Protein AF-Q6ZKR7-F1 (afdb_monomer_lite)

pLDDT: mean 78.92, std 22.08, range [25.39, 98.44]

Organism: Oryza sativa subsp. japonica (NCBI:txid39947)

InterPro domains:
  IPR042293 AT-rich interactive domain-containing protein 4 [PTHR46694] (3-461)

Radius of gyration: 26.54 Å; chains: 1; bounding box: 107×62×65 Å

Foldseek 3Di:
DPPDPDDPLQAQEEEEEEADDPPDPDPPDDDDPPVPDDALDFDLDDDDDAARYHYDYDYLADLVVLLVCCVVRVGQEYEYFAHQDPVSFWGAAHHRNNDGCRPQQSVLVSQDPVGHLEYEANHAQCVSNQVSVVVVPRAKYKYWRHIETSLLSSLLVVLLVLQSNFFQFDNVLSNQLSQLLSQLQPPPPPPVCSVRHGIDMDHDDDDQDFDPDPDPDDPDDDPDDPPQQKDWDFDKDKKKFWFQEPDDDDDPRLQVSLLRNLLSVVLRFLVNKAWDDKDFDDDPPPDDVVVQVQKTWIWIWIATRNGDIFIIIMIGHPVQRVDRVSVSSSVSCCSNPVDSFKHFDPDDCVPPPPPDDFPQDCQFLNRGGIDMTMIIGGPRSLSVVLVQQVDLSNCNCLSSRGQDIRNRGRNVRDNSSSSSRHSSRVVVVVVCCVPDDDDDDDDPVVPPPPPPPPDDDDDDDDDD

Secondary structure (DSSP, 8-state):
-----TT----EEEEEEE-S-----PPPPP---GGG--SPPP-------BTTEEEEEEES--HHHHHHHHHHH--SEEEEEPPBPTTSSBB---EETTEE--SHHHHHHH-PSSPPSEEEEESTTTHHHHHHHHHTT-SEEEEESS--BHHHHHHHHHHHHHHHHHS---HHHHHHHHHHHHHHHH-TT-HHHHHHHSEEEESPPPP---PPP---------------SEEEE--EEEEEEEEESSS-PPPHHHHHHHHHHHHHHHHHHHHT-EEEEEEE-PPPTTS-GGGGTTPEEEEEEEE-TT--EEEEEEEE-HHHHH-HHHHHHHHHHHHHTS----EE----TTS----------TTSGGG--EEEEEEEEEHHHHHHHHHHHH-TT--TTGGGTEEEETTEE-TT--HHHHHHHHHHHHHHHHHHHTT--------GGGGSTTSSSS----------

Sequence (464 aa):
MSHFKSGSRVKCTMLAVLCGKVGKQRTPPGPVPESQRPRPSFPFLELISSGRLDVHTLINPTVDQFLEAQRALQPRFIYLQGQLLDNEEEIGALVWGDADVSDPQTFSSLICSPFPTIVYLEVPSGEKIAQSLQSKGISYIMYWRYSLSSYAASHFRHSLLSVVRSSCSHAWDAFQLAYASFEQYCVRNNDVQRLMLGPHLLGDAPRIYITPPGNKMAEEEDTSEYFPDIKIYDEDVHLKLLICGAHCTPDSSILNSLEDGLNALLNIEFRWCKLQDRVSAAPPLHVDSALLDGVVTICCDITTSSSSHVSLLLSGSPQTCFDDELLEKHIKKELIESRRLVRVVSVSEDDGPSSAEPLTSMSVASGASTFEVLMTLPKWAAQVLKYLAQETSYKSLVPLGIASVNDTPVSSFDKEDVDRLLFFCTNQDEDEAIGNGLYHHLPRWSASLAKDRVKRNFVSKPAR

Structure (mmCIF, N/CA/C/O backbone):
data_AF-Q6ZKR7-F1
#
_entry.id   AF-Q6ZKR7-F1
#
loop_
_atom_site.group_PDB
_atom_site.id
_atom_site.type_symbol
_atom_site.label_atom_id
_atom_site.label_alt_id
_atom_site.label_comp_id
_atom_site.label_asym_id
_atom_site.label_entity_id
_atom_site.label_seq_id
_atom_site.pdbx_PDB_ins_code
_atom_site.Cartn_x
_atom_site.Cartn_y
_atom_site.Cartn_z
_atom_site.occupancy
_atom_site.B_iso_or_equiv
_atom_site.auth_seq_id
_atom_site.auth_comp_id
_atom_site.auth_asym_id
_atom_site.auth_atom_id
_atom_site.pdbx_PDB_model_num
ATOM 1 N N . MET A 1 1 ? -20.404 3.742 -12.656 1.00 27.11 1 MET A N 1
ATOM 2 C CA . MET A 1 1 ? -20.240 3.187 -11.295 1.00 27.11 1 MET A CA 1
ATOM 3 C C . MET A 1 1 ? -20.762 1.757 -11.275 1.00 27.11 1 MET A C 1
A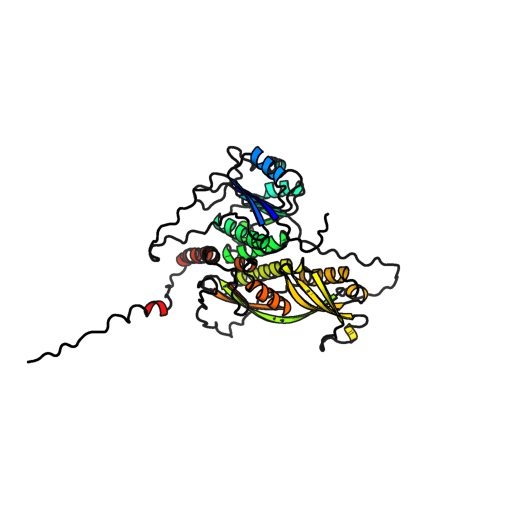TOM 5 O O . MET A 1 1 ? -21.963 1.553 -11.187 1.00 27.11 1 MET A O 1
ATOM 9 N N . SER A 1 2 ? -19.893 0.759 -11.427 1.00 28.14 2 SER A N 1
ATOM 10 C CA . SER A 1 2 ? -20.257 -0.638 -11.169 1.00 28.14 2 SER A CA 1
ATOM 11 C C . SER A 1 2 ? -20.043 -0.916 -9.681 1.00 28.14 2 SER A C 1
ATOM 13 O O . SER A 1 2 ? -18.907 -1.119 -9.251 1.00 28.14 2 SER A O 1
ATOM 15 N N . HIS A 1 3 ? -21.118 -0.888 -8.889 1.00 30.31 3 HIS A N 1
ATOM 16 C CA . HIS A 1 3 ? -21.111 -1.465 -7.545 1.00 30.31 3 HIS A CA 1
ATOM 17 C C . HIS A 1 3 ? -20.839 -2.965 -7.699 1.00 30.31 3 HIS A C 1
ATOM 19 O O . HIS A 1 3 ? -21.704 -3.724 -8.136 1.00 30.31 3 HIS A O 1
ATOM 25 N N . PHE A 1 4 ? -19.603 -3.395 -7.445 1.00 37.00 4 PHE A N 1
ATOM 26 C CA . PHE A 1 4 ? -19.265 -4.809 -7.518 1.00 37.00 4 PHE A CA 1
ATOM 27 C C . PHE A 1 4 ? -19.998 -5.557 -6.409 1.00 37.00 4 PHE A C 1
ATOM 29 O O . PHE A 1 4 ? -19.835 -5.266 -5.225 1.00 37.00 4 PHE A O 1
ATOM 36 N N . LYS A 1 5 ? -20.756 -6.583 -6.803 1.00 32.91 5 LYS A N 1
ATOM 37 C CA . LYS A 1 5 ? -21.125 -7.663 -5.896 1.00 32.91 5 LYS A CA 1
ATOM 38 C C . LYS A 1 5 ? -19.835 -8.333 -5.415 1.00 32.91 5 LYS A C 1
ATOM 40 O O . LYS A 1 5 ? -19.098 -8.896 -6.219 1.00 32.91 5 LYS A O 1
ATOM 45 N N . SER A 1 6 ? -19.614 -8.257 -4.104 1.00 40.44 6 SER A N 1
ATOM 46 C CA . SER A 1 6 ? -19.118 -9.341 -3.250 1.00 40.44 6 SER A CA 1
ATOM 47 C C . SER A 1 6 ? -17.898 -10.119 -3.752 1.00 40.44 6 SER A C 1
ATOM 49 O O . SER A 1 6 ? -18.029 -10.939 -4.650 1.00 40.44 6 SER A O 1
ATOM 51 N N . GLY A 1 7 ? -16.750 -9.972 -3.073 1.00 42.34 7 GLY A N 1
ATOM 52 C CA . GLY A 1 7 ? -15.733 -11.029 -2.897 1.00 42.34 7 GLY A CA 1
ATOM 53 C C . GLY A 1 7 ? -15.204 -11.746 -4.143 1.00 42.34 7 GLY A C 1
ATOM 54 O O . GLY A 1 7 ? -14.527 -12.764 -4.003 1.00 42.34 7 GLY A O 1
ATOM 55 N N . SER A 1 8 ? -15.489 -11.261 -5.352 1.00 46.59 8 SER A N 1
ATOM 56 C CA . SER A 1 8 ? -14.906 -11.839 -6.545 1.00 46.59 8 SER A CA 1
ATOM 57 C C . SER A 1 8 ? -13.405 -11.625 -6.426 1.00 46.59 8 SER A C 1
ATOM 59 O O . SER A 1 8 ? -12.921 -10.524 -6.139 1.00 46.59 8 SER A O 1
ATOM 61 N N . ARG A 1 9 ? -12.663 -12.719 -6.598 1.00 55.75 9 ARG A N 1
ATOM 62 C CA . ARG A 1 9 ? -11.208 -12.751 -6.758 1.00 55.75 9 ARG A CA 1
ATOM 63 C C . ARG A 1 9 ? -10.821 -12.040 -8.064 1.00 55.75 9 ARG A C 1
ATOM 65 O O . ARG A 1 9 ? -10.151 -12.621 -8.911 1.00 55.75 9 ARG A O 1
ATOM 72 N N . VAL A 1 10 ? -11.323 -10.820 -8.282 1.00 68.56 10 VAL A N 1
ATOM 73 C CA . VAL A 1 10 ? -11.015 -9.999 -9.446 1.00 68.56 10 VAL A CA 1
ATOM 74 C C . VAL A 1 10 ? -9.530 -9.743 -9.370 1.00 68.56 10 VAL A C 1
ATOM 76 O O . VAL A 1 10 ? -9.048 -9.091 -8.433 1.00 68.56 10 VAL A O 1
ATOM 79 N N . LYS A 1 11 ? -8.821 -10.317 -10.336 1.00 86.06 11 LYS A N 1
ATOM 80 C CA . LYS A 1 11 ? -7.414 -10.033 -10.528 1.00 86.06 11 LYS A CA 1
ATOM 81 C C . LYS A 1 11 ? -7.269 -8.562 -10.908 1.00 86.06 11 LYS A C 1
ATOM 83 O O . LYS A 1 11 ? -8.064 -8.029 -11.681 1.00 86.06 11 LYS A O 1
ATOM 88 N N . CYS A 1 12 ? -6.277 -7.899 -10.336 1.00 92.19 12 CYS A N 1
ATOM 89 C CA . CYS A 1 12 ? -5.858 -6.582 -10.779 1.00 92.19 12 CYS A CA 1
ATOM 90 C C . CYS A 1 12 ? -4.872 -6.782 -11.930 1.00 92.19 12 CYS A C 1
ATOM 92 O O . CYS A 1 12 ? -3.757 -7.244 -11.700 1.00 92.19 12 CYS A O 1
ATOM 94 N N . THR A 1 13 ? -5.289 -6.485 -13.160 1.00 95.88 13 THR A N 1
ATOM 95 C CA . THR A 1 13 ? -4.385 -6.503 -14.315 1.00 95.88 13 THR A CA 1
ATOM 96 C C . THR A 1 13 ? -3.541 -5.235 -14.311 1.00 95.88 13 THR A C 1
ATOM 98 O O . THR A 1 13 ? -4.083 -4.123 -14.373 1.00 95.88 13 THR A O 1
ATOM 101 N N . MET A 1 14 ? -2.226 -5.421 -14.234 1.00 97.31 14 MET A N 1
ATOM 102 C CA . MET A 1 14 ? -1.220 -4.374 -14.257 1.00 97.31 14 MET A CA 1
ATOM 103 C C . MET A 1 14 ? -0.411 -4.430 -15.550 1.00 97.31 14 MET A C 1
ATOM 105 O O . MET A 1 14 ? 0.168 -5.464 -15.872 1.00 97.31 14 MET A O 1
ATOM 109 N N . LEU A 1 15 ? -0.332 -3.303 -16.255 1.00 97.81 15 LEU A N 1
ATOM 110 C CA . LEU A 1 15 ? 0.614 -3.105 -17.351 1.00 97.81 15 LEU A CA 1
ATOM 111 C C . LEU A 1 15 ? 1.845 -2.378 -16.803 1.00 97.81 15 LEU A C 1
ATOM 113 O O . LEU A 1 15 ? 1.763 -1.203 -16.450 1.00 97.81 15 LEU A O 1
ATOM 117 N N . ALA A 1 16 ? 2.963 -3.088 -16.709 1.00 97.44 16 ALA A N 1
ATOM 118 C CA . ALA A 1 16 ? 4.255 -2.550 -16.313 1.00 97.44 16 ALA A CA 1
ATOM 119 C C . ALA A 1 16 ? 5.064 -2.152 -17.551 1.00 97.44 16 ALA A C 1
ATOM 121 O O . ALA A 1 16 ? 5.225 -2.955 -18.465 1.00 97.44 16 ALA A O 1
ATOM 122 N N . VAL A 1 17 ? 5.608 -0.939 -17.572 1.00 95.88 17 VAL A N 1
ATOM 123 C CA . VAL A 1 17 ? 6.491 -0.458 -18.639 1.00 95.88 17 VAL A CA 1
ATOM 124 C C . VAL A 1 17 ? 7.825 -0.067 -18.033 1.00 95.88 17 VAL A C 1
ATOM 126 O O . VAL A 1 17 ? 7.881 0.812 -17.176 1.00 95.88 17 VAL A O 1
ATOM 129 N N . LEU A 1 18 ? 8.890 -0.720 -18.485 1.00 93.69 18 LEU A N 1
ATOM 130 C CA . LEU A 1 18 ? 10.256 -0.468 -18.038 1.00 93.69 18 LEU A CA 1
ATOM 131 C C . LEU A 1 18 ? 11.014 0.240 -19.161 1.00 93.69 18 LEU A C 1
ATOM 133 O O . LEU A 1 18 ? 11.180 -0.336 -20.239 1.00 93.69 18 LEU A O 1
ATOM 137 N N . CYS A 1 19 ? 11.432 1.485 -18.939 1.00 90.25 19 CYS A N 1
ATOM 138 C CA . CYS A 1 19 ? 12.129 2.281 -19.949 1.00 90.25 19 CYS A CA 1
ATOM 139 C C . CYS A 1 19 ? 13.618 1.901 -20.052 1.00 90.25 19 CYS A C 1
ATOM 141 O O . CYS A 1 19 ? 14.269 1.580 -19.058 1.00 90.25 19 CYS A O 1
ATOM 143 N N . GLY A 1 20 ? 14.179 1.999 -21.261 1.00 79.19 20 GLY A N 1
ATOM 144 C CA . GLY A 1 20 ? 15.598 1.742 -21.516 1.00 79.19 20 GLY A CA 1
ATOM 145 C C . GLY A 1 20 ? 15.999 0.261 -21.521 1.00 79.19 20 GLY A C 1
ATOM 146 O O . GLY A 1 20 ? 15.175 -0.653 -21.465 1.00 79.19 20 GLY A O 1
ATOM 147 N N . LYS A 1 21 ? 17.307 -0.002 -21.634 1.00 66.69 21 LYS A N 1
ATOM 148 C CA . LYS A 1 21 ? 17.835 -1.370 -21.552 1.00 66.69 21 LYS A CA 1
ATOM 149 C C . LYS A 1 21 ? 17.793 -1.804 -20.092 1.00 66.69 21 LYS A C 1
ATOM 151 O O . LYS A 1 21 ? 18.617 -1.348 -19.309 1.00 66.69 21 LYS A O 1
ATOM 156 N N . VAL A 1 22 ? 16.879 -2.704 -19.736 1.00 55.25 22 VAL A N 1
ATOM 157 C CA . VAL A 1 22 ? 16.967 -3.411 -18.452 1.00 55.25 22 VAL A CA 1
ATOM 158 C C . VAL A 1 22 ? 18.338 -4.087 -18.427 1.00 55.25 22 VAL A C 1
ATOM 160 O O . VAL A 1 22 ? 18.647 -4.880 -19.324 1.00 55.25 22 VAL A O 1
ATOM 163 N N . GLY A 1 23 ? 19.190 -3.696 -17.472 1.00 50.97 23 GLY A N 1
ATOM 164 C CA . GLY A 1 23 ? 20.517 -4.280 -17.296 1.00 50.97 23 GLY A CA 1
ATOM 165 C C . GLY A 1 23 ? 20.407 -5.802 -17.354 1.00 50.97 23 GLY A C 1
ATOM 166 O O . GLY A 1 23 ? 19.472 -6.378 -16.795 1.00 50.97 23 GLY A O 1
ATOM 167 N N . LYS A 1 24 ? 21.298 -6.457 -18.111 1.00 37.91 24 LYS A N 1
ATOM 168 C CA . LYS A 1 24 ? 21.319 -7.924 -18.232 1.00 37.91 24 LYS A CA 1
ATOM 169 C C . LYS A 1 24 ? 21.169 -8.526 -16.832 1.00 37.91 24 LYS A C 1
ATOM 171 O O . LYS A 1 24 ? 21.936 -8.135 -15.955 1.00 37.91 24 LYS A O 1
ATOM 176 N N . GLN A 1 25 ? 20.199 -9.432 -16.643 1.00 39.44 25 GLN A N 1
ATOM 177 C CA . GLN A 1 25 ? 19.981 -10.172 -15.392 1.00 39.44 25 GLN A CA 1
ATOM 178 C C . GLN A 1 25 ? 21.329 -10.468 -14.724 1.00 39.44 25 GLN A C 1
ATOM 180 O O . GLN A 1 25 ? 22.198 -11.090 -15.342 1.00 39.44 25 GLN A O 1
ATOM 185 N N . ARG A 1 26 ? 21.527 -9.969 -13.496 1.00 43.97 26 ARG A N 1
ATOM 186 C CA . ARG A 1 26 ? 22.752 -10.219 -12.734 1.00 43.97 26 ARG A CA 1
ATOM 187 C C . ARG A 1 26 ? 22.933 -11.733 -12.624 1.00 43.97 26 ARG A C 1
ATOM 189 O O . ARG A 1 26 ? 22.111 -12.408 -12.009 1.00 43.97 26 ARG A O 1
ATOM 196 N N . THR A 1 27 ? 24.005 -12.276 -13.199 1.00 29.47 27 THR A N 1
ATOM 197 C CA . THR A 1 27 ? 24.455 -13.624 -12.843 1.00 29.47 27 THR A CA 1
ATOM 198 C C . THR A 1 27 ? 24.750 -13.597 -11.343 1.00 29.47 27 THR A C 1
ATOM 200 O O . THR A 1 27 ? 25.507 -12.715 -10.922 1.00 29.47 27 THR A O 1
ATOM 203 N N . PRO A 1 28 ? 24.164 -14.483 -10.518 1.00 32.81 28 PRO A N 1
ATOM 204 C CA . PRO A 1 28 ? 24.411 -14.457 -9.084 1.00 32.81 28 PRO A CA 1
ATOM 205 C C . PRO A 1 28 ? 25.922 -14.551 -8.835 1.00 32.81 28 PRO A C 1
ATOM 207 O O . PRO A 1 28 ? 26.576 -15.417 -9.431 1.00 32.81 28 PRO A O 1
ATOM 210 N N . PRO A 1 29 ? 26.506 -13.655 -8.017 1.00 38.22 29 PRO A N 1
ATOM 211 C CA . PRO A 1 29 ? 27.922 -13.733 -7.710 1.00 38.22 29 PRO A CA 1
ATOM 212 C C . PRO A 1 29 ? 28.208 -15.101 -7.088 1.00 38.22 29 PRO A C 1
ATOM 214 O O . PRO A 1 29 ? 27.482 -15.567 -6.206 1.00 38.22 29 PRO A O 1
ATOM 217 N N . GLY A 1 30 ? 29.251 -15.765 -7.593 1.00 31.06 30 GLY A N 1
ATOM 218 C CA . GLY A 1 30 ? 29.721 -17.033 -7.043 1.00 31.06 30 GLY A CA 1
ATOM 219 C C . GLY A 1 30 ? 30.009 -16.914 -5.540 1.00 31.06 30 GLY A C 1
ATOM 220 O O . GLY A 1 30 ? 30.170 -15.805 -5.029 1.00 31.06 30 GLY A O 1
ATOM 221 N N . PRO A 1 31 ? 30.069 -18.035 -4.805 1.00 37.03 31 PRO A N 1
ATOM 222 C CA . PRO A 1 31 ? 30.204 -18.013 -3.354 1.00 37.03 31 PRO A CA 1
ATOM 223 C C . PRO A 1 31 ? 31.509 -17.322 -2.928 1.00 37.03 31 PRO A C 1
ATOM 225 O O . PRO A 1 31 ? 32.591 -17.896 -3.033 1.00 37.03 31 PRO A O 1
ATOM 228 N N . VAL A 1 32 ? 31.396 -16.087 -2.432 1.00 43.47 32 VAL A N 1
ATOM 229 C CA . VAL A 1 32 ? 32.473 -15.344 -1.761 1.00 43.47 32 VAL A CA 1
ATOM 230 C C . VAL A 1 32 ? 32.283 -15.483 -0.240 1.00 43.47 32 VAL A C 1
ATOM 232 O O . VAL A 1 32 ? 31.143 -15.387 0.233 1.00 43.47 32 VAL A O 1
ATOM 235 N N . PRO A 1 33 ? 33.358 -15.719 0.543 1.00 41.50 33 PRO A N 1
ATOM 236 C CA . PRO A 1 33 ? 33.300 -15.763 2.005 1.00 41.50 33 PRO A CA 1
ATOM 237 C C . PRO A 1 33 ? 32.673 -14.494 2.603 1.00 41.50 33 PRO A C 1
ATOM 239 O O . PRO A 1 33 ? 32.916 -13.396 2.109 1.00 41.50 33 PRO A O 1
ATOM 242 N N . GLU A 1 34 ? 31.908 -14.635 3.692 1.00 50.53 34 GLU A N 1
ATOM 243 C CA . GLU A 1 34 ? 31.162 -13.536 4.339 1.00 50.53 34 GLU A CA 1
ATOM 244 C C . GLU A 1 34 ? 32.022 -12.314 4.696 1.00 50.53 34 GLU A C 1
ATOM 246 O O . GLU A 1 34 ? 31.520 -11.198 4.662 1.00 50.53 34 GLU A O 1
ATOM 251 N N . SER A 1 35 ? 33.322 -12.494 4.953 1.00 43.81 35 SER A N 1
ATOM 252 C CA . SER A 1 35 ? 34.258 -11.407 5.272 1.00 43.81 35 SER A CA 1
ATOM 253 C C . SER A 1 35 ? 34.707 -10.557 4.075 1.00 43.81 35 SER A C 1
ATOM 255 O O . SER A 1 35 ? 35.342 -9.527 4.280 1.00 43.81 35 SER A O 1
ATOM 257 N N . GLN A 1 36 ? 34.421 -10.981 2.840 1.00 39.44 36 GLN A N 1
ATOM 258 C CA . GLN A 1 36 ? 34.767 -10.258 1.608 1.00 39.44 36 GLN A CA 1
ATOM 259 C C . GLN A 1 36 ? 33.552 -9.960 0.728 1.00 39.44 36 GLN A C 1
ATOM 261 O O . GLN A 1 36 ? 33.733 -9.545 -0.416 1.00 39.44 36 GLN A O 1
ATOM 266 N N . ARG A 1 37 ? 32.318 -10.172 1.212 1.00 42.03 37 ARG A N 1
ATOM 267 C CA . ARG A 1 37 ? 31.142 -9.731 0.455 1.00 42.03 37 ARG A CA 1
ATOM 268 C C . ARG A 1 37 ? 31.232 -8.207 0.300 1.00 42.03 37 ARG A C 1
ATOM 270 O O . ARG A 1 37 ? 31.249 -7.513 1.316 1.00 42.03 37 ARG A O 1
ATOM 277 N N . PRO A 1 38 ? 31.285 -7.670 -0.935 1.00 45.72 38 PRO A N 1
ATOM 278 C CA . PRO A 1 38 ? 30.950 -6.268 -1.152 1.00 45.72 38 PRO A CA 1
ATOM 279 C C . PRO A 1 38 ? 29.562 -6.000 -0.557 1.00 45.72 38 PRO A C 1
ATOM 281 O O . PRO A 1 38 ? 28.800 -6.955 -0.365 1.00 45.72 38 PRO A O 1
ATOM 284 N N . ARG A 1 39 ? 29.253 -4.724 -0.274 1.00 51.28 39 ARG A N 1
ATOM 285 C CA . ARG A 1 39 ? 27.943 -4.240 0.210 1.00 51.28 39 ARG A CA 1
ATOM 286 C C . ARG A 1 39 ? 26.792 -5.141 -0.265 1.00 51.28 39 ARG A C 1
ATOM 288 O O . ARG A 1 39 ? 26.776 -5.469 -1.458 1.00 51.28 39 ARG A O 1
ATOM 295 N N . PRO A 1 40 ? 25.849 -5.546 0.610 1.00 54.69 40 PRO A N 1
ATOM 296 C CA . PRO A 1 40 ? 24.724 -6.364 0.179 1.00 54.69 40 PRO A CA 1
ATOM 297 C C . PRO A 1 40 ? 24.056 -5.682 -1.014 1.00 54.69 40 PRO A C 1
ATOM 299 O O . PRO A 1 40 ? 23.639 -4.527 -0.945 1.00 54.69 40 PRO A O 1
ATOM 302 N N . SER A 1 41 ? 24.041 -6.373 -2.151 1.00 71.12 41 SER A N 1
ATOM 303 C CA . SER A 1 41 ? 23.413 -5.848 -3.352 1.00 71.12 41 SER A CA 1
ATOM 304 C C . SER A 1 41 ? 21.916 -5.738 -3.094 1.00 71.12 41 SER A C 1
ATOM 306 O O . SER A 1 41 ? 21.301 -6.752 -2.761 1.00 71.12 41 SER A O 1
ATOM 308 N N . PHE A 1 42 ? 21.331 -4.551 -3.270 1.00 81.94 42 PHE A N 1
ATOM 309 C CA . PHE A 1 42 ? 19.891 -4.378 -3.101 1.00 81.94 42 PHE A CA 1
ATOM 310 C C . PHE A 1 42 ? 19.114 -5.365 -3.995 1.00 81.94 42 PHE A C 1
ATOM 312 O O . PHE A 1 42 ? 19.395 -5.432 -5.202 1.00 81.94 42 PHE A O 1
ATOM 319 N N . PRO A 1 43 ? 18.159 -6.138 -3.444 1.00 83.00 43 PRO A N 1
ATOM 320 C CA . PRO A 1 43 ? 17.389 -7.096 -4.223 1.00 83.00 43 PRO A CA 1
ATOM 321 C C . PRO A 1 43 ? 16.308 -6.373 -5.039 1.00 83.00 43 PRO A C 1
ATOM 323 O O . PRO A 1 43 ? 15.203 -6.095 -4.568 1.00 83.00 43 PRO A O 1
ATOM 326 N N . PHE A 1 44 ? 16.611 -6.074 -6.302 1.00 85.25 44 PHE A N 1
ATOM 327 C CA . PHE A 1 44 ? 15.608 -5.606 -7.259 1.00 85.25 44 PHE A CA 1
ATOM 328 C C . PHE A 1 44 ? 14.721 -6.774 -7.696 1.00 85.25 44 PHE A C 1
ATOM 330 O O . PHE A 1 44 ? 15.076 -7.548 -8.582 1.00 85.25 44 PHE A O 1
ATOM 337 N N . LEU A 1 45 ? 13.564 -6.904 -7.052 1.00 82.00 45 LEU A N 1
ATOM 338 C CA . LEU A 1 45 ? 12.633 -8.000 -7.306 1.00 82.00 45 LEU A CA 1
ATOM 339 C C . LEU A 1 45 ? 11.920 -7.859 -8.655 1.00 82.00 45 LEU A C 1
ATOM 341 O O . LEU A 1 45 ? 11.497 -6.767 -9.050 1.00 82.00 45 LEU A O 1
ATOM 345 N N . GLU A 1 46 ? 11.756 -8.990 -9.341 1.00 84.81 46 GLU A N 1
ATOM 346 C CA . GLU A 1 46 ? 11.079 -9.052 -10.633 1.00 84.81 46 GLU A CA 1
ATOM 347 C C . GLU A 1 46 ? 9.572 -8.765 -10.507 1.00 84.81 46 GLU A C 1
ATOM 349 O O . GLU A 1 46 ? 8.888 -9.128 -9.541 1.00 84.81 46 GLU A O 1
ATOM 354 N N . LEU A 1 47 ? 9.023 -8.114 -11.532 1.00 90.38 47 LEU A N 1
ATOM 355 C CA . LEU A 1 47 ? 7.597 -7.820 -11.636 1.00 90.38 47 LEU A CA 1
ATOM 356 C C . LEU A 1 47 ? 6.843 -9.041 -12.166 1.00 90.38 47 LEU A C 1
ATOM 358 O O . LEU A 1 47 ? 6.569 -9.150 -13.359 1.00 90.38 47 LEU A O 1
ATOM 362 N N . ILE A 1 48 ? 6.507 -9.953 -11.256 1.00 91.69 48 ILE A N 1
ATOM 363 C CA . ILE A 1 48 ? 5.785 -11.192 -11.568 1.00 91.69 48 ILE A CA 1
ATOM 364 C C . ILE A 1 48 ? 4.321 -11.157 -11.110 1.00 91.69 48 ILE A C 1
ATOM 366 O O . ILE A 1 48 ? 3.978 -10.518 -10.103 1.00 91.69 48 ILE A O 1
ATOM 370 N N . SER A 1 49 ? 3.465 -11.887 -11.833 1.00 93.88 49 SER A N 1
ATOM 371 C CA . SER A 1 49 ? 2.088 -12.178 -11.422 1.00 93.88 49 SER A CA 1
ATOM 372 C C . SER A 1 49 ? 2.083 -13.065 -10.181 1.00 93.88 49 SER A C 1
ATOM 374 O O . SER A 1 49 ? 2.692 -14.134 -10.166 1.00 93.88 49 SER A O 1
ATOM 376 N N . SER A 1 50 ? 1.366 -12.651 -9.142 1.00 92.06 50 SER A N 1
ATOM 377 C CA . SER A 1 50 ? 1.181 -13.449 -7.930 1.00 92.06 50 SER A CA 1
ATOM 378 C C . SER A 1 50 ? -0.046 -12.988 -7.149 1.00 92.06 50 SER A C 1
ATOM 380 O O . SER A 1 50 ? -0.459 -11.829 -7.227 1.00 92.06 50 SER A O 1
ATOM 382 N N . GLY A 1 51 ? -0.664 -13.917 -6.415 1.00 90.31 51 GLY A N 1
ATOM 383 C CA . GLY A 1 51 ? -1.900 -13.654 -5.682 1.00 90.31 51 GLY A CA 1
ATOM 384 C C . GLY A 1 51 ? -2.976 -13.056 -6.591 1.00 90.31 51 GLY A C 1
ATOM 385 O O . GLY A 1 51 ? -3.406 -13.669 -7.572 1.00 90.31 51 GLY A O 1
ATOM 386 N N . ARG A 1 52 ? -3.407 -11.839 -6.263 1.00 90.56 52 ARG A N 1
ATOM 387 C CA . ARG A 1 52 ? -4.429 -11.096 -7.012 1.00 90.56 52 ARG A CA 1
ATOM 388 C C . ARG A 1 52 ? -3.887 -10.265 -8.175 1.00 90.56 52 ARG A C 1
ATOM 390 O O . ARG A 1 52 ? -4.688 -9.774 -8.965 1.00 90.56 52 ARG A O 1
ATOM 397 N N . LEU A 1 53 ? -2.578 -10.061 -8.274 1.00 94.50 53 LEU A N 1
ATOM 398 C CA . LEU A 1 53 ? -1.975 -9.189 -9.279 1.00 94.50 53 LEU A CA 1
ATOM 399 C C . LEU A 1 53 ? -1.580 -10.003 -10.516 1.00 94.50 53 LEU A C 1
ATOM 401 O O . LEU A 1 53 ? -0.816 -10.962 -10.407 1.00 94.50 53 LEU A O 1
ATOM 405 N N . ASP A 1 54 ? -2.082 -9.603 -11.682 1.00 95.81 54 ASP A N 1
ATOM 406 C CA . ASP A 1 54 ? -1.680 -10.143 -12.981 1.00 95.81 54 ASP A CA 1
ATOM 407 C C . ASP A 1 54 ? -0.838 -9.106 -13.728 1.00 95.81 54 ASP A C 1
ATOM 409 O O . ASP A 1 54 ? -1.349 -8.056 -14.110 1.00 95.81 54 ASP A O 1
ATOM 413 N N . VAL A 1 55 ? 0.456 -9.369 -13.883 1.00 96.94 55 VAL A N 1
ATOM 414 C CA . VAL A 1 55 ? 1.445 -8.429 -14.409 1.00 96.94 55 VAL A CA 1
ATOM 415 C C . VAL A 1 55 ? 1.792 -8.758 -15.855 1.00 96.94 55 VAL A C 1
ATOM 417 O O . VAL A 1 55 ? 2.232 -9.862 -16.164 1.00 96.94 55 VAL A O 1
ATOM 420 N N . HIS A 1 56 ? 1.668 -7.758 -16.723 1.00 97.44 56 HIS A N 1
ATOM 421 C CA . HIS A 1 56 ? 2.142 -7.788 -18.104 1.00 97.44 56 HIS A CA 1
ATOM 422 C C . HIS A 1 56 ? 3.237 -6.743 -18.256 1.00 97.44 56 HIS A C 1
ATOM 424 O O . HIS A 1 56 ? 2.981 -5.556 -18.057 1.00 97.44 56 HIS A O 1
ATOM 430 N N . THR A 1 57 ? 4.450 -7.175 -18.587 1.00 96.56 57 THR A N 1
ATOM 431 C CA . THR A 1 57 ? 5.623 -6.296 -18.630 1.00 96.56 57 THR A CA 1
ATOM 432 C C . THR A 1 57 ? 6.039 -6.017 -20.067 1.00 96.56 57 THR A C 1
ATOM 434 O O . THR A 1 57 ? 6.307 -6.940 -20.835 1.00 96.56 57 THR A O 1
ATOM 437 N N . LEU A 1 58 ? 6.146 -4.737 -20.414 1.00 95.25 58 LEU A N 1
ATOM 438 C CA . LEU A 1 58 ? 6.771 -4.248 -21.634 1.00 95.25 58 LEU A CA 1
ATOM 439 C C . LEU A 1 58 ? 8.151 -3.678 -21.298 1.00 95.25 58 LEU A C 1
ATOM 441 O O . LEU A 1 58 ? 8.275 -2.796 -20.450 1.00 95.25 58 LEU A O 1
ATOM 445 N N . ILE A 1 59 ? 9.182 -4.168 -21.982 1.00 93.19 59 ILE A N 1
ATOM 446 C CA . ILE A 1 59 ? 10.558 -3.688 -21.827 1.00 93.19 59 ILE A CA 1
ATOM 447 C C . ILE A 1 59 ? 10.895 -2.821 -23.032 1.00 93.19 59 ILE A C 1
ATOM 449 O O . ILE A 1 59 ? 10.907 -3.318 -24.156 1.00 93.19 59 ILE A O 1
ATOM 453 N N . ASN A 1 60 ? 11.172 -1.542 -22.783 1.00 92.06 60 ASN A N 1
ATOM 454 C CA . ASN A 1 60 ? 11.484 -0.533 -23.791 1.00 92.06 60 ASN A CA 1
ATOM 455 C C . ASN A 1 60 ? 10.552 -0.574 -25.024 1.00 92.06 60 ASN A C 1
ATOM 457 O O . ASN A 1 60 ? 11.043 -0.724 -26.148 1.00 92.06 60 ASN A O 1
ATOM 461 N N . PRO A 1 61 ? 9.217 -0.515 -24.837 1.00 94.69 61 PRO A N 1
ATOM 462 C CA . PRO A 1 61 ? 8.283 -0.660 -25.945 1.00 94.69 61 PRO A CA 1
ATOM 463 C C . PRO A 1 61 ? 8.326 0.540 -26.890 1.00 94.69 61 PRO A C 1
ATOM 465 O O . PRO A 1 61 ? 8.712 1.639 -26.503 1.00 94.69 61 PRO A O 1
ATOM 468 N N . THR A 1 62 ? 7.838 0.354 -28.114 1.00 93.56 62 THR A N 1
ATOM 469 C CA . THR A 1 62 ? 7.410 1.476 -28.959 1.00 93.56 62 THR A CA 1
ATOM 470 C C . THR A 1 62 ? 6.041 2.000 -28.514 1.00 93.56 62 THR A C 1
ATOM 472 O O . THR A 1 62 ? 5.281 1.310 -27.827 1.00 93.56 62 THR A O 1
ATOM 475 N N . VAL A 1 63 ? 5.682 3.211 -28.952 1.00 92.94 63 VAL A N 1
ATOM 476 C CA . VAL A 1 63 ? 4.349 3.790 -28.703 1.00 92.94 63 VAL A CA 1
ATOM 477 C C . VAL A 1 63 ? 3.231 2.858 -29.193 1.00 92.94 63 VAL A C 1
ATOM 479 O O . VAL A 1 63 ? 2.267 2.625 -28.466 1.00 92.94 63 VAL A O 1
ATOM 482 N N . ASP A 1 64 ? 3.380 2.259 -30.376 1.00 93.75 64 ASP A N 1
ATOM 483 C CA . ASP A 1 64 ? 2.378 1.344 -30.936 1.00 93.75 64 ASP A CA 1
ATOM 484 C C . ASP A 1 64 ? 2.206 0.075 -30.095 1.00 93.75 64 ASP A C 1
ATOM 486 O O . ASP A 1 64 ? 1.075 -0.337 -29.834 1.00 93.75 64 ASP A O 1
ATOM 490 N N . GLN A 1 65 ? 3.310 -0.511 -29.614 1.00 95.25 65 GLN A N 1
ATOM 491 C CA . GLN A 1 65 ? 3.277 -1.686 -28.735 1.00 95.25 65 GLN A CA 1
ATOM 492 C C . GLN A 1 65 ? 2.569 -1.379 -27.415 1.00 95.25 65 GLN A C 1
ATOM 494 O O . GLN A 1 65 ? 1.767 -2.179 -26.932 1.00 95.25 65 GLN A O 1
ATOM 499 N N . PHE A 1 66 ? 2.828 -0.202 -26.843 1.00 95.62 66 PHE A N 1
ATOM 500 C CA . PHE A 1 66 ? 2.138 0.251 -25.643 1.00 95.62 66 PHE A CA 1
ATOM 501 C C . PHE A 1 66 ? 0.629 0.421 -25.880 1.00 95.62 66 PHE A C 1
ATOM 503 O O . PHE A 1 66 ? -0.179 -0.091 -25.104 1.00 95.62 66 PHE A O 1
ATOM 510 N N . LEU A 1 67 ? 0.232 1.077 -26.975 1.00 95.50 67 LEU A N 1
ATOM 511 C CA . LEU A 1 67 ? -1.177 1.283 -27.332 1.00 95.50 67 LEU A CA 1
ATOM 512 C C . LEU A 1 67 ? -1.904 -0.028 -27.663 1.00 95.50 67 LEU A C 1
ATOM 514 O O . LEU A 1 67 ? -3.098 -0.171 -27.392 1.00 95.50 67 LEU A O 1
ATOM 518 N N . GLU A 1 68 ? -1.223 -0.989 -28.282 1.00 96.69 68 GLU A N 1
ATOM 519 C CA . GLU A 1 68 ? -1.754 -2.332 -28.518 1.00 96.69 68 GLU A CA 1
ATOM 520 C C . GLU A 1 68 ? -1.976 -3.081 -27.199 1.00 96.69 68 GLU A C 1
ATOM 522 O O . GLU A 1 68 ? -3.078 -3.583 -26.965 1.00 96.69 68 GLU A O 1
ATOM 527 N N . ALA A 1 69 ? -0.991 -3.069 -26.297 1.00 96.56 69 ALA A N 1
ATOM 528 C CA . ALA A 1 69 ? -1.107 -3.697 -24.984 1.00 96.56 69 ALA A CA 1
ATOM 529 C C . ALA A 1 69 ? -2.228 -3.074 -24.139 1.00 96.56 69 ALA A C 1
ATOM 531 O O . ALA A 1 69 ? -3.013 -3.802 -23.533 1.00 96.56 69 ALA A O 1
ATOM 532 N N . GLN A 1 70 ? -2.367 -1.743 -24.134 1.00 96.81 70 GLN A N 1
ATOM 533 C CA . GLN A 1 70 ? -3.476 -1.069 -23.453 1.00 96.81 70 GLN A CA 1
ATOM 534 C C . GLN A 1 70 ? -4.842 -1.513 -23.987 1.00 96.81 70 GLN A C 1
ATOM 536 O O . GLN A 1 70 ? -5.738 -1.814 -23.197 1.00 96.81 70 GLN A O 1
ATOM 541 N N . ARG A 1 71 ? -5.005 -1.582 -25.316 1.00 95.62 71 ARG A N 1
ATOM 542 C CA . ARG A 1 71 ? -6.261 -2.013 -25.951 1.00 95.62 71 ARG A CA 1
ATOM 543 C C . ARG A 1 71 ? -6.584 -3.475 -25.658 1.00 95.62 71 ARG A C 1
ATOM 545 O O . ARG A 1 71 ? -7.746 -3.793 -25.420 1.00 95.62 71 ARG A O 1
ATOM 552 N N . ALA A 1 72 ? -5.572 -4.341 -25.676 1.00 96.25 72 ALA A N 1
ATOM 553 C CA . ALA A 1 72 ? -5.732 -5.771 -25.441 1.00 96.25 72 ALA A CA 1
ATOM 554 C C . ALA A 1 72 ? -6.024 -6.100 -23.968 1.00 96.25 72 ALA A C 1
ATOM 556 O O . ALA A 1 72 ? -6.875 -6.940 -23.687 1.00 96.25 72 ALA A O 1
ATOM 557 N N . LEU A 1 73 ? -5.330 -5.443 -23.032 1.00 95.81 73 LEU A N 1
ATOM 558 C CA . LEU A 1 73 ? -5.374 -5.782 -21.607 1.00 95.81 73 LEU A CA 1
ATOM 559 C C . LEU A 1 73 ? -6.391 -4.968 -20.806 1.00 95.81 73 LEU A C 1
ATOM 561 O O . LEU A 1 73 ? -6.816 -5.431 -19.751 1.00 95.81 73 LEU A O 1
ATOM 565 N N . GLN A 1 74 ? -6.742 -3.760 -21.264 1.00 95.50 74 GLN A N 1
ATOM 566 C CA . GLN A 1 74 ? -7.555 -2.792 -20.513 1.00 95.50 74 GLN A CA 1
ATOM 567 C C . GLN A 1 74 ? -7.122 -2.703 -19.032 1.00 95.50 74 GLN A C 1
ATOM 569 O O . GLN A 1 74 ? -7.918 -2.972 -18.124 1.00 95.50 74 GLN A O 1
ATOM 574 N N . PRO A 1 75 ? -5.834 -2.405 -18.767 1.00 96.19 75 PRO A N 1
ATOM 575 C CA . PRO A 1 75 ? -5.258 -2.545 -17.437 1.00 96.19 75 PRO A CA 1
ATOM 576 C C . PRO A 1 75 ? -5.927 -1.594 -16.442 1.00 96.19 75 PRO A C 1
ATOM 578 O O . PRO A 1 75 ? -6.155 -0.419 -16.727 1.00 96.19 75 PRO A O 1
ATOM 581 N N . ARG A 1 76 ? -6.190 -2.082 -15.225 1.00 95.12 76 ARG A N 1
ATOM 582 C CA . ARG A 1 76 ? -6.695 -1.236 -14.127 1.00 95.12 76 ARG A CA 1
ATOM 583 C C . ARG A 1 76 ? -5.577 -0.457 -13.449 1.00 95.12 76 ARG A C 1
ATOM 585 O O . ARG A 1 76 ? -5.846 0.587 -12.855 1.00 95.12 76 ARG A O 1
ATOM 592 N N . PHE A 1 77 ? -4.358 -0.978 -13.538 1.00 97.25 77 PHE A N 1
ATOM 593 C CA . PHE A 1 77 ? -3.153 -0.397 -12.975 1.00 97.25 77 PHE A CA 1
ATOM 594 C C . PHE A 1 77 ? -2.094 -0.284 -14.080 1.00 97.25 77 PHE A C 1
ATOM 596 O O . PHE A 1 77 ? -1.743 -1.276 -14.708 1.00 97.25 77 PHE A O 1
ATOM 603 N N . ILE A 1 78 ? -1.584 0.915 -14.340 1.00 97.88 78 ILE A N 1
ATOM 604 C CA . ILE A 1 78 ? -0.384 1.106 -15.159 1.00 97.88 78 ILE A CA 1
ATOM 605 C C . ILE A 1 78 ? 0.779 1.506 -14.255 1.00 97.88 78 ILE A C 1
ATOM 607 O O . ILE A 1 78 ? 0.675 2.456 -13.483 1.00 97.88 78 ILE A O 1
ATOM 611 N N . TYR A 1 79 ? 1.890 0.790 -14.364 1.00 98.00 79 TYR A N 1
ATOM 612 C CA . TYR A 1 79 ? 3.147 1.114 -13.702 1.00 98.00 79 TYR A CA 1
ATOM 613 C C . TYR A 1 79 ? 4.180 1.507 -14.755 1.00 98.00 79 TYR A C 1
ATOM 615 O O . TYR A 1 79 ? 4.373 0.774 -15.723 1.00 98.00 79 TYR A O 1
ATOM 623 N N . LEU A 1 80 ? 4.841 2.646 -14.570 1.00 96.75 80 LEU A N 1
ATOM 624 C CA . LEU A 1 80 ? 5.861 3.151 -15.481 1.00 96.75 80 LEU A CA 1
ATOM 625 C C . LEU A 1 80 ? 7.140 3.413 -14.700 1.00 96.75 80 LEU A C 1
ATOM 627 O O . LEU A 1 80 ? 7.144 4.245 -13.795 1.00 96.75 80 LEU A O 1
ATOM 631 N N . GLN A 1 81 ? 8.212 2.734 -15.086 1.00 94.81 81 GLN A N 1
ATOM 632 C CA . GLN A 1 81 ? 9.552 2.989 -14.584 1.00 94.81 81 GLN A CA 1
ATOM 633 C C . GLN A 1 81 ? 10.344 3.767 -15.628 1.00 94.81 81 GLN A C 1
ATOM 635 O O . GLN A 1 81 ? 10.405 3.349 -16.787 1.00 94.81 81 GLN A O 1
ATOM 640 N N . GLY A 1 82 ? 10.951 4.878 -15.215 1.00 93.19 82 GLY A N 1
ATOM 641 C CA . GLY A 1 82 ? 11.892 5.629 -16.043 1.00 93.19 82 GLY A CA 1
ATOM 642 C C . GLY A 1 82 ? 13.148 4.834 -16.383 1.00 93.19 82 GLY A C 1
ATOM 643 O O . GLY A 1 82 ? 13.364 3.728 -15.887 1.00 93.19 82 GLY A O 1
ATOM 644 N N . GLN A 1 83 ? 13.979 5.383 -17.266 1.00 89.56 83 GLN A N 1
ATOM 645 C CA . GLN A 1 83 ? 15.219 4.721 -17.664 1.00 89.56 83 GLN A CA 1
ATOM 646 C C . GLN A 1 83 ? 16.156 4.580 -16.460 1.00 89.56 83 GLN A C 1
ATOM 648 O O . GLN A 1 83 ? 16.510 5.581 -15.844 1.00 89.56 83 GLN A O 1
ATOM 653 N N . LEU A 1 84 ? 16.617 3.366 -16.158 1.00 83.94 84 LEU A N 1
ATOM 654 C CA . LEU A 1 84 ? 17.695 3.190 -15.186 1.00 83.94 84 LEU A CA 1
ATOM 655 C C . LEU A 1 84 ? 18.992 3.791 -15.754 1.00 83.94 84 LEU A C 1
ATOM 657 O O . LEU A 1 84 ? 19.398 3.433 -16.864 1.00 83.94 84 LEU A O 1
ATOM 661 N N . LEU A 1 85 ? 19.601 4.729 -15.027 1.00 81.38 85 LEU A N 1
ATOM 662 C CA . LEU A 1 85 ? 20.839 5.386 -15.451 1.00 81.38 85 LEU A CA 1
ATOM 663 C C . LEU A 1 85 ? 22.058 4.473 -15.241 1.00 81.38 85 LEU A C 1
ATOM 665 O O . LEU A 1 85 ? 21.978 3.466 -14.541 1.00 81.38 85 LEU A O 1
ATOM 669 N N . ASP A 1 86 ? 23.201 4.830 -15.834 1.00 75.31 86 ASP A N 1
ATOM 670 C CA . ASP A 1 86 ? 24.428 4.012 -15.811 1.00 75.31 86 ASP A CA 1
ATOM 671 C C . ASP A 1 86 ? 24.970 3.744 -14.395 1.00 75.31 86 ASP A C 1
ATOM 673 O O . ASP A 1 86 ? 25.680 2.763 -14.182 1.00 75.31 86 ASP A O 1
ATOM 677 N N . ASN A 1 87 ? 24.642 4.603 -13.423 1.00 71.62 87 ASN A N 1
ATOM 678 C CA . ASN A 1 87 ? 24.991 4.387 -12.020 1.00 71.62 87 ASN A CA 1
ATOM 679 C C . ASN A 1 87 ? 24.108 3.331 -11.330 1.00 71.62 87 ASN A C 1
ATOM 681 O O . ASN A 1 87 ? 24.424 2.946 -10.215 1.00 71.62 87 ASN A O 1
ATOM 685 N N . GLU A 1 88 ? 23.015 2.877 -11.955 1.00 71.56 88 GLU A N 1
ATOM 686 C CA . GLU A 1 88 ? 21.965 2.005 -11.392 1.00 71.56 88 GLU A CA 1
ATOM 687 C C . GLU A 1 88 ? 21.291 2.536 -10.104 1.00 71.56 88 GLU A C 1
ATOM 689 O O . GLU A 1 88 ? 20.403 1.890 -9.544 1.00 71.56 88 GLU A O 1
ATOM 694 N N . GLU A 1 89 ? 21.664 3.728 -9.642 1.00 79.62 89 GLU A N 1
ATOM 695 C CA . GLU A 1 89 ? 21.194 4.352 -8.401 1.00 79.62 89 GLU A CA 1
ATOM 696 C C . GLU A 1 89 ? 20.081 5.368 -8.646 1.00 79.62 89 GLU A C 1
ATOM 698 O O . GLU A 1 89 ? 19.271 5.634 -7.757 1.00 79.62 89 GLU A O 1
ATOM 703 N N . GLU A 1 90 ? 20.016 5.911 -9.859 1.00 84.88 90 GLU A N 1
ATOM 704 C CA . GLU A 1 90 ? 19.069 6.948 -10.239 1.00 84.88 90 GLU A CA 1
ATOM 705 C C . GLU A 1 90 ? 18.148 6.492 -11.369 1.00 84.88 90 GLU A C 1
ATOM 707 O O . GLU A 1 90 ? 18.523 5.737 -12.274 1.00 84.88 90 GLU A O 1
ATOM 712 N N . ILE A 1 91 ? 16.917 6.995 -11.311 1.00 88.06 91 ILE A N 1
ATOM 713 C CA . ILE A 1 91 ? 15.900 6.772 -12.331 1.00 88.06 91 ILE A CA 1
ATOM 714 C C . ILE A 1 91 ? 15.766 8.042 -13.168 1.00 88.06 91 ILE A C 1
ATOM 716 O O . ILE A 1 91 ? 15.531 9.131 -12.646 1.00 88.06 91 ILE A O 1
ATOM 720 N N . GLY A 1 92 ? 15.925 7.881 -14.476 1.00 90.25 92 GLY A N 1
ATOM 721 C CA . GLY A 1 92 ? 15.805 8.917 -15.490 1.00 90.25 92 GLY A CA 1
ATOM 722 C C . GLY A 1 92 ? 14.390 9.068 -16.050 1.00 90.25 92 GLY A C 1
ATOM 723 O O . GLY A 1 92 ? 13.397 8.640 -15.463 1.00 90.25 92 GLY A O 1
ATOM 724 N N . ALA A 1 93 ? 14.304 9.714 -17.212 1.00 90.31 93 ALA A N 1
ATOM 725 C CA . ALA A 1 93 ? 13.048 10.115 -17.842 1.00 90.31 93 ALA A CA 1
ATOM 726 C C . ALA A 1 93 ? 12.284 8.944 -18.504 1.00 90.31 93 ALA A C 1
ATOM 728 O O . ALA A 1 93 ? 12.777 7.811 -18.570 1.00 90.31 93 ALA A O 1
ATOM 729 N N . LEU A 1 94 ? 11.074 9.217 -19.013 1.00 91.25 94 LEU A N 1
ATOM 730 C CA . LEU A 1 94 ? 10.286 8.244 -19.778 1.00 91.25 94 LEU A CA 1
ATOM 731 C C . LEU A 1 94 ? 10.779 8.192 -21.227 1.00 91.25 94 LEU A C 1
ATOM 733 O O . LEU A 1 94 ? 10.394 9.016 -22.056 1.00 91.25 94 LEU A O 1
ATOM 737 N N . VAL A 1 95 ? 11.599 7.190 -21.537 1.00 89.06 95 VAL A N 1
ATOM 738 C CA . VAL A 1 95 ? 12.136 6.965 -22.886 1.00 89.06 95 VAL A CA 1
ATOM 739 C C . VAL A 1 95 ? 11.693 5.601 -23.402 1.00 89.06 95 VAL A C 1
ATOM 741 O O . VAL A 1 95 ? 11.955 4.572 -22.775 1.00 89.06 95 VAL A O 1
ATOM 744 N N . TRP A 1 96 ? 11.004 5.597 -24.541 1.00 88.19 96 TRP A N 1
ATOM 745 C CA . TRP A 1 96 ? 10.394 4.426 -25.172 1.00 88.19 96 TRP A CA 1
ATOM 746 C C . TRP A 1 96 ? 11.009 4.189 -26.550 1.00 88.19 96 TRP A C 1
ATOM 748 O O . TRP A 1 96 ? 10.712 4.905 -27.510 1.00 88.19 96 TRP A O 1
ATOM 758 N N . GLY A 1 97 ? 11.889 3.192 -26.662 1.00 81.12 97 GLY A N 1
ATOM 759 C CA . GLY A 1 97 ? 12.694 3.018 -27.870 1.00 81.12 97 GLY A CA 1
ATOM 760 C C . GLY A 1 97 ? 13.601 4.234 -28.068 1.00 81.12 97 GLY A C 1
ATOM 761 O O . GLY A 1 97 ? 14.449 4.499 -27.221 1.00 81.12 97 GLY A O 1
ATOM 762 N N . ASP A 1 98 ? 13.377 4.977 -29.154 1.00 79.75 98 ASP A N 1
ATOM 763 C CA . ASP A 1 98 ? 14.086 6.228 -29.469 1.00 79.75 98 ASP A CA 1
ATOM 764 C C . ASP A 1 98 ? 13.245 7.492 -29.176 1.00 79.75 98 ASP A C 1
ATOM 766 O O . ASP A 1 98 ? 13.675 8.607 -29.472 1.00 79.75 98 ASP A O 1
ATOM 770 N N . ALA A 1 99 ? 12.031 7.343 -28.631 1.00 86.00 99 ALA A N 1
ATOM 771 C CA . ALA A 1 99 ? 11.112 8.450 -28.375 1.00 86.00 99 ALA A CA 1
ATOM 772 C C . ALA A 1 99 ? 11.126 8.870 -26.898 1.00 86.00 99 ALA A C 1
ATOM 774 O O . ALA A 1 99 ? 10.873 8.056 -26.008 1.00 86.00 99 ALA A O 1
ATOM 775 N N . ASP A 1 100 ? 11.354 10.159 -26.640 1.00 86.62 100 ASP A N 1
ATOM 776 C CA . ASP A 1 100 ? 11.099 10.765 -25.332 1.00 86.62 100 ASP A CA 1
ATOM 777 C C . ASP A 1 100 ? 9.603 11.074 -25.202 1.00 86.62 100 ASP A C 1
ATOM 779 O O . ASP A 1 100 ? 9.049 11.879 -25.955 1.00 86.62 100 ASP A O 1
ATOM 783 N N . VAL A 1 101 ? 8.942 10.415 -24.252 1.00 90.38 101 VAL A N 1
ATOM 784 C CA . VAL A 1 101 ? 7.517 10.613 -23.956 1.00 90.38 101 VAL A CA 1
ATOM 785 C C . VAL A 1 101 ? 7.313 11.342 -22.629 1.00 90.38 101 VAL A C 1
ATOM 787 O O . VAL A 1 101 ? 6.240 11.266 -22.042 1.00 90.38 101 VAL A O 1
ATOM 790 N N . SER A 1 102 ? 8.324 12.059 -22.136 1.00 90.19 102 SER A N 1
ATOM 791 C CA . SER A 1 102 ? 8.265 12.773 -20.854 1.00 90.19 102 SER A CA 1
ATOM 792 C C . SER A 1 102 ? 7.414 14.047 -20.894 1.00 90.19 102 SER A C 1
ATOM 794 O O . SER A 1 102 ? 7.064 14.583 -19.840 1.00 90.19 102 SER A O 1
ATOM 796 N N . ASP A 1 103 ? 7.055 14.545 -22.084 1.00 94.38 103 ASP A N 1
ATOM 797 C CA . ASP A 1 103 ? 6.145 15.686 -22.210 1.00 94.38 103 ASP A CA 1
ATOM 798 C C . ASP A 1 103 ? 4.745 15.340 -21.648 1.00 94.38 103 ASP A C 1
ATOM 800 O O . ASP A 1 103 ? 4.108 14.398 -22.126 1.00 94.38 103 ASP A O 1
ATOM 804 N N . PRO A 1 104 ? 4.209 16.103 -20.674 1.00 95.38 104 PRO A N 1
ATOM 805 C CA . PRO A 1 104 ? 2.956 15.764 -19.998 1.00 95.38 104 PRO A CA 1
ATOM 806 C C . PRO A 1 104 ? 1.722 15.659 -20.897 1.00 95.38 104 PRO A C 1
ATOM 808 O O . PRO A 1 104 ? 0.825 14.864 -20.608 1.00 95.38 104 PRO A O 1
ATOM 811 N N . GLN A 1 105 ? 1.619 16.481 -21.944 1.00 93.31 105 GLN A N 1
ATOM 812 C CA . GLN A 1 105 ? 0.456 16.471 -22.839 1.00 93.31 105 GLN A CA 1
ATOM 813 C C . GLN A 1 105 ? 0.555 15.314 -23.828 1.00 93.31 105 GLN A C 1
ATOM 815 O O . GLN A 1 105 ? -0.410 14.569 -24.013 1.00 93.31 105 GLN A O 1
ATOM 820 N N . THR A 1 106 ? 1.749 15.112 -24.381 1.00 92.00 106 THR A N 1
ATOM 821 C CA . THR A 1 106 ? 2.077 13.981 -25.245 1.00 92.00 106 THR A CA 1
ATOM 822 C C . THR A 1 106 ? 1.835 12.676 -24.501 1.00 92.00 106 THR A C 1
ATOM 824 O O . THR A 1 106 ? 1.038 11.865 -24.965 1.00 92.00 106 THR A O 1
ATOM 827 N N . PHE A 1 107 ? 2.404 12.507 -23.304 1.00 94.69 107 PHE A N 1
ATOM 828 C CA . PHE A 1 107 ? 2.210 11.307 -22.495 1.00 94.69 107 PHE A CA 1
ATOM 829 C C . PHE A 1 107 ? 0.744 11.064 -22.159 1.00 94.69 107 PHE A C 1
ATOM 831 O O . PHE A 1 107 ? 0.224 9.967 -22.363 1.00 94.69 107 PHE A O 1
ATOM 838 N N . SER A 1 108 ? 0.057 12.100 -21.664 1.00 94.69 108 SER A N 1
ATOM 839 C CA . SER A 1 108 ? -1.354 11.988 -21.317 1.00 94.69 108 SER A CA 1
ATOM 840 C C . SER A 1 108 ? -2.145 11.498 -22.519 1.00 94.69 108 SER A C 1
ATOM 842 O O . SER A 1 108 ? -2.896 10.539 -22.367 1.00 94.69 108 SER A O 1
ATOM 844 N N . SER A 1 109 ? -1.908 12.038 -23.725 1.00 93.94 109 SER A N 1
ATOM 845 C CA . SER A 1 109 ? -2.572 11.619 -24.969 1.00 93.94 109 SER A CA 1
ATOM 846 C C . SER A 1 109 ? -2.463 10.115 -25.264 1.00 93.94 109 SER A C 1
ATOM 848 O O . SER A 1 109 ? -3.437 9.548 -25.758 1.00 93.94 109 SER A O 1
ATOM 850 N N . LEU A 1 110 ? -1.366 9.464 -24.858 1.00 94.69 110 LEU A N 1
ATOM 851 C CA . LEU A 1 110 ? -1.124 8.031 -25.058 1.00 94.69 110 LEU A CA 1
ATOM 852 C C . LEU A 1 110 ? -1.994 7.143 -24.163 1.00 94.69 110 LEU A C 1
ATOM 854 O O . LEU A 1 110 ? -2.249 5.996 -24.516 1.00 94.69 110 LEU A O 1
ATOM 858 N N . ILE A 1 111 ? -2.481 7.644 -23.023 1.00 95.56 111 ILE A N 1
ATOM 859 C CA . ILE A 1 111 ? -3.402 6.881 -22.176 1.00 95.56 111 ILE A CA 1
ATOM 860 C C . ILE A 1 111 ? -4.804 6.909 -22.787 1.00 95.56 111 ILE A C 1
ATOM 862 O O . ILE A 1 111 ? -5.467 7.954 -22.823 1.00 95.56 111 ILE A O 1
ATOM 866 N N . CYS A 1 112 ? -5.242 5.747 -23.271 1.00 89.75 112 CYS A N 1
ATOM 867 C CA . CYS A 1 112 ? -6.510 5.553 -23.971 1.00 89.75 112 CYS A CA 1
ATOM 868 C C . CYS A 1 112 ? -7.643 5.072 -23.042 1.00 89.75 112 CYS A C 1
ATOM 870 O O . CYS A 1 112 ? -7.399 4.517 -21.973 1.00 89.75 112 CYS A O 1
ATOM 872 N N . SER A 1 113 ? -8.898 5.278 -23.465 1.00 91.62 113 SER A N 1
ATOM 873 C CA . SER A 1 113 ? -10.088 4.738 -22.785 1.00 91.62 113 SER A CA 1
ATOM 874 C C . SER A 1 113 ? -10.279 3.238 -23.104 1.00 91.62 113 SER A C 1
ATOM 876 O O . SER A 1 113 ? -10.048 2.860 -24.257 1.00 91.62 113 SER A O 1
ATOM 878 N N . PRO A 1 114 ? -10.736 2.386 -22.159 1.00 93.06 114 PRO A N 1
ATOM 879 C CA . PRO A 1 114 ? -11.075 2.710 -20.770 1.00 93.06 114 PRO A CA 1
ATOM 880 C C . PRO A 1 114 ? -9.829 3.066 -19.953 1.00 93.06 114 PRO A C 1
ATOM 882 O O . PRO A 1 114 ? -8.834 2.348 -19.978 1.00 93.06 114 PRO A O 1
ATOM 885 N N . PHE A 1 115 ? -9.892 4.186 -19.229 1.00 94.88 115 PHE A N 1
ATOM 886 C CA . PHE A 1 115 ? -8.750 4.673 -18.460 1.00 94.88 115 PHE A CA 1
ATOM 887 C C . PHE A 1 115 ? -8.438 3.747 -17.275 1.00 94.88 115 PHE A C 1
ATOM 889 O O . PHE A 1 115 ? -9.368 3.229 -16.642 1.00 94.88 115 PHE A O 1
ATOM 896 N N . PRO A 1 116 ? -7.151 3.565 -16.927 1.00 95.88 116 PRO A N 1
ATOM 897 C CA . PRO A 1 116 ? -6.783 2.844 -15.719 1.00 95.88 116 PRO A CA 1
ATOM 898 C C . PRO A 1 116 ? -7.305 3.581 -14.482 1.00 95.88 116 PRO A C 1
ATOM 900 O O . PRO A 1 116 ? -7.435 4.804 -14.459 1.00 95.88 116 PRO A O 1
ATOM 903 N N . THR A 1 117 ? -7.584 2.828 -13.420 1.00 95.50 117 THR A N 1
ATOM 904 C CA . THR A 1 117 ? -7.951 3.406 -12.120 1.00 95.50 117 THR A CA 1
ATOM 905 C C . THR A 1 117 ? -6.721 3.958 -11.399 1.00 95.50 117 THR A C 1
ATOM 907 O O . THR A 1 117 ? -6.827 4.960 -10.694 1.00 95.50 117 THR A O 1
ATOM 910 N N . ILE A 1 118 ? -5.574 3.289 -11.570 1.00 97.62 118 ILE A N 1
ATOM 911 C CA . ILE A 1 118 ? -4.320 3.576 -10.873 1.00 97.62 118 ILE A CA 1
ATOM 912 C C . ILE A 1 118 ? -3.203 3.763 -11.899 1.00 97.62 118 ILE A C 1
ATOM 914 O O . ILE A 1 118 ? -3.018 2.918 -12.777 1.00 97.62 118 ILE A O 1
ATOM 918 N N . VAL A 1 119 ? -2.421 4.828 -11.753 1.00 98.25 119 VAL A N 1
ATOM 919 C CA . VAL A 1 119 ? -1.138 4.989 -12.443 1.00 98.25 119 VAL A CA 1
ATOM 920 C C . VAL A 1 119 ? -0.043 5.216 -11.410 1.00 98.25 119 VAL A C 1
ATOM 922 O O . VAL A 1 119 ? -0.197 6.068 -10.542 1.00 98.25 119 VAL A O 1
ATOM 925 N N . TYR A 1 120 ? 1.062 4.479 -11.497 1.00 98.38 120 TYR A N 1
ATOM 926 C CA . TYR A 1 120 ? 2.266 4.754 -10.714 1.00 98.38 120 TYR A CA 1
ATOM 927 C C . TYR A 1 120 ? 3.409 5.179 -11.639 1.00 98.38 120 TYR A C 1
ATOM 929 O O . TYR A 1 120 ? 3.864 4.401 -12.477 1.00 98.38 120 TYR A O 1
ATOM 937 N N . LEU A 1 121 ? 3.831 6.432 -11.481 1.00 97.56 121 LEU A N 1
ATOM 938 C CA . LEU A 1 121 ? 4.912 7.097 -12.195 1.00 97.56 121 LEU A CA 1
ATOM 939 C C . LEU A 1 121 ? 6.193 7.033 -11.358 1.00 97.56 121 LEU A C 1
ATOM 941 O O . LEU A 1 121 ? 6.447 7.912 -10.537 1.00 97.56 121 LEU A O 1
ATOM 945 N N . GLU A 1 122 ? 7.009 6.007 -11.569 1.00 96.31 122 GLU A N 1
ATOM 946 C CA . GLU A 1 122 ? 8.343 5.886 -10.977 1.00 96.31 122 GLU A CA 1
ATOM 947 C C . GLU A 1 122 ? 9.365 6.608 -11.865 1.00 96.31 122 GLU A C 1
ATOM 949 O O . GLU A 1 122 ? 10.173 5.989 -12.554 1.00 96.31 122 GLU A O 1
ATOM 954 N N . VAL A 1 123 ? 9.253 7.940 -11.901 1.00 94.69 123 VAL A N 1
ATOM 955 C CA . VAL A 1 123 ? 10.088 8.859 -12.691 1.00 94.69 123 VAL A CA 1
ATOM 956 C C . VAL A 1 123 ? 10.335 10.156 -11.928 1.00 94.69 123 VAL A C 1
ATOM 958 O O . VAL A 1 123 ? 9.477 10.559 -11.134 1.00 94.69 123 VAL A O 1
ATOM 961 N N . PRO A 1 124 ? 11.467 10.840 -12.168 1.00 92.00 124 PRO A N 1
ATOM 962 C CA . PRO A 1 124 ? 11.752 12.101 -11.511 1.00 92.00 124 PRO A CA 1
ATOM 963 C C . PRO A 1 124 ? 10.824 13.196 -12.034 1.00 92.00 124 PRO A C 1
ATOM 965 O O . PRO A 1 124 ? 10.432 13.197 -13.201 1.00 92.00 124 PRO A O 1
ATOM 968 N N . SER A 1 125 ? 10.513 14.178 -11.185 1.00 92.06 125 SER A N 1
ATOM 969 C CA . SER A 1 125 ? 9.710 15.351 -11.580 1.00 92.06 125 SER A CA 1
ATOM 970 C C . SER A 1 125 ? 8.350 15.007 -12.219 1.00 92.06 125 SER A C 1
ATOM 972 O O . SER A 1 125 ? 7.852 15.728 -13.086 1.00 92.06 125 SER A O 1
ATOM 974 N N . GLY A 1 126 ? 7.717 13.918 -11.775 1.00 94.50 126 GLY A N 1
ATOM 975 C CA . GLY A 1 126 ? 6.487 13.367 -12.353 1.00 94.50 126 GLY A CA 1
ATOM 976 C C . GLY A 1 126 ? 5.218 14.201 -12.130 1.00 94.50 126 GLY A C 1
ATOM 977 O O . GLY A 1 126 ? 4.169 13.860 -12.670 1.00 94.50 126 GLY A O 1
ATOM 978 N N . GLU A 1 127 ? 5.285 15.301 -11.370 1.00 96.06 127 GLU A N 1
ATOM 979 C CA . GLU A 1 127 ? 4.125 16.112 -10.958 1.00 96.06 127 GLU A CA 1
ATOM 980 C C . GLU A 1 127 ? 3.288 16.612 -12.145 1.00 96.06 127 GLU A C 1
ATOM 982 O O . GLU A 1 127 ? 2.065 16.475 -12.153 1.00 96.06 127 GLU A O 1
ATOM 987 N N . LYS A 1 128 ? 3.933 17.147 -13.189 1.00 97.06 128 LYS A N 1
ATOM 988 C CA . LYS A 1 128 ? 3.216 17.681 -14.360 1.00 97.06 128 LYS A CA 1
ATOM 989 C C . LYS A 1 128 ? 2.524 16.580 -15.164 1.00 97.06 128 LYS A C 1
ATOM 991 O O . LYS A 1 128 ? 1.415 16.785 -15.657 1.00 97.06 128 LYS A O 1
ATOM 996 N N . ILE A 1 129 ? 3.164 15.415 -15.284 1.00 97.06 129 ILE A N 1
ATOM 997 C CA . ILE A 1 129 ? 2.575 14.239 -15.937 1.00 97.06 129 ILE A CA 1
ATOM 998 C C . ILE A 1 129 ? 1.367 13.776 -15.120 1.00 97.06 129 ILE A C 1
ATOM 1000 O O . ILE A 1 129 ? 0.290 13.582 -15.680 1.00 97.06 129 ILE A O 1
ATOM 1004 N N . ALA A 1 130 ? 1.506 13.696 -13.794 1.00 97.75 130 ALA A N 1
ATOM 1005 C CA . ALA A 1 130 ? 0.422 13.323 -12.895 1.00 97.75 130 ALA A CA 1
ATOM 1006 C C . ALA A 1 130 ? -0.790 14.264 -13.020 1.00 97.75 130 ALA A C 1
ATOM 1008 O O . ALA A 1 130 ? -1.911 13.800 -13.199 1.00 97.75 130 ALA A O 1
ATOM 1009 N N . GLN A 1 131 ? -0.586 15.583 -13.035 1.00 97.88 131 GLN A N 1
ATOM 1010 C CA . GLN A 1 131 ? -1.672 16.556 -13.227 1.00 97.88 131 GLN A CA 1
ATOM 1011 C C . GLN A 1 131 ? -2.366 16.404 -14.594 1.00 97.88 131 GLN A C 1
ATOM 1013 O O . GLN A 1 131 ? -3.592 16.470 -14.687 1.00 97.88 131 GLN A O 1
ATOM 1018 N N . SER A 1 132 ? -1.594 16.152 -15.656 1.00 97.62 132 SER A N 1
ATOM 1019 C CA . SER A 1 132 ? -2.116 15.923 -17.013 1.00 97.62 132 SER A CA 1
ATOM 1020 C C . SER A 1 132 ? -2.921 14.620 -17.138 1.00 97.62 132 SER A C 1
ATOM 1022 O O . SER A 1 132 ? -3.857 14.516 -17.930 1.00 97.62 132 SER A O 1
ATOM 1024 N N . LEU A 1 133 ? -2.571 13.606 -16.349 1.00 97.62 133 LEU A N 1
ATOM 1025 C CA . LEU A 1 133 ? -3.313 12.351 -16.247 1.00 97.62 133 LEU A CA 1
ATOM 1026 C C . LEU A 1 133 ? -4.574 12.495 -15.383 1.00 97.62 133 LEU A C 1
ATOM 1028 O O . LEU A 1 133 ? -5.615 11.921 -15.706 1.00 97.62 133 LEU A O 1
ATOM 1032 N N . GLN A 1 134 ? -4.509 13.296 -14.317 1.00 96.62 134 GLN A N 1
ATOM 1033 C CA . GLN A 1 134 ? -5.654 13.577 -13.453 1.00 96.62 134 GLN A CA 1
ATOM 1034 C C . GLN A 1 134 ? -6.747 14.321 -14.228 1.00 96.62 134 GLN A C 1
ATOM 1036 O O . GLN A 1 134 ? -7.919 13.961 -14.139 1.00 96.62 134 GLN A O 1
ATOM 1041 N N . SER A 1 135 ? -6.371 15.307 -15.053 1.00 95.88 135 SER A N 1
ATOM 1042 C CA . SER A 1 135 ? -7.316 16.060 -15.891 1.00 95.88 135 SER A CA 1
ATOM 1043 C C . SER A 1 135 ? -8.004 15.200 -16.960 1.00 95.88 135 SER A C 1
ATOM 1045 O O . SER A 1 135 ? -9.108 15.532 -17.389 1.00 95.88 135 SER A O 1
ATOM 1047 N N . LYS A 1 136 ? -7.411 14.058 -17.342 1.00 94.31 136 LYS A N 1
ATOM 1048 C CA . LYS A 1 136 ? -8.057 13.039 -18.186 1.00 94.31 136 LYS A CA 1
ATOM 1049 C C . LYS A 1 136 ? -9.115 12.201 -17.465 1.00 94.31 136 LYS A C 1
ATOM 1051 O O . LYS A 1 136 ? -9.901 11.532 -18.132 1.00 94.31 136 LYS A O 1
ATOM 1056 N N . GLY A 1 137 ? -9.150 12.227 -16.134 1.00 94.31 137 GLY A N 1
ATOM 1057 C CA . GLY A 1 137 ? -10.100 11.466 -15.322 1.00 94.31 137 GLY A CA 1
ATOM 1058 C C . GLY A 1 137 ? -9.536 10.189 -14.692 1.00 94.31 137 GLY A C 1
ATOM 1059 O O . GLY A 1 137 ? -10.315 9.352 -14.237 1.00 94.31 137 GLY A O 1
ATOM 1060 N N . ILE A 1 138 ? -8.209 10.017 -14.646 1.00 96.69 138 ILE A N 1
ATOM 1061 C CA . ILE A 1 138 ? -7.583 8.937 -13.867 1.00 96.69 138 ILE A CA 1
ATOM 1062 C C . ILE A 1 138 ? -7.719 9.264 -12.377 1.00 96.69 138 ILE A C 1
ATOM 1064 O O . ILE A 1 138 ? -7.350 10.351 -11.939 1.00 96.69 138 ILE A O 1
ATOM 1068 N N . SER A 1 139 ? -8.264 8.324 -11.600 1.00 95.69 139 SER A N 1
ATOM 1069 C CA . SER A 1 139 ? -8.668 8.577 -10.210 1.00 95.69 139 SER A CA 1
ATOM 1070 C C . SER A 1 139 ? -7.506 8.615 -9.218 1.00 95.69 139 SER A C 1
ATOM 1072 O O . SER A 1 139 ? -7.542 9.418 -8.291 1.00 95.69 139 SER A O 1
ATOM 1074 N N . TYR A 1 140 ? -6.502 7.748 -9.395 1.00 98.31 140 TYR A N 1
ATOM 1075 C CA . TYR A 1 140 ? -5.372 7.626 -8.472 1.00 98.31 140 TYR A CA 1
ATOM 1076 C C . TYR A 1 140 ? -4.049 7.625 -9.223 1.00 98.31 140 TYR A C 1
ATOM 1078 O O . TYR A 1 140 ? -3.806 6.755 -10.061 1.00 98.31 140 TYR A O 1
ATOM 1086 N N . ILE A 1 141 ? -3.183 8.589 -8.916 1.00 98.44 141 ILE A N 1
ATOM 1087 C CA . ILE A 1 141 ? -1.880 8.724 -9.567 1.00 98.44 141 ILE A CA 1
ATOM 1088 C C . ILE A 1 141 ? -0.803 8.886 -8.507 1.00 98.44 141 ILE A C 1
ATOM 1090 O O . ILE A 1 141 ? -0.771 9.880 -7.787 1.00 98.44 141 ILE A O 1
ATOM 1094 N N . MET A 1 142 ? 0.078 7.900 -8.424 1.00 98.25 142 MET A N 1
ATOM 1095 C CA . MET A 1 142 ? 1.246 7.905 -7.554 1.00 98.25 142 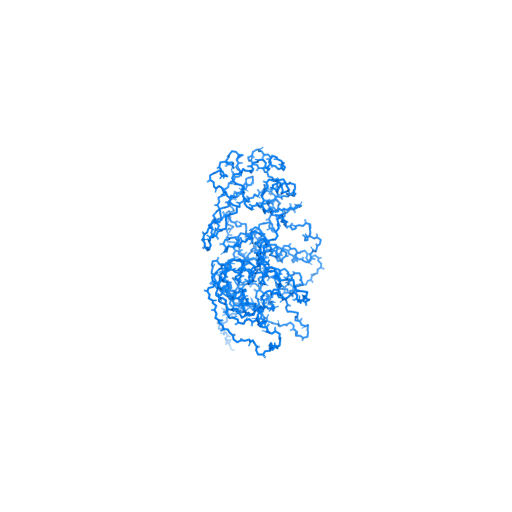MET A CA 1
ATOM 1096 C C . MET A 1 142 ? 2.436 8.427 -8.356 1.00 98.25 142 MET A C 1
ATOM 1098 O O . MET A 1 142 ? 2.641 7.985 -9.485 1.00 98.25 142 MET A O 1
ATOM 1102 N N . TYR A 1 143 ? 3.213 9.361 -7.819 1.00 97.31 143 TYR A N 1
ATOM 1103 C CA . TYR A 1 143 ? 4.326 9.979 -8.548 1.00 97.31 143 TYR A CA 1
ATOM 1104 C C . TYR A 1 143 ? 5.418 10.478 -7.605 1.00 97.31 143 TYR A C 1
ATOM 1106 O O . TYR A 1 143 ? 5.184 10.644 -6.413 1.00 97.31 143 TYR A O 1
ATOM 1114 N N . TRP A 1 144 ? 6.602 10.766 -8.143 1.00 95.19 144 TRP A N 1
ATOM 1115 C CA . TRP A 1 144 ? 7.688 11.403 -7.396 1.00 95.19 144 TRP A CA 1
ATOM 1116 C C . TRP A 1 144 ? 7.853 12.844 -7.859 1.00 95.19 144 TRP A C 1
ATOM 1118 O O . TRP A 1 144 ? 7.893 13.127 -9.058 1.00 95.19 144 TRP A O 1
ATOM 1128 N N . ARG A 1 145 ? 7.907 13.780 -6.908 1.00 92.19 145 ARG A N 1
ATOM 1129 C CA . ARG A 1 145 ? 7.983 15.214 -7.217 1.00 92.19 145 ARG A CA 1
ATOM 1130 C C . ARG A 1 145 ? 9.383 15.666 -7.632 1.00 92.19 145 ARG A C 1
ATOM 1132 O O . ARG A 1 145 ? 9.506 16.583 -8.437 1.00 92.19 145 ARG A O 1
ATOM 1139 N N . TYR A 1 146 ? 10.415 15.021 -7.106 1.00 89.38 146 TYR A N 1
ATOM 1140 C CA . TYR A 1 146 ? 11.815 15.400 -7.288 1.00 89.38 146 TYR A CA 1
ATOM 1141 C C . TYR A 1 146 ? 12.617 14.218 -7.843 1.00 89.38 146 TYR A C 1
ATOM 1143 O O . TYR A 1 146 ? 12.037 13.327 -8.467 1.00 89.38 146 TYR A O 1
ATOM 1151 N N . SER A 1 147 ? 13.941 14.226 -7.674 1.00 84.62 147 SER A N 1
ATOM 1152 C CA . SER A 1 147 ? 14.765 13.044 -7.913 1.00 84.62 147 SER A CA 1
ATOM 1153 C C . SER A 1 147 ? 14.394 11.926 -6.937 1.00 84.62 147 SER A C 1
ATOM 1155 O O . SER A 1 147 ? 13.929 12.167 -5.824 1.00 84.62 147 SER A O 1
ATOM 1157 N N . LEU A 1 148 ? 14.592 10.690 -7.379 1.00 87.00 148 LEU A N 1
ATOM 1158 C CA . LEU A 1 148 ? 14.298 9.487 -6.617 1.00 87.00 148 LEU A CA 1
ATOM 1159 C C . LEU A 1 148 ? 15.470 8.515 -6.736 1.00 87.00 148 LEU A C 1
ATOM 1161 O O . LEU A 1 148 ? 16.048 8.356 -7.812 1.00 87.00 148 LEU A O 1
ATOM 1165 N N . SER A 1 149 ? 15.790 7.854 -5.626 1.00 87.69 149 SER A N 1
ATOM 1166 C CA . SER A 1 149 ? 16.722 6.726 -5.608 1.00 87.69 149 SER A CA 1
ATOM 1167 C C . SER A 1 149 ? 16.029 5.473 -6.142 1.00 87.69 149 SER A C 1
ATOM 1169 O O . SER A 1 149 ? 14.905 5.170 -5.732 1.00 87.69 149 SER A O 1
ATOM 1171 N N . SER A 1 150 ? 16.716 4.706 -6.990 1.00 89.31 150 SER A N 1
ATOM 1172 C CA . SER A 1 150 ? 16.234 3.416 -7.497 1.00 89.31 150 SER A CA 1
ATOM 1173 C C . SER A 1 150 ? 15.931 2.427 -6.363 1.00 89.31 150 SER A C 1
ATOM 1175 O O . SER A 1 150 ? 14.951 1.683 -6.435 1.00 89.31 150 SER A O 1
ATOM 1177 N N . TYR A 1 151 ? 16.705 2.465 -5.273 1.00 90.38 151 TYR A N 1
ATOM 1178 C CA . TYR A 1 151 ? 16.506 1.621 -4.094 1.00 90.38 151 TYR A CA 1
ATOM 1179 C C . TYR A 1 151 ? 15.216 1.977 -3.354 1.00 90.38 151 TYR A C 1
ATOM 1181 O O . TYR A 1 151 ? 14.365 1.115 -3.125 1.00 90.38 151 TYR A O 1
ATOM 1189 N N . ALA A 1 152 ? 15.042 3.256 -3.012 1.00 90.88 152 ALA A N 1
ATOM 1190 C CA . ALA A 1 152 ? 13.883 3.727 -2.258 1.00 90.88 152 ALA A CA 1
ATOM 1191 C C . ALA A 1 152 ? 12.585 3.590 -3.072 1.00 90.88 152 ALA A C 1
ATOM 1193 O O . ALA A 1 152 ? 11.549 3.172 -2.551 1.00 90.88 152 ALA A O 1
ATOM 1194 N N . ALA A 1 153 ? 12.667 3.854 -4.377 1.00 93.06 153 ALA A N 1
ATOM 1195 C CA . ALA A 1 153 ? 11.568 3.657 -5.306 1.00 93.06 153 ALA A CA 1
ATOM 1196 C C . ALA A 1 153 ? 11.180 2.183 -5.438 1.00 93.06 153 ALA A C 1
ATOM 1198 O O . ALA A 1 153 ? 10.005 1.832 -5.311 1.00 93.06 153 ALA A O 1
ATOM 1199 N N . SER A 1 154 ? 12.167 1.296 -5.591 1.00 93.31 154 SER A N 1
ATOM 1200 C CA . SER A 1 154 ? 11.916 -0.141 -5.649 1.00 93.31 154 SER A CA 1
ATOM 1201 C C . SER A 1 154 ? 11.363 -0.685 -4.327 1.00 93.31 154 SER A C 1
ATOM 1203 O O . SER A 1 154 ? 10.503 -1.567 -4.361 1.00 93.31 154 SER A O 1
ATOM 1205 N N . HIS A 1 155 ? 11.794 -0.159 -3.174 1.00 94.44 155 HIS A N 1
ATOM 1206 C CA . HIS A 1 155 ? 11.218 -0.491 -1.867 1.00 94.44 155 HIS A CA 1
ATOM 1207 C C . HIS A 1 155 ? 9.745 -0.095 -1.787 1.00 94.44 155 HIS A C 1
ATOM 1209 O O . HIS A 1 155 ? 8.904 -0.959 -1.547 1.00 94.44 155 HIS A O 1
ATOM 1215 N N . PHE A 1 156 ? 9.417 1.167 -2.078 1.00 96.19 156 PHE A N 1
ATOM 1216 C CA . PHE A 1 156 ? 8.033 1.644 -2.091 1.00 96.19 156 PHE A CA 1
ATOM 1217 C C . PHE A 1 156 ? 7.160 0.828 -3.051 1.00 96.19 156 PHE A C 1
ATOM 1219 O O . PHE A 1 156 ? 6.081 0.366 -2.678 1.00 96.19 156 PHE A O 1
ATOM 1226 N N . ARG A 1 157 ? 7.642 0.584 -4.276 1.00 96.31 157 ARG A N 1
ATOM 1227 C CA . ARG A 1 157 ? 6.961 -0.258 -5.265 1.00 96.31 157 ARG A CA 1
ATOM 1228 C C . ARG A 1 157 ? 6.688 -1.649 -4.717 1.00 96.31 157 ARG A C 1
ATOM 1230 O O . ARG A 1 157 ? 5.579 -2.159 -4.861 1.00 96.31 157 ARG A O 1
ATOM 1237 N N . HIS A 1 158 ? 7.686 -2.281 -4.108 1.00 95.25 158 HIS A N 1
ATOM 1238 C CA . HIS A 1 158 ? 7.519 -3.613 -3.549 1.00 95.25 158 HIS A CA 1
ATOM 1239 C C . HIS A 1 158 ? 6.472 -3.616 -2.429 1.00 95.25 158 HIS A C 1
ATOM 1241 O O . HIS A 1 158 ? 5.579 -4.466 -2.426 1.00 95.25 158 HIS A O 1
ATOM 1247 N N . SER A 1 159 ? 6.529 -2.623 -1.541 1.00 97.00 159 SER A N 1
ATOM 1248 C CA . SER A 1 159 ? 5.562 -2.424 -0.464 1.00 97.00 159 SER A CA 1
ATOM 1249 C C . SER A 1 159 ? 4.141 -2.207 -0.987 1.00 97.00 159 SER A C 1
ATOM 1251 O O . SER A 1 159 ? 3.204 -2.826 -0.496 1.00 97.00 159 SER A O 1
ATOM 1253 N N . LEU A 1 160 ? 3.971 -1.415 -2.045 1.00 97.75 160 LEU A N 1
ATOM 1254 C CA . LEU A 1 160 ? 2.680 -1.208 -2.696 1.00 97.75 160 LEU A CA 1
ATOM 1255 C C . LEU A 1 160 ? 2.142 -2.504 -3.316 1.00 97.75 160 LEU A C 1
ATOM 1257 O O . LEU A 1 160 ? 0.989 -2.886 -3.100 1.00 97.75 160 LEU A O 1
ATOM 1261 N N . LEU A 1 161 ? 2.970 -3.197 -4.099 1.00 96.19 161 LEU A N 1
ATOM 1262 C CA . LEU A 1 161 ? 2.539 -4.396 -4.809 1.00 96.19 161 LEU A CA 1
ATOM 1263 C C . LEU A 1 161 ? 2.267 -5.566 -3.861 1.00 96.19 161 LEU A C 1
ATOM 1265 O O . LEU A 1 161 ? 1.412 -6.390 -4.175 1.00 96.19 161 LEU A O 1
ATOM 1269 N N . SER A 1 162 ? 2.939 -5.657 -2.710 1.00 95.00 162 SER A N 1
ATOM 1270 C CA . SER A 1 162 ? 2.638 -6.691 -1.713 1.00 95.00 162 SER A CA 1
ATOM 1271 C C . SER A 1 162 ? 1.204 -6.560 -1.185 1.00 95.00 162 SER A C 1
ATOM 1273 O O . SER A 1 162 ? 0.512 -7.568 -1.042 1.00 95.00 162 SER A O 1
ATOM 1275 N N . VAL A 1 163 ? 0.705 -5.332 -0.999 1.00 95.56 163 VAL A N 1
ATOM 1276 C CA . VAL A 1 163 ? -0.687 -5.064 -0.614 1.00 95.56 163 VAL A CA 1
ATOM 1277 C C . VAL A 1 163 ? -1.650 -5.467 -1.721 1.00 95.56 163 VAL A C 1
ATOM 1279 O O . VAL A 1 163 ? -2.568 -6.250 -1.484 1.00 95.56 163 VAL A O 1
ATOM 1282 N N . VAL A 1 164 ? -1.419 -4.990 -2.947 1.00 94.38 164 VAL A N 1
ATOM 1283 C CA . VAL A 1 164 ? -2.296 -5.282 -4.097 1.00 94.38 164 VAL A CA 1
ATOM 1284 C C . VAL A 1 164 ? -2.360 -6.787 -4.401 1.00 94.38 164 VAL A C 1
ATOM 1286 O O . VAL A 1 164 ? -3.391 -7.290 -4.848 1.00 94.38 164 VAL A O 1
ATOM 1289 N N . ARG A 1 165 ? -1.275 -7.526 -4.141 1.00 93.00 165 ARG A N 1
ATOM 1290 C CA . ARG A 1 165 ? -1.219 -8.990 -4.279 1.00 93.00 165 ARG A CA 1
ATOM 1291 C C . ARG A 1 165 ? -2.007 -9.723 -3.197 1.00 93.00 165 ARG A C 1
ATOM 1293 O O . ARG A 1 165 ? -2.598 -10.758 -3.511 1.00 93.00 165 ARG A O 1
ATOM 1300 N N . SER A 1 166 ? -2.003 -9.201 -1.970 1.00 92.00 166 SER A N 1
ATOM 1301 C CA . SER A 1 166 ? -2.533 -9.881 -0.781 1.00 92.00 166 SER A CA 1
ATOM 1302 C C . SER A 1 166 ? -4.047 -9.733 -0.636 1.00 92.00 166 SER A C 1
ATOM 1304 O O . SER A 1 166 ? -4.727 -10.710 -0.332 1.00 92.00 166 SER A O 1
ATOM 1306 N N . SER A 1 167 ? -4.608 -8.547 -0.892 1.00 89.19 167 SER A N 1
ATOM 1307 C CA . SER A 1 167 ? -6.007 -8.254 -0.545 1.00 89.19 167 SER A CA 1
ATOM 1308 C C . SER A 1 167 ? -6.734 -7.377 -1.570 1.00 89.19 167 SER A C 1
ATOM 1310 O O . SER A 1 167 ? -6.147 -6.808 -2.491 1.00 89.19 167 SER A O 1
ATOM 1312 N N . CYS A 1 168 ? -8.067 -7.305 -1.448 1.00 86.19 168 CYS A N 1
ATOM 1313 C CA . CYS A 1 168 ? -8.846 -6.243 -2.090 1.00 86.19 168 CYS A CA 1
ATOM 1314 C C . CYS A 1 168 ? -8.444 -4.917 -1.436 1.00 86.19 168 CYS A C 1
ATOM 1316 O O . CYS A 1 168 ? -9.025 -4.546 -0.423 1.00 86.19 168 CYS A O 1
ATOM 1318 N N . SER A 1 169 ? -7.482 -4.195 -1.993 1.00 90.81 169 SER A N 1
ATOM 1319 C CA . SER A 1 169 ? -7.104 -2.886 -1.470 1.00 90.81 169 SER A CA 1
ATOM 1320 C C . SER A 1 169 ? -7.628 -1.766 -2.356 1.00 90.81 169 SER A C 1
ATOM 1322 O O . SER A 1 169 ? -7.714 -1.874 -3.583 1.00 90.81 169 SER A O 1
ATOM 1324 N N . HIS A 1 170 ? -8.022 -0.672 -1.715 1.00 92.88 170 HIS A N 1
ATOM 1325 C CA . HIS A 1 170 ? -8.236 0.580 -2.415 1.00 92.88 170 HIS A CA 1
ATOM 1326 C C . HIS A 1 170 ? -6.878 1.262 -2.634 1.00 92.88 170 HIS A C 1
ATOM 1328 O O . HIS A 1 170 ? -6.001 1.180 -1.775 1.00 92.88 170 HIS A O 1
ATOM 1334 N N . ALA A 1 171 ? -6.700 1.944 -3.770 1.00 95.06 171 ALA A N 1
ATOM 1335 C CA . ALA A 1 171 ? -5.417 2.541 -4.156 1.00 95.06 171 ALA A CA 1
ATOM 1336 C C . ALA A 1 171 ? -4.867 3.497 -3.088 1.00 95.06 171 ALA A C 1
ATOM 1338 O O . ALA A 1 171 ? -3.676 3.476 -2.795 1.00 95.06 171 ALA A O 1
ATOM 1339 N N . TRP A 1 172 ? -5.759 4.288 -2.484 1.00 96.25 172 TRP A N 1
ATOM 1340 C CA . TRP A 1 172 ? -5.417 5.203 -1.399 1.00 96.25 172 TRP A CA 1
ATOM 1341 C C . TRP A 1 172 ? -4.868 4.472 -0.165 1.00 96.25 172 TRP A C 1
ATOM 1343 O O . TRP A 1 172 ? -3.799 4.835 0.305 1.00 96.25 172 TRP A O 1
ATOM 1353 N N . ASP A 1 173 ? -5.525 3.413 0.329 1.00 94.81 173 ASP A N 1
ATOM 1354 C CA . ASP A 1 173 ? -5.042 2.714 1.533 1.00 94.81 173 ASP A CA 1
ATOM 1355 C C . ASP A 1 173 ? -3.746 1.935 1.246 1.00 94.81 173 ASP A C 1
ATOM 1357 O O . ASP A 1 173 ? -2.836 1.899 2.071 1.00 94.81 173 ASP A O 1
ATOM 1361 N N . ALA A 1 174 ? -3.635 1.342 0.048 1.00 96.69 174 ALA A N 1
ATOM 1362 C CA . ALA A 1 174 ? -2.415 0.665 -0.386 1.00 96.69 174 ALA A CA 1
ATOM 1363 C C . ALA A 1 174 ? -1.225 1.634 -0.460 1.00 96.69 174 ALA A C 1
ATOM 1365 O O . ALA A 1 174 ? -0.116 1.270 -0.071 1.00 96.69 174 ALA A O 1
ATOM 1366 N N . PHE A 1 175 ? -1.466 2.869 -0.914 1.00 98.12 175 PHE A N 1
ATOM 1367 C CA . PHE A 1 175 ? -0.476 3.937 -0.879 1.00 98.12 175 PHE A CA 1
ATOM 1368 C C . PHE A 1 175 ? -0.073 4.282 0.554 1.00 98.12 175 PHE A C 1
ATOM 1370 O O . PHE A 1 175 ? 1.120 4.335 0.812 1.00 98.12 175 PHE A O 1
ATOM 1377 N N . GLN A 1 176 ? -1.023 4.466 1.482 1.00 96.69 176 GLN A N 1
ATOM 1378 C CA . GLN A 1 176 ? -0.696 4.815 2.873 1.00 96.69 176 GLN A CA 1
ATOM 1379 C C . GLN A 1 176 ? 0.217 3.773 3.529 1.00 96.69 176 GLN A C 1
ATOM 1381 O O . GLN A 1 176 ? 1.223 4.129 4.133 1.00 96.69 176 GLN A O 1
ATOM 1386 N N . LEU A 1 177 ? -0.071 2.479 3.346 1.00 97.56 177 LEU A N 1
ATOM 1387 C CA . LEU A 1 177 ? 0.777 1.409 3.881 1.00 97.56 177 LEU A CA 1
ATOM 1388 C C . LEU A 1 177 ? 2.169 1.411 3.234 1.00 97.56 177 LEU A C 1
ATOM 1390 O O . LEU A 1 177 ? 3.184 1.307 3.924 1.00 97.56 177 LEU A O 1
ATOM 1394 N N . ALA A 1 178 ? 2.234 1.545 1.907 1.00 97.88 178 ALA A N 1
ATOM 1395 C CA . ALA A 1 178 ? 3.507 1.600 1.194 1.00 97.88 178 ALA A CA 1
ATOM 1396 C C . ALA A 1 178 ? 4.336 2.836 1.572 1.00 97.88 178 ALA A C 1
ATOM 1398 O O . ALA A 1 178 ? 5.556 2.743 1.687 1.00 97.88 178 ALA A O 1
ATOM 1399 N N . TYR A 1 179 ? 3.672 3.969 1.793 1.00 95.81 179 TYR A N 1
ATOM 1400 C CA . TYR A 1 179 ? 4.275 5.227 2.209 1.00 95.81 179 TYR A CA 1
ATOM 1401 C C . TYR A 1 179 ? 4.818 5.132 3.639 1.00 95.81 179 TYR A C 1
ATOM 1403 O O . TYR A 1 179 ? 5.986 5.433 3.850 1.00 95.81 179 TYR A O 1
ATOM 1411 N N . ALA A 1 180 ? 4.050 4.576 4.580 1.00 95.00 180 ALA A N 1
ATOM 1412 C CA . ALA A 1 180 ? 4.517 4.269 5.934 1.00 95.00 180 ALA A CA 1
ATOM 1413 C C . ALA A 1 180 ? 5.767 3.368 5.936 1.00 95.00 180 ALA A C 1
ATOM 1415 O O . ALA A 1 180 ? 6.751 3.634 6.624 1.00 95.00 180 ALA A O 1
ATOM 1416 N N . SER A 1 181 ? 5.772 2.321 5.104 1.00 94.94 181 SER A N 1
ATOM 1417 C CA . SER A 1 181 ? 6.944 1.456 4.909 1.00 94.94 181 SER A CA 1
ATOM 1418 C C . SER A 1 181 ? 8.146 2.215 4.331 1.00 94.94 181 SER A C 1
ATOM 1420 O O . SER A 1 181 ? 9.289 1.956 4.711 1.00 94.94 181 SER A O 1
ATOM 1422 N N . PHE A 1 182 ? 7.913 3.141 3.401 1.00 93.25 182 PHE A N 1
ATOM 1423 C CA . PHE A 1 182 ? 8.956 4.006 2.856 1.00 93.25 182 PHE A CA 1
ATOM 1424 C C . PHE A 1 182 ? 9.514 4.953 3.923 1.00 93.25 182 PHE A C 1
ATOM 1426 O O . PHE A 1 182 ? 10.729 5.052 4.048 1.00 93.25 182 PHE A O 1
ATOM 1433 N N . GLU A 1 183 ? 8.676 5.591 4.737 1.00 89.88 183 GLU A N 1
ATOM 1434 C CA . GLU A 1 183 ? 9.142 6.481 5.805 1.00 89.88 183 GLU A CA 1
ATOM 1435 C C . GLU A 1 183 ? 9.980 5.733 6.846 1.00 89.88 183 GLU A C 1
ATOM 1437 O O . GLU A 1 183 ? 11.071 6.187 7.199 1.00 89.88 183 GLU A O 1
ATOM 1442 N N . GLN A 1 184 ? 9.527 4.544 7.252 1.00 88.62 184 GLN A N 1
ATOM 1443 C CA . GLN A 1 184 ? 10.196 3.712 8.253 1.00 88.62 184 GLN A CA 1
ATOM 1444 C C . GLN A 1 184 ? 11.611 3.267 7.839 1.00 88.62 184 GLN A C 1
ATOM 1446 O O . GLN A 1 184 ? 12.511 3.185 8.683 1.00 88.62 184 GLN A O 1
ATOM 1451 N N . TYR A 1 185 ? 11.820 2.945 6.559 1.00 88.44 185 TYR A N 1
ATOM 1452 C CA . TYR A 1 185 ? 13.092 2.388 6.083 1.00 88.44 185 TYR A CA 1
ATOM 1453 C C . TYR A 1 185 ? 13.941 3.380 5.293 1.00 88.44 185 TYR A C 1
ATOM 1455 O O . TYR A 1 185 ? 15.157 3.358 5.428 1.00 88.44 185 TYR A O 1
ATOM 1463 N N . CYS A 1 186 ? 13.346 4.267 4.499 1.00 87.62 186 CYS A N 1
ATOM 1464 C CA . CYS A 1 186 ? 14.088 5.113 3.565 1.00 87.62 186 CYS A CA 1
ATOM 1465 C C . CYS A 1 186 ? 14.383 6.529 4.085 1.00 87.62 186 CYS A C 1
ATOM 1467 O O . CYS A 1 186 ? 15.249 7.177 3.506 1.00 87.62 186 CYS A O 1
ATOM 1469 N N . VAL A 1 187 ? 13.700 7.030 5.129 1.00 81.19 187 VAL A N 1
ATOM 1470 C CA . VAL A 1 187 ? 13.779 8.459 5.523 1.00 81.19 187 VAL A CA 1
ATOM 1471 C C . VAL A 1 187 ? 14.151 8.708 6.995 1.00 81.19 187 VAL A C 1
ATOM 1473 O O . VAL A 1 187 ? 13.977 9.821 7.488 1.00 81.19 187 VAL A O 1
ATOM 1476 N N . ARG A 1 188 ? 14.645 7.698 7.728 1.00 64.00 188 ARG A N 1
ATOM 1477 C CA . ARG A 1 188 ? 14.898 7.786 9.186 1.00 64.00 188 ARG A CA 1
ATOM 1478 C C . ARG A 1 188 ? 15.514 9.135 9.614 1.00 64.00 188 ARG A C 1
ATOM 1480 O O . ARG A 1 188 ? 16.560 9.539 9.118 1.00 64.00 188 ARG A O 1
ATOM 1487 N N . ASN A 1 189 ? 14.812 9.829 10.515 1.00 54.25 189 ASN A N 1
ATOM 1488 C CA . ASN A 1 189 ? 15.171 11.098 11.170 1.00 54.25 189 ASN A CA 1
ATOM 1489 C C . ASN A 1 189 ? 15.481 12.347 10.315 1.00 54.25 189 ASN A C 1
ATOM 1491 O O . ASN A 1 189 ? 15.828 13.379 10.885 1.00 54.25 189 ASN A O 1
ATOM 1495 N N . ASN A 1 190 ? 15.268 12.341 8.994 1.00 59.09 190 ASN A N 1
ATOM 1496 C CA . ASN A 1 190 ? 15.398 13.554 8.171 1.00 59.09 190 ASN A CA 1
ATOM 1497 C C . ASN A 1 190 ? 14.034 14.074 7.680 1.00 59.09 190 ASN A C 1
ATOM 1499 O O . ASN A 1 190 ? 13.617 13.817 6.549 1.00 59.09 190 ASN A O 1
ATOM 1503 N N . ASP A 1 191 ? 13.352 14.883 8.498 1.00 55.00 191 ASP A N 1
ATOM 1504 C CA . ASP A 1 191 ? 12.060 15.506 8.140 1.00 55.00 191 ASP A CA 1
ATOM 1505 C C . ASP A 1 191 ? 12.132 16.333 6.841 1.00 55.00 191 ASP A C 1
ATOM 1507 O O . ASP A 1 191 ? 11.196 16.338 6.040 1.00 55.00 191 ASP A O 1
ATOM 1511 N N . VAL A 1 192 ? 13.271 16.990 6.585 1.00 54.81 192 VAL A N 1
ATOM 1512 C CA . VAL A 1 192 ? 13.511 17.748 5.344 1.00 54.81 192 VAL A CA 1
ATOM 1513 C C . VAL A 1 192 ? 13.521 16.820 4.124 1.00 54.81 192 VAL A C 1
ATOM 1515 O O . VAL A 1 192 ? 12.984 17.174 3.074 1.00 54.81 192 VAL A O 1
ATOM 1518 N N . GLN A 1 193 ? 14.075 15.611 4.262 1.00 57.53 193 GLN A N 1
ATOM 1519 C CA . GLN A 1 193 ? 14.066 14.609 3.198 1.00 57.53 193 GLN A CA 1
ATOM 1520 C C . GLN A 1 193 ? 12.680 13.980 3.011 1.00 57.53 193 GLN A C 1
ATOM 1522 O O . GLN A 1 193 ? 12.355 13.639 1.879 1.00 57.53 193 GLN A O 1
ATOM 1527 N N . ARG A 1 194 ? 11.823 13.890 4.044 1.00 56.81 194 ARG A N 1
ATOM 1528 C CA . ARG A 1 194 ? 10.452 13.343 3.894 1.00 56.81 194 ARG A CA 1
ATOM 1529 C C . ARG A 1 194 ? 9.645 14.094 2.847 1.00 56.81 194 ARG A C 1
ATOM 1531 O O . ARG A 1 194 ? 9.172 13.497 1.883 1.00 56.81 194 ARG A O 1
ATOM 1538 N N . LEU A 1 195 ? 9.549 15.415 2.998 1.00 59.53 195 LEU A N 1
ATOM 1539 C CA . LEU A 1 195 ? 8.787 16.270 2.082 1.00 59.53 195 LEU A CA 1
ATOM 1540 C C . LEU A 1 195 ? 9.431 16.369 0.692 1.00 59.53 195 LEU A C 1
ATOM 1542 O O . LEU A 1 195 ? 8.726 16.539 -0.303 1.00 59.53 195 LEU A O 1
ATOM 1546 N N . MET A 1 196 ? 10.763 16.282 0.613 1.00 69.31 196 MET A N 1
ATOM 1547 C CA . MET A 1 196 ? 11.491 16.427 -0.649 1.00 69.31 196 MET A CA 1
ATOM 1548 C C . MET A 1 196 ? 11.696 15.122 -1.419 1.00 69.31 196 MET A C 1
ATOM 1550 O O . MET A 1 196 ? 11.929 15.183 -2.617 1.00 69.31 196 MET A O 1
ATOM 1554 N N . LEU A 1 197 ? 11.637 13.950 -0.791 1.00 74.94 197 LEU A N 1
ATOM 1555 C CA . LEU A 1 197 ? 12.014 12.696 -1.452 1.00 74.94 197 LEU A CA 1
ATOM 1556 C C . LEU A 1 197 ? 10.886 11.671 -1.502 1.00 74.94 197 LEU A C 1
ATOM 1558 O O . LEU A 1 197 ? 11.043 10.681 -2.199 1.00 74.94 197 LEU A O 1
ATOM 1562 N N . GLY A 1 198 ? 9.766 11.876 -0.805 1.00 88.12 198 GLY A N 1
ATOM 1563 C CA . GLY A 1 198 ? 8.683 10.895 -0.754 1.00 88.12 198 GLY A CA 1
ATOM 1564 C C . GLY A 1 198 ? 7.848 10.774 -2.037 1.00 88.12 198 GLY A C 1
ATOM 1565 O O . GLY A 1 198 ? 7.700 11.743 -2.798 1.00 88.12 198 GLY A O 1
ATOM 1566 N N . PRO A 1 199 ? 7.233 9.602 -2.278 1.00 94.62 199 PRO A N 1
ATOM 1567 C CA . PRO A 1 199 ? 6.198 9.477 -3.289 1.00 94.62 199 PRO A CA 1
ATOM 1568 C C . PRO A 1 199 ? 4.951 10.258 -2.854 1.00 94.62 199 PRO A C 1
ATOM 1570 O O . PRO A 1 199 ? 4.660 10.407 -1.673 1.00 94.62 199 PRO A O 1
ATOM 1573 N N . HIS A 1 200 ? 4.214 10.769 -3.829 1.00 95.88 200 HIS A N 1
ATOM 1574 C CA . HIS A 1 200 ? 3.009 11.573 -3.663 1.00 95.88 200 HIS A CA 1
ATOM 1575 C C . HIS A 1 200 ? 1.820 10.862 -4.315 1.00 95.88 200 HIS A C 1
ATOM 1577 O O . HIS A 1 200 ? 1.998 10.084 -5.255 1.00 95.88 200 HIS A O 1
ATOM 1583 N N . LEU A 1 201 ? 0.604 11.163 -3.854 1.00 97.38 201 LEU A N 1
ATOM 1584 C CA . LEU A 1 201 ? -0.641 10.623 -4.398 1.00 97.38 201 LEU A CA 1
ATOM 1585 C C . LEU A 1 201 ? -1.581 11.761 -4.814 1.00 97.38 201 LEU A C 1
ATOM 1587 O O . LEU A 1 201 ? -1.979 12.572 -3.982 1.00 97.38 201 LEU A O 1
ATOM 1591 N N . LEU A 1 202 ? -1.989 11.783 -6.084 1.00 97.62 202 LEU A N 1
ATOM 1592 C CA . LEU A 1 202 ? -3.188 12.499 -6.524 1.00 97.62 202 LEU A CA 1
ATOM 1593 C C . LEU A 1 202 ? -4.382 11.551 -6.446 1.00 97.62 202 LEU A C 1
ATOM 1595 O O . LEU A 1 202 ? -4.383 10.506 -7.098 1.00 97.62 202 LEU A O 1
ATOM 1599 N N . GLY A 1 203 ? -5.391 11.926 -5.668 1.00 95.38 203 GLY A N 1
ATOM 1600 C CA . GLY A 1 203 ? -6.630 11.172 -5.507 1.00 95.38 203 GLY A CA 1
ATOM 1601 C C . GLY A 1 203 ? -7.178 11.303 -4.090 1.00 95.38 203 GLY A C 1
ATOM 1602 O O . GLY A 1 203 ? -6.419 11.402 -3.126 1.00 95.38 203 GLY A O 1
ATOM 1603 N N . ASP A 1 204 ? -8.500 11.291 -3.963 1.00 93.50 204 ASP A N 1
ATOM 1604 C CA . ASP A 1 204 ? -9.156 11.501 -2.676 1.00 93.50 204 ASP A CA 1
ATOM 1605 C C . ASP A 1 204 ? -9.248 10.214 -1.857 1.00 93.50 204 ASP A C 1
ATOM 1607 O O . ASP A 1 204 ? -9.416 9.107 -2.393 1.00 93.50 204 ASP A O 1
ATOM 1611 N N . ALA A 1 205 ? -9.195 10.378 -0.534 1.00 91.69 205 ALA A N 1
ATOM 1612 C CA . ALA A 1 205 ? -9.497 9.303 0.395 1.00 91.69 205 ALA A CA 1
ATOM 1613 C C . ALA A 1 205 ? -10.922 8.771 0.132 1.00 91.69 205 ALA A C 1
ATOM 1615 O O . ALA A 1 205 ? -11.865 9.562 -0.001 1.00 91.69 205 ALA A O 1
ATOM 1616 N N . PRO A 1 206 ? -11.105 7.444 0.045 1.00 89.19 206 PRO A N 1
ATOM 1617 C CA . PRO A 1 206 ? -12.411 6.845 -0.202 1.00 89.19 206 PRO A CA 1
ATOM 1618 C C . PRO A 1 206 ? -13.365 7.120 0.964 1.00 89.19 206 PRO A C 1
ATOM 1620 O O . PRO A 1 206 ? -13.108 6.708 2.095 1.00 89.19 206 PRO A O 1
ATOM 1623 N N . ARG A 1 207 ? -14.493 7.770 0.666 1.00 86.81 207 ARG A N 1
ATOM 1624 C CA . ARG A 1 207 ? -15.546 8.080 1.643 1.00 86.81 207 ARG A CA 1
ATOM 1625 C C . ARG A 1 207 ? -16.616 7.002 1.678 1.00 86.81 207 ARG A C 1
ATOM 1627 O O . ARG A 1 207 ? -16.980 6.448 0.636 1.00 86.81 207 ARG A O 1
ATOM 1634 N N . ILE A 1 208 ? -17.163 6.750 2.863 1.00 83.75 208 ILE A N 1
ATOM 1635 C CA . ILE A 1 208 ? -18.287 5.831 3.042 1.00 83.75 208 ILE A CA 1
ATOM 1636 C C . ILE A 1 208 ? -19.578 6.643 3.080 1.00 83.75 208 ILE A C 1
ATOM 1638 O O . ILE A 1 208 ? -19.909 7.301 4.064 1.00 83.75 208 ILE A O 1
ATOM 1642 N N . TYR A 1 209 ? -20.322 6.606 1.974 1.00 80.44 209 TYR A N 1
ATOM 1643 C CA . TYR A 1 209 ? -21.601 7.299 1.876 1.00 80.44 209 TYR A CA 1
ATOM 1644 C C . TYR A 1 209 ? -22.712 6.481 2.525 1.00 80.44 209 TYR A C 1
ATOM 1646 O O . TYR A 1 209 ? -23.005 5.355 2.116 1.00 80.44 209 TYR A O 1
ATOM 1654 N N . ILE A 1 210 ? -23.365 7.101 3.499 1.00 79.06 210 ILE A N 1
ATOM 1655 C CA . ILE A 1 210 ? -24.590 6.614 4.117 1.00 79.06 210 ILE A CA 1
ATOM 1656 C C . ILE A 1 210 ? -25.686 7.568 3.672 1.00 79.06 210 ILE A C 1
ATOM 1658 O O . ILE A 1 210 ? -25.595 8.773 3.905 1.00 79.06 210 ILE A O 1
ATOM 1662 N N . THR A 1 211 ? -26.684 7.054 2.957 1.00 72.44 211 THR A N 1
ATOM 1663 C CA . THR A 1 211 ? -27.856 7.857 2.614 1.00 72.44 211 THR A CA 1
ATOM 1664 C C . THR A 1 211 ? -28.637 8.086 3.905 1.00 72.44 211 THR A C 1
ATOM 1666 O O . THR A 1 211 ? -29.050 7.094 4.508 1.00 72.44 211 THR A O 1
ATOM 1669 N N . PRO A 1 212 ? -28.833 9.338 4.355 1.00 62.62 212 PRO A N 1
ATOM 1670 C CA . PRO A 1 212 ? -29.668 9.582 5.518 1.00 62.62 212 PRO A CA 1
ATOM 1671 C C . PRO A 1 212 ? -31.079 9.049 5.233 1.00 62.62 212 PRO A C 1
ATOM 1673 O O . PRO A 1 212 ? -31.556 9.189 4.097 1.00 62.62 212 PRO A O 1
ATOM 1676 N N . PRO A 1 213 ? -31.750 8.421 6.213 1.00 54.62 213 PRO A N 1
ATOM 1677 C CA . PRO A 1 213 ? -33.135 8.013 6.041 1.00 54.62 213 PRO A CA 1
ATOM 1678 C C . PRO A 1 213 ? -33.946 9.248 5.637 1.00 54.62 213 PRO A C 1
ATOM 1680 O O . PRO A 1 213 ? -33.845 10.304 6.257 1.00 54.62 213 PRO A O 1
ATOM 1683 N N . GLY A 1 214 ? -34.686 9.154 4.529 1.00 46.69 214 GLY A N 1
ATOM 1684 C CA . GLY A 1 214 ? -35.442 10.288 4.008 1.00 46.69 214 GLY A CA 1
ATOM 1685 C C . GLY A 1 214 ? -36.433 10.784 5.058 1.00 46.69 214 GLY A C 1
ATOM 1686 O O . GLY A 1 214 ? -37.414 10.094 5.330 1.00 46.69 214 GLY A O 1
ATOM 1687 N N . ASN A 1 215 ? -36.179 11.963 5.637 1.00 41.50 215 ASN A N 1
ATOM 1688 C CA . ASN A 1 215 ? -37.066 12.606 6.603 1.00 41.50 215 ASN A CA 1
ATOM 1689 C C . ASN A 1 215 ? -38.466 12.770 5.995 1.00 41.50 215 ASN A C 1
ATOM 1691 O O . ASN A 1 215 ? -38.731 13.691 5.221 1.00 41.50 215 ASN A O 1
ATOM 1695 N N . LYS A 1 216 ? -39.392 11.884 6.369 1.00 36.19 216 LYS A N 1
ATOM 1696 C CA . LYS A 1 216 ? -40.817 12.203 6.357 1.00 36.19 216 LYS A CA 1
ATOM 1697 C C . LYS A 1 216 ? -41.060 13.083 7.578 1.00 36.19 216 LYS A C 1
ATOM 1699 O O . LYS A 1 216 ? -41.043 12.564 8.681 1.00 36.19 216 LYS A O 1
ATOM 1704 N N . MET A 1 217 ? -41.215 14.388 7.342 1.00 36.28 217 MET A N 1
ATOM 1705 C CA . MET A 1 217 ? -41.803 15.399 8.236 1.00 36.28 217 MET A CA 1
ATOM 1706 C C . MET A 1 217 ? -41.825 15.036 9.733 1.00 36.28 217 MET A C 1
ATOM 1708 O O . MET A 1 217 ? -42.785 14.436 10.207 1.00 36.28 217 MET A O 1
ATOM 1712 N N . ALA A 1 218 ? -40.815 15.476 10.474 1.00 38.31 218 ALA A N 1
ATOM 1713 C CA . ALA A 1 218 ? -40.954 15.736 11.900 1.00 38.31 218 ALA A CA 1
ATOM 1714 C C . ALA A 1 218 ? -40.309 17.099 12.159 1.00 38.31 218 ALA A C 1
ATOM 1716 O O . ALA A 1 218 ? -39.088 17.241 12.161 1.00 38.31 218 ALA A O 1
ATOM 1717 N N . GLU A 1 219 ? -41.160 18.119 12.227 1.00 37.41 219 GLU A N 1
ATOM 1718 C CA . GLU A 1 219 ? -40.844 19.381 12.881 1.00 37.41 219 GLU A CA 1
ATOM 1719 C C . GLU A 1 219 ? -40.780 19.079 14.376 1.00 37.41 219 GLU A C 1
ATOM 1721 O O . GLU A 1 219 ? -41.821 19.001 15.012 1.00 37.41 219 GLU A O 1
ATOM 1726 N N . GLU A 1 220 ? -39.596 18.849 14.929 1.00 37.94 220 GLU A N 1
ATOM 1727 C CA . GLU A 1 220 ? -39.384 18.947 16.371 1.00 37.94 220 GLU A CA 1
ATOM 1728 C C . GLU A 1 220 ? -37.930 19.365 16.606 1.00 37.94 220 GLU A C 1
ATOM 1730 O O . GLU A 1 220 ? -36.975 18.700 16.202 1.00 37.94 220 GLU A O 1
ATOM 1735 N N . GLU A 1 221 ? -37.797 20.571 17.157 1.00 33.72 221 GLU A N 1
ATOM 1736 C CA . GLU A 1 221 ? -36.567 21.131 17.689 1.00 33.72 221 GLU A CA 1
ATOM 1737 C C . GLU A 1 221 ? -36.104 20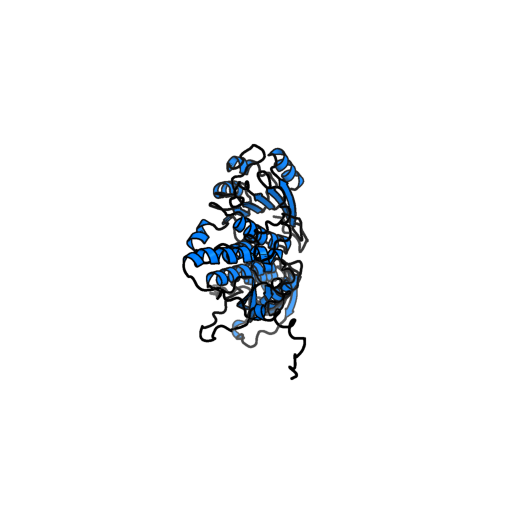.243 18.843 1.00 33.72 221 GLU A C 1
ATOM 1739 O O . GLU A 1 221 ? -36.546 20.423 19.971 1.00 33.72 221 GLU A O 1
ATOM 1744 N N . ASP A 1 222 ? -35.199 19.309 18.584 1.00 31.22 222 ASP A N 1
ATOM 1745 C CA . ASP A 1 222 ? -34.397 18.742 19.654 1.00 31.22 222 ASP A CA 1
ATOM 1746 C C . ASP A 1 222 ? -32.931 18.845 19.279 1.00 31.22 222 ASP A C 1
ATOM 1748 O O . ASP A 1 222 ? -32.456 18.348 18.255 1.00 31.22 222 ASP A O 1
ATOM 1752 N N . THR A 1 223 ? -32.202 19.534 20.148 1.00 30.27 223 THR A N 1
ATOM 1753 C CA . THR A 1 223 ? -30.755 19.466 20.287 1.00 30.27 223 THR A CA 1
ATOM 1754 C C . THR A 1 223 ? -30.366 18.041 20.682 1.00 30.27 223 THR A C 1
ATOM 1756 O O . THR A 1 223 ? -29.890 17.805 21.788 1.00 30.27 223 THR A O 1
ATOM 1759 N N . SER A 1 224 ? -30.597 17.063 19.807 1.00 35.56 224 SER A N 1
ATOM 1760 C CA . SER A 1 224 ? -30.003 15.748 19.954 1.00 35.56 224 SER A CA 1
ATOM 1761 C C . SER A 1 224 ? -28.523 15.935 19.663 1.00 35.56 224 SER A C 1
ATOM 1763 O O . SER A 1 224 ? -28.146 16.264 18.532 1.00 35.56 224 SER A O 1
ATOM 1765 N N . GLU A 1 225 ? -27.683 15.782 20.687 1.00 34.22 225 GLU A N 1
ATOM 1766 C CA . GLU A 1 225 ? -26.260 15.522 20.498 1.00 34.22 225 GLU A CA 1
ATOM 1767 C C . GLU A 1 225 ? -26.124 14.556 19.318 1.00 34.22 225 GLU A C 1
ATOM 1769 O O . GLU A 1 225 ? -26.837 13.555 19.254 1.00 34.22 225 GLU A O 1
ATOM 1774 N N . TYR A 1 226 ? -25.305 14.913 18.329 1.00 41.28 226 TYR A N 1
ATOM 1775 C CA . TYR A 1 226 ? -25.102 14.118 17.122 1.00 41.28 226 TYR A CA 1
ATOM 1776 C C . TYR A 1 226 ? -24.404 12.814 17.531 1.00 41.28 226 TYR A C 1
ATOM 1778 O O . TYR A 1 226 ? -23.182 12.691 17.444 1.00 41.28 226 TYR A O 1
ATOM 1786 N N . PHE A 1 227 ? -25.160 11.866 18.080 1.00 44.19 227 PHE A N 1
ATOM 1787 C CA . PHE A 1 227 ? -24.661 10.545 18.395 1.00 44.19 227 PHE A CA 1
ATOM 1788 C C . PHE A 1 227 ? -24.330 9.873 17.063 1.00 44.19 227 PHE A C 1
ATOM 1790 O O . PHE A 1 227 ? -25.144 9.927 16.137 1.00 44.19 227 PHE A O 1
ATOM 1797 N N . PRO A 1 228 ? -23.144 9.258 16.922 1.00 58.78 228 PRO A N 1
ATOM 1798 C CA . PRO A 1 228 ? -22.917 8.379 15.789 1.00 58.78 228 PRO A CA 1
ATOM 1799 C C . PRO A 1 228 ? -24.017 7.313 15.796 1.00 58.78 228 PRO A C 1
ATOM 1801 O O . PRO A 1 228 ? -24.369 6.796 16.856 1.00 58.78 228 PRO A O 1
ATOM 1804 N N . ASP A 1 229 ? -24.565 6.986 14.623 1.00 77.81 229 ASP A N 1
ATOM 1805 C CA . ASP A 1 229 ? -25.708 6.067 14.502 1.00 77.81 229 ASP A CA 1
ATOM 1806 C C . ASP A 1 229 ? -25.444 4.686 15.134 1.00 77.81 229 ASP A C 1
ATOM 1808 O O . ASP A 1 229 ? -26.386 3.944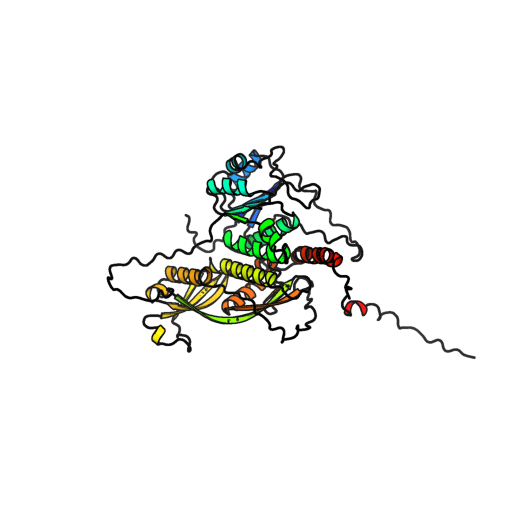 15.432 1.00 77.81 229 ASP A O 1
ATOM 1812 N N . ILE A 1 230 ? -24.161 4.350 15.339 1.00 87.06 230 ILE A N 1
ATOM 1813 C CA . ILE A 1 230 ? -23.697 3.212 16.128 1.00 87.06 230 ILE A CA 1
ATOM 1814 C C . ILE A 1 230 ? -22.512 3.587 17.035 1.00 87.06 230 ILE A C 1
ATOM 1816 O O . ILE A 1 230 ? -21.707 4.461 16.711 1.00 87.06 230 ILE A O 1
ATOM 1820 N N . LYS A 1 231 ? -22.329 2.838 18.123 1.00 88.25 231 LYS A N 1
ATOM 1821 C CA . LYS A 1 231 ? -21.146 2.851 18.987 1.00 88.25 231 LYS A CA 1
ATOM 1822 C C . LYS A 1 231 ? -20.611 1.433 19.147 1.00 88.25 231 LYS A C 1
ATOM 1824 O O . LYS A 1 231 ? -21.301 0.565 19.675 1.00 88.25 231 LYS A O 1
ATOM 1829 N N . ILE A 1 232 ? -19.371 1.206 18.718 1.00 89.75 232 ILE A N 1
ATOM 1830 C CA . ILE A 1 232 ? -18.680 -0.080 18.885 1.00 89.75 232 ILE A CA 1
ATOM 1831 C C . ILE A 1 232 ? -17.966 -0.095 20.240 1.00 89.75 232 ILE A C 1
ATOM 1833 O O . ILE A 1 232 ? -17.194 0.821 20.555 1.00 89.75 232 ILE A O 1
ATOM 1837 N N . TYR A 1 233 ? -18.226 -1.144 21.018 1.00 88.25 233 TYR A N 1
ATOM 1838 C CA . TYR A 1 233 ? -17.581 -1.432 22.291 1.00 88.25 233 TYR A CA 1
ATOM 1839 C C . TYR A 1 233 ? -16.524 -2.510 22.091 1.00 88.25 233 TYR A C 1
ATOM 1841 O O . TYR A 1 233 ? -16.821 -3.595 21.595 1.00 88.25 233 TYR A O 1
ATOM 1849 N N . ASP A 1 234 ? -15.304 -2.215 22.517 1.00 87.69 234 ASP A N 1
ATOM 1850 C CA . ASP A 1 234 ? -14.258 -3.215 22.673 1.00 87.69 234 ASP A CA 1
ATOM 1851 C C . ASP A 1 234 ? -13.285 -2.767 23.766 1.00 87.69 234 ASP A C 1
ATOM 1853 O O . ASP A 1 234 ? -13.251 -1.590 24.139 1.00 87.69 234 ASP A O 1
ATOM 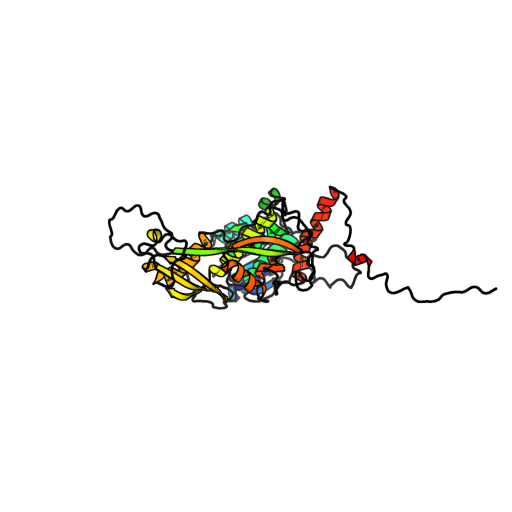1857 N N . GLU A 1 235 ? -12.520 -3.719 24.281 1.00 89.75 235 GLU A N 1
ATOM 1858 C CA . GLU A 1 235 ? -11.422 -3.474 25.206 1.00 89.75 235 GLU A CA 1
ATOM 1859 C C . GLU A 1 235 ? -10.122 -3.297 24.420 1.00 89.75 235 GLU A C 1
ATOM 1861 O O . GLU A 1 235 ? -9.809 -4.083 23.520 1.00 89.75 235 GLU A O 1
ATOM 1866 N N . ASP A 1 236 ? -9.342 -2.282 24.782 1.00 92.19 236 ASP A N 1
ATOM 1867 C CA . ASP A 1 236 ? -7.996 -2.120 24.251 1.00 92.19 236 ASP A CA 1
ATOM 1868 C C . ASP A 1 236 ? -7.050 -3.137 24.904 1.00 92.19 236 ASP A C 1
ATOM 1870 O O . ASP A 1 236 ? -7.073 -3.364 26.116 1.00 92.19 236 ASP A O 1
ATOM 1874 N N . VAL A 1 237 ? -6.193 -3.747 24.090 1.00 94.44 237 VAL A N 1
ATOM 1875 C CA . VAL A 1 237 ? -5.178 -4.709 24.521 1.00 94.44 237 VAL A CA 1
ATOM 1876 C C . VAL A 1 237 ? -3.796 -4.252 24.082 1.00 94.44 237 VAL A C 1
ATOM 1878 O O . VAL A 1 237 ? -3.641 -3.539 23.090 1.00 94.44 237 VAL A O 1
ATOM 1881 N N . HIS A 1 238 ? -2.777 -4.718 24.799 1.00 94.50 238 HIS A N 1
ATOM 1882 C CA . HIS A 1 238 ? -1.395 -4.554 24.376 1.00 94.50 238 HIS A CA 1
ATOM 1883 C C . HIS A 1 238 ? -0.989 -5.657 23.392 1.00 94.50 238 HIS A C 1
ATOM 1885 O O . HIS A 1 238 ? -1.237 -6.846 23.614 1.00 94.50 238 HIS A O 1
ATOM 1891 N N . LEU A 1 239 ? -0.345 -5.253 22.305 1.00 94.81 239 LEU A N 1
ATOM 1892 C CA . LEU A 1 239 ? 0.172 -6.109 21.250 1.00 94.81 239 LEU A CA 1
ATOM 1893 C C . LEU A 1 239 ? 1.669 -5.892 21.117 1.00 94.81 239 LEU A C 1
ATOM 1895 O O . LEU A 1 239 ? 2.133 -4.788 20.836 1.00 94.81 239 LEU A O 1
ATOM 1899 N N . LYS A 1 240 ? 2.410 -6.978 21.287 1.00 94.12 240 LYS A N 1
ATOM 1900 C CA . LYS A 1 240 ? 3.851 -7.031 21.104 1.00 94.12 240 LYS A CA 1
ATOM 1901 C C . LYS A 1 240 ? 4.170 -7.382 19.656 1.00 94.12 240 LYS A C 1
ATOM 1903 O O . LYS A 1 240 ? 3.726 -8.415 19.147 1.00 94.12 240 LYS A O 1
ATOM 1908 N N . LEU A 1 241 ? 4.955 -6.536 19.004 1.00 94.62 241 LEU A N 1
ATOM 1909 C CA . LEU A 1 241 ? 5.448 -6.725 17.644 1.00 94.62 241 LEU A CA 1
ATOM 1910 C C . LEU A 1 241 ? 6.968 -6.881 17.663 1.00 94.62 241 LEU A C 1
ATOM 1912 O O . LEU A 1 241 ? 7.656 -6.180 18.402 1.00 94.62 241 LEU A O 1
ATOM 1916 N N . LEU A 1 242 ? 7.491 -7.769 16.818 1.00 93.25 242 LEU A N 1
ATOM 1917 C CA . LEU A 1 242 ? 8.920 -7.796 16.492 1.00 93.25 242 LEU A CA 1
ATOM 1918 C C . LEU A 1 242 ? 9.115 -7.207 15.102 1.00 93.25 242 LEU A C 1
ATOM 1920 O O . LEU A 1 242 ? 8.516 -7.699 14.145 1.00 93.25 242 LEU A O 1
ATOM 1924 N N . ILE A 1 243 ? 9.947 -6.176 14.995 1.00 93.12 243 ILE A N 1
ATOM 1925 C CA . ILE A 1 243 ? 10.213 -5.452 13.751 1.00 93.12 243 ILE A CA 1
ATOM 1926 C C . ILE A 1 243 ? 11.624 -5.773 13.263 1.00 93.12 243 ILE A C 1
ATOM 1928 O O . ILE A 1 243 ? 12.585 -5.664 14.021 1.00 93.12 243 ILE A O 1
ATOM 1932 N N . CYS A 1 244 ? 11.756 -6.167 11.998 1.00 91.81 244 CYS A N 1
ATOM 1933 C CA . CYS A 1 244 ? 13.026 -6.421 11.329 1.00 91.81 244 CYS A CA 1
ATOM 1934 C C . CYS A 1 244 ? 13.792 -5.111 11.108 1.00 91.81 244 CYS A C 1
ATOM 1936 O O . CYS A 1 244 ? 13.287 -4.169 10.493 1.00 91.81 244 CYS A O 1
ATOM 1938 N N . GLY A 1 245 ? 15.026 -5.048 11.592 1.00 86.88 245 GLY A N 1
ATOM 1939 C CA . GLY A 1 245 ? 15.860 -3.855 11.498 1.00 86.88 245 GLY A CA 1
ATOM 1940 C C . GLY A 1 245 ? 17.123 -3.990 12.335 1.00 86.88 245 GLY A C 1
ATOM 1941 O O . GLY A 1 245 ? 17.264 -4.939 13.111 1.00 86.88 245 GLY A O 1
ATOM 1942 N N . ALA A 1 246 ? 18.043 -3.036 12.195 1.00 78.06 246 ALA A N 1
ATOM 1943 C CA . ALA A 1 246 ? 19.134 -2.894 13.154 1.00 78.06 246 ALA A CA 1
ATOM 1944 C C . ALA A 1 246 ? 18.575 -2.675 14.571 1.00 78.06 246 ALA A C 1
ATOM 1946 O O . ALA A 1 246 ? 17.487 -2.122 14.741 1.00 78.06 246 ALA A O 1
ATOM 1947 N N . HIS A 1 247 ? 19.317 -3.120 15.585 1.00 68.06 247 HIS A N 1
ATOM 1948 C CA . HIS A 1 247 ? 18.951 -2.875 16.975 1.00 68.06 247 HIS A CA 1
ATOM 1949 C C . HIS A 1 247 ? 19.010 -1.376 17.267 1.00 68.06 247 HIS A C 1
ATOM 1951 O O . HIS A 1 247 ? 20.089 -0.809 17.403 1.00 68.06 247 HIS A O 1
ATOM 1957 N N . CYS A 1 248 ? 17.846 -0.752 17.389 1.00 67.38 248 CYS A N 1
ATOM 1958 C CA . CYS A 1 248 ? 17.701 0.630 17.812 1.00 67.38 248 CYS A CA 1
ATOM 1959 C C . CYS A 1 248 ? 16.572 0.729 18.837 1.00 67.38 248 CYS A C 1
ATOM 1961 O O . CYS A 1 248 ? 15.596 -0.022 18.774 1.00 67.38 248 CYS A O 1
ATOM 1963 N N . THR A 1 249 ? 16.682 1.675 19.769 1.00 64.69 249 THR A N 1
ATOM 1964 C CA . THR A 1 249 ? 15.497 2.173 20.471 1.00 64.69 249 THR A CA 1
ATOM 1965 C C . THR A 1 249 ? 14.552 2.742 19.414 1.00 64.69 249 THR A C 1
ATOM 1967 O O . THR A 1 249 ? 15.005 3.574 18.623 1.00 64.69 249 THR A O 1
ATOM 1970 N N . PRO A 1 250 ? 13.289 2.292 19.334 1.00 70.75 250 PRO A N 1
ATOM 1971 C CA . PRO A 1 250 ? 12.376 2.803 18.325 1.00 70.75 250 PRO A CA 1
ATOM 1972 C C . PRO A 1 250 ? 12.183 4.307 18.547 1.00 70.75 250 PRO A C 1
ATOM 1974 O O . PRO A 1 250 ? 11.756 4.733 19.619 1.00 70.75 250 PRO A O 1
ATOM 1977 N N . ASP A 1 251 ? 12.547 5.112 17.551 1.00 77.81 251 ASP A N 1
ATOM 1978 C CA . ASP A 1 251 ? 12.321 6.552 17.595 1.00 77.81 251 ASP A CA 1
ATOM 1979 C C . ASP A 1 251 ? 10.842 6.880 17.323 1.00 77.81 251 ASP A C 1
ATOM 1981 O O . ASP A 1 251 ? 10.069 6.053 16.826 1.00 77.81 251 ASP A O 1
ATOM 1985 N N . SER A 1 252 ? 10.425 8.106 17.645 1.00 83.69 252 SER A N 1
ATOM 1986 C CA . SER A 1 252 ? 9.045 8.547 17.411 1.00 83.69 252 SER A CA 1
ATOM 1987 C C . SER A 1 252 ? 8.647 8.469 15.934 1.00 83.69 252 SER A C 1
ATOM 1989 O O . SER A 1 252 ? 7.472 8.282 15.631 1.00 83.69 252 SER A O 1
ATOM 1991 N N . SER A 1 253 ? 9.602 8.564 15.005 1.00 82.69 253 SER A N 1
ATOM 1992 C CA . SER A 1 253 ? 9.315 8.504 13.575 1.00 82.69 253 SER A CA 1
ATOM 1993 C C . SER A 1 253 ? 8.948 7.109 13.083 1.00 82.69 253 SER A C 1
ATOM 1995 O O . SER A 1 253 ? 7.967 6.959 12.355 1.00 82.69 253 SER A O 1
ATOM 1997 N N . ILE A 1 254 ? 9.687 6.088 13.517 1.00 84.44 254 ILE A N 1
ATOM 1998 C CA . ILE A 1 254 ? 9.425 4.678 13.231 1.00 84.44 254 ILE A CA 1
ATOM 1999 C C . ILE A 1 254 ? 8.091 4.288 13.858 1.00 84.44 254 ILE A C 1
ATOM 2001 O O . ILE A 1 254 ? 7.274 3.641 13.209 1.00 84.44 254 ILE A O 1
ATOM 2005 N N . LEU A 1 255 ? 7.854 4.715 15.099 1.00 89.69 255 LEU A N 1
ATOM 2006 C CA . LEU A 1 255 ? 6.622 4.430 15.829 1.00 89.69 255 LEU A CA 1
ATOM 2007 C C . LEU A 1 255 ? 5.395 5.055 15.149 1.00 89.69 255 LEU A C 1
ATOM 2009 O O . LEU A 1 255 ? 4.407 4.353 14.943 1.00 89.69 255 LEU A O 1
ATOM 2013 N N . ASN A 1 256 ? 5.483 6.316 14.717 1.00 90.25 256 ASN A N 1
ATOM 2014 C CA . ASN A 1 256 ? 4.415 6.980 13.964 1.00 90.25 256 ASN A CA 1
ATOM 2015 C C . ASN A 1 256 ? 4.179 6.320 12.597 1.00 90.25 256 ASN A C 1
ATOM 2017 O O . ASN A 1 256 ? 3.038 6.050 12.235 1.00 90.25 256 ASN A O 1
ATOM 2021 N N . SER A 1 257 ? 5.251 5.992 11.866 1.00 91.75 257 SER A N 1
ATOM 2022 C CA . SER A 1 257 ? 5.147 5.310 10.567 1.00 91.75 257 SER A CA 1
ATOM 2023 C C . SER A 1 257 ? 4.479 3.940 10.719 1.00 91.75 257 SER A C 1
ATOM 2025 O O . SER A 1 257 ? 3.613 3.564 9.933 1.00 91.75 257 SER A O 1
ATOM 2027 N N . LEU A 1 258 ? 4.841 3.190 11.761 1.00 93.56 258 LEU A N 1
ATOM 2028 C CA . LEU A 1 258 ? 4.261 1.883 12.050 1.00 93.56 258 LEU A CA 1
ATOM 2029 C C . LEU A 1 258 ? 2.789 1.993 12.476 1.00 93.56 258 LEU A C 1
ATOM 2031 O O . LEU A 1 258 ? 1.975 1.169 12.054 1.00 93.56 258 LEU A O 1
ATOM 2035 N N . GLU A 1 259 ? 2.431 3.014 13.262 1.00 94.38 259 GLU A N 1
ATOM 2036 C CA . GLU A 1 259 ? 1.041 3.341 13.595 1.00 94.38 259 GLU A CA 1
ATOM 2037 C C . GLU A 1 259 ? 0.220 3.616 12.327 1.00 94.38 259 GLU A C 1
ATOM 2039 O O . GLU A 1 259 ? -0.825 2.992 12.117 1.00 94.38 259 GLU A O 1
ATOM 2044 N N . ASP A 1 260 ? 0.698 4.503 11.455 1.00 93.81 260 ASP A N 1
ATOM 2045 C CA . ASP A 1 260 ? 0.008 4.868 10.216 1.00 93.81 260 ASP A CA 1
ATOM 2046 C C . ASP A 1 260 ? -0.109 3.660 9.267 1.00 93.81 260 ASP A C 1
ATOM 2048 O O . ASP A 1 260 ? -1.181 3.395 8.711 1.00 93.81 260 ASP A O 1
ATOM 2052 N N . GLY A 1 261 ? 0.951 2.855 9.147 1.00 95.94 261 GLY A N 1
ATOM 2053 C CA . GLY A 1 261 ? 0.974 1.638 8.335 1.00 95.94 261 GLY A CA 1
ATOM 2054 C C . GLY A 1 261 ? 0.003 0.557 8.818 1.00 95.94 261 GLY A C 1
ATOM 2055 O O . GLY A 1 261 ? -0.691 -0.060 8.005 1.00 95.94 261 GLY A O 1
ATOM 2056 N N . LEU A 1 262 ? -0.097 0.340 10.133 1.00 96.38 262 LEU A N 1
ATOM 2057 C CA . LEU A 1 262 ? -1.041 -0.616 10.719 1.00 96.38 262 LEU A CA 1
ATOM 2058 C C . LEU A 1 262 ? -2.490 -0.132 10.619 1.00 96.38 262 LEU A C 1
ATOM 2060 O O . LEU A 1 262 ? -3.371 -0.929 10.296 1.00 96.38 262 LEU A O 1
ATOM 2064 N N . ASN A 1 263 ? -2.753 1.161 10.829 1.00 95.44 263 ASN A N 1
ATOM 2065 C CA . ASN A 1 263 ? -4.085 1.727 10.606 1.00 95.44 263 ASN A CA 1
ATOM 2066 C C . ASN A 1 263 ? -4.494 1.606 9.125 1.00 95.44 263 ASN A C 1
ATOM 2068 O O . ASN A 1 263 ? -5.618 1.201 8.831 1.00 95.44 263 ASN A O 1
ATOM 2072 N N . ALA A 1 264 ? -3.578 1.855 8.181 1.00 95.12 264 ALA A N 1
ATOM 2073 C CA . ALA A 1 264 ? -3.826 1.634 6.755 1.00 95.12 264 ALA A CA 1
ATOM 2074 C C . ALA A 1 264 ? -4.134 0.159 6.435 1.00 95.12 264 ALA A C 1
ATOM 2076 O O . ALA A 1 264 ? -5.059 -0.133 5.674 1.00 95.12 264 ALA A O 1
ATOM 2077 N N . LEU A 1 265 ? -3.404 -0.777 7.048 1.00 96.12 265 LEU A N 1
ATOM 2078 C CA . LEU A 1 265 ? -3.647 -2.215 6.915 1.00 96.12 265 LEU A CA 1
ATOM 2079 C C . LEU A 1 265 ? -5.042 -2.604 7.419 1.00 96.12 265 LEU A C 1
ATOM 2081 O O . LEU A 1 265 ? -5.773 -3.306 6.719 1.00 96.12 265 LEU A O 1
ATOM 2085 N N . LEU A 1 266 ? -5.444 -2.123 8.597 1.00 95.25 266 LEU A N 1
ATOM 2086 C CA . LEU A 1 266 ? -6.786 -2.371 9.125 1.00 95.25 266 LEU A CA 1
ATOM 2087 C C . LEU A 1 266 ? -7.854 -1.747 8.213 1.00 95.25 266 LEU A C 1
ATOM 2089 O O . LEU A 1 266 ? -8.825 -2.419 7.875 1.00 95.25 266 LEU A O 1
ATOM 2093 N N . ASN A 1 267 ? -7.646 -0.531 7.703 1.00 94.50 267 ASN A N 1
ATOM 2094 C CA . ASN A 1 267 ? -8.561 0.086 6.737 1.00 94.50 267 ASN A CA 1
ATOM 2095 C C . ASN A 1 267 ? -8.766 -0.786 5.490 1.00 94.50 267 ASN A C 1
ATOM 2097 O O . ASN A 1 267 ? -9.898 -0.944 5.033 1.00 94.50 267 ASN A O 1
ATOM 2101 N N . ILE A 1 268 ? -7.707 -1.413 4.968 1.00 93.88 268 ILE A N 1
ATOM 2102 C CA . ILE A 1 268 ? -7.800 -2.364 3.847 1.00 93.88 268 ILE A CA 1
ATOM 2103 C C . ILE A 1 268 ? -8.674 -3.575 4.208 1.00 93.88 268 ILE A C 1
ATOM 2105 O O . ILE A 1 268 ? -9.509 -4.011 3.407 1.00 93.88 268 ILE A O 1
ATOM 2109 N N . GLU A 1 269 ? -8.509 -4.115 5.413 1.00 93.69 269 GLU A N 1
ATOM 2110 C CA . GLU A 1 269 ? -9.257 -5.281 5.885 1.00 93.69 269 GLU A CA 1
ATOM 2111 C C . GLU A 1 269 ? -10.740 -4.986 6.144 1.00 93.69 269 GLU A C 1
ATOM 2113 O O . GLU A 1 269 ? -11.589 -5.820 5.816 1.00 93.69 269 GLU A O 1
ATOM 2118 N N . PHE A 1 270 ? -11.075 -3.803 6.665 1.00 92.62 270 PHE A N 1
ATOM 2119 C CA . PHE A 1 270 ? -12.460 -3.446 6.988 1.00 92.62 270 PHE A CA 1
ATOM 2120 C C . PHE A 1 270 ? -13.218 -2.792 5.843 1.00 92.62 270 PHE A C 1
ATOM 2122 O O . PHE A 1 270 ? -14.436 -2.936 5.763 1.00 92.62 270 PHE A O 1
ATOM 2129 N N . ARG A 1 271 ? -12.546 -2.138 4.891 1.00 91.06 271 ARG A N 1
ATOM 2130 C CA . ARG A 1 271 ? -13.249 -1.458 3.790 1.00 91.06 271 ARG A CA 1
ATOM 2131 C C . ARG A 1 271 ? -14.103 -2.412 2.964 1.00 91.06 271 ARG A C 1
ATOM 2133 O O . ARG A 1 271 ? -15.193 -2.045 2.524 1.00 91.06 271 ARG A O 1
ATOM 2140 N N . TRP A 1 272 ? -13.634 -3.646 2.797 1.00 88.25 272 TRP A N 1
ATOM 2141 C CA . TRP A 1 272 ? -14.368 -4.702 2.103 1.00 88.25 272 TRP A CA 1
ATOM 2142 C C . TRP A 1 272 ? -14.843 -5.816 3.033 1.00 88.25 272 TRP A C 1
ATOM 2144 O O . TRP A 1 272 ? -15.128 -6.915 2.547 1.00 88.25 272 TRP A O 1
ATOM 2154 N N . CYS A 1 273 ? -14.981 -5.535 4.336 1.00 91.88 273 CYS A N 1
ATOM 2155 C CA . CYS A 1 273 ? -15.604 -6.488 5.242 1.00 91.88 273 CYS A CA 1
ATOM 2156 C C . CYS A 1 273 ? -17.072 -6.735 4.868 1.00 91.88 273 CYS A C 1
ATOM 2158 O O . CYS A 1 273 ? -17.683 -5.961 4.119 1.00 91.88 273 CYS A O 1
ATOM 2160 N N . LYS A 1 274 ? -17.625 -7.836 5.370 1.00 92.56 274 LYS A N 1
ATOM 2161 C CA . LYS A 1 274 ? -19.028 -8.206 5.180 1.00 92.56 274 LYS A CA 1
ATOM 2162 C C . LYS A 1 274 ? -19.657 -8.582 6.500 1.00 92.56 274 LYS A C 1
ATOM 2164 O O . LYS A 1 274 ? -19.048 -9.350 7.244 1.00 92.56 274 LYS A O 1
ATOM 2169 N N . LEU A 1 275 ? -20.865 -8.090 6.734 1.00 93.44 275 LEU A N 1
ATOM 2170 C CA . LEU A 1 275 ? -21.716 -8.565 7.814 1.00 93.44 275 LEU A CA 1
ATOM 2171 C C . LEU A 1 275 ? -22.200 -9.985 7.485 1.00 93.44 275 LEU A C 1
ATOM 2173 O O . LEU A 1 275 ? -22.684 -10.234 6.381 1.00 93.44 275 LEU A O 1
ATOM 2177 N N . GLN A 1 276 ? -22.003 -10.917 8.416 1.00 91.81 276 GLN A N 1
ATOM 2178 C CA . GLN A 1 276 ? -22.403 -12.320 8.276 1.00 91.81 276 GLN A CA 1
ATOM 2179 C C . GLN A 1 276 ? -23.660 -12.621 9.079 1.00 91.81 276 GLN A C 1
ATOM 2181 O O . GLN A 1 276 ? -24.612 -13.176 8.537 1.00 91.81 276 GLN A O 1
ATOM 2186 N N . ASP A 1 277 ? -23.645 -12.264 10.361 1.00 89.44 277 ASP A N 1
ATOM 2187 C CA . ASP A 1 277 ? -24.739 -12.536 11.285 1.00 89.44 277 ASP A CA 1
ATOM 2188 C C . ASP A 1 277 ? -24.838 -11.436 12.348 1.00 89.44 277 ASP A C 1
ATOM 2190 O O . ASP A 1 277 ? -23.890 -10.676 12.582 1.00 89.44 277 ASP A O 1
ATOM 2194 N N . ARG A 1 278 ? -26.003 -11.350 12.990 1.00 86.50 278 ARG A N 1
ATOM 2195 C CA . ARG A 1 278 ? -26.268 -10.442 14.103 1.00 86.50 278 ARG A CA 1
ATOM 2196 C C . ARG A 1 278 ? -27.162 -11.111 15.137 1.00 86.50 278 ARG A C 1
ATOM 2198 O O . ARG A 1 278 ? -28.206 -11.677 14.820 1.00 86.50 278 ARG A O 1
ATOM 2205 N N . VAL A 1 279 ? -26.792 -10.970 16.402 1.00 88.56 279 VAL A N 1
ATOM 2206 C CA . VAL A 1 279 ? -27.532 -11.536 17.532 1.00 88.56 279 VAL A CA 1
ATOM 2207 C C . VAL A 1 279 ? -27.767 -10.449 18.570 1.00 88.56 279 VAL A C 1
ATOM 2209 O O . VAL A 1 279 ? -26.874 -9.657 18.866 1.00 88.56 279 VAL A O 1
ATOM 2212 N N . SER A 1 280 ? -28.968 -10.394 19.148 1.00 84.19 280 SER A N 1
ATOM 2213 C CA . SER A 1 280 ? -29.249 -9.498 20.274 1.00 84.19 280 SER A CA 1
ATOM 2214 C C . SER A 1 280 ? -28.315 -9.801 21.446 1.00 84.19 280 SER A C 1
ATOM 2216 O O . SER A 1 280 ? -28.168 -10.957 21.843 1.00 84.19 280 SER A O 1
ATOM 2218 N N . ALA A 1 281 ? -27.702 -8.764 22.011 1.00 83.56 281 ALA A N 1
ATOM 2219 C CA . ALA A 1 281 ? -26.740 -8.889 23.098 1.00 83.56 281 ALA A CA 1
ATOM 2220 C C . ALA A 1 281 ? -27.129 -7.986 24.273 1.00 83.56 281 ALA A C 1
ATOM 2222 O O . ALA A 1 281 ? -27.827 -6.986 24.109 1.00 83.56 281 ALA A O 1
ATOM 2223 N N . ALA A 1 282 ? -26.675 -8.342 25.473 1.00 80.88 282 ALA A N 1
ATOM 2224 C CA . ALA A 1 282 ? -26.808 -7.464 26.628 1.00 80.88 282 ALA A CA 1
ATOM 2225 C C . ALA A 1 282 ? -25.797 -6.303 26.523 1.00 80.88 282 ALA A C 1
ATOM 2227 O O . ALA A 1 282 ? -24.675 -6.527 26.057 1.00 80.88 282 ALA A O 1
ATOM 2228 N N . PRO A 1 283 ? -26.156 -5.081 26.961 1.00 75.56 283 PRO A N 1
ATOM 2229 C CA . PRO A 1 283 ? -25.209 -3.975 27.028 1.00 75.56 283 PRO A CA 1
ATOM 2230 C C . PRO A 1 283 ? -24.048 -4.297 27.985 1.00 75.56 283 PRO A C 1
ATOM 2232 O O . PRO A 1 283 ? -24.239 -5.043 28.953 1.00 75.56 283 PRO A O 1
ATOM 2235 N N . PRO A 1 284 ? -22.843 -3.739 27.754 1.00 76.56 284 PRO A N 1
ATOM 2236 C CA . PRO A 1 284 ? -21.736 -3.893 28.689 1.00 76.56 284 PRO A CA 1
ATOM 2237 C C . PRO A 1 284 ? -22.122 -3.376 30.079 1.00 76.56 284 PRO A C 1
ATOM 2239 O O . PRO A 1 284 ? -22.753 -2.327 30.201 1.00 76.56 284 PRO A O 1
ATOM 2242 N N . LEU A 1 285 ? -21.672 -4.064 31.135 1.00 72.50 285 LEU A N 1
ATOM 2243 C CA . LEU A 1 285 ? -22.020 -3.752 32.532 1.00 72.50 285 LEU A CA 1
ATOM 2244 C C . LEU A 1 285 ? -21.659 -2.321 32.975 1.00 72.50 285 LEU A C 1
ATOM 2246 O O . LEU A 1 285 ? -22.122 -1.873 34.017 1.00 72.50 285 LEU A O 1
ATOM 2250 N N . HIS A 1 286 ? -20.779 -1.635 32.244 1.00 69.06 286 HIS A N 1
ATOM 2251 C CA . HIS A 1 286 ? -20.257 -0.308 32.591 1.00 69.06 286 HIS A CA 1
ATOM 2252 C C . HIS A 1 286 ? -20.964 0.831 31.842 1.00 69.06 286 HIS A C 1
ATOM 2254 O O . HIS A 1 286 ? -20.651 1.996 32.076 1.00 69.06 286 HIS A O 1
ATOM 2260 N N . VAL A 1 287 ? -21.884 0.520 30.922 1.00 66.12 287 VAL A N 1
ATOM 2261 C CA . VAL A 1 287 ? -22.655 1.537 30.200 1.00 66.12 287 VAL A CA 1
ATOM 2262 C C . VAL A 1 287 ? -23.856 1.928 31.053 1.00 66.12 287 VAL A C 1
ATOM 2264 O O . VAL A 1 287 ? -24.660 1.074 31.424 1.00 66.12 287 VAL A O 1
ATOM 2267 N N . ASP A 1 288 ? -23.972 3.220 31.361 1.00 61.53 288 ASP A N 1
ATOM 2268 C CA . ASP A 1 288 ? -25.124 3.753 32.083 1.00 61.53 288 ASP A CA 1
ATOM 2269 C C . ASP A 1 288 ? -26.404 3.464 31.288 1.00 61.53 288 ASP A C 1
ATOM 2271 O O . ASP A 1 288 ? -26.512 3.821 30.112 1.00 61.53 288 ASP A O 1
ATOM 2275 N N . SER A 1 289 ? -27.372 2.797 31.919 1.00 61.22 289 SER A N 1
ATOM 2276 C CA . SER A 1 289 ? -28.631 2.421 31.266 1.00 61.22 289 SER A CA 1
ATOM 2277 C C . SER A 1 289 ? -29.421 3.646 30.797 1.00 61.22 289 SER A C 1
ATOM 2279 O O . SER A 1 289 ? -30.191 3.534 29.848 1.00 61.22 289 SER A O 1
ATOM 2281 N N . ALA A 1 290 ? -29.188 4.820 31.399 1.00 58.84 290 ALA A N 1
ATOM 2282 C CA . ALA A 1 290 ? -29.784 6.082 30.968 1.00 58.84 290 ALA A CA 1
ATOM 2283 C C . ALA A 1 290 ? -29.308 6.549 29.575 1.00 58.84 290 ALA A C 1
ATOM 2285 O O . ALA A 1 290 ? -30.046 7.242 28.886 1.00 58.84 290 ALA A O 1
ATOM 2286 N N . LEU A 1 291 ? -28.106 6.150 29.134 1.00 60.16 291 LEU A N 1
ATOM 2287 C CA . LEU A 1 291 ? -27.559 6.492 27.809 1.00 60.16 291 LEU A CA 1
ATOM 2288 C C . LEU A 1 291 ? -28.070 5.578 26.683 1.00 60.16 291 LEU A C 1
ATOM 2290 O O . LEU A 1 291 ? -27.715 5.779 25.524 1.00 60.16 291 LEU A O 1
ATOM 2294 N N . LEU A 1 292 ? -28.846 4.544 27.017 1.00 61.91 292 LEU A N 1
ATOM 2295 C CA . LEU A 1 292 ? -29.322 3.530 26.074 1.00 61.91 292 LEU A CA 1
ATOM 2296 C C . LEU A 1 292 ? -30.819 3.648 25.767 1.00 61.91 292 LEU A C 1
ATOM 2298 O O . LEU A 1 292 ? -31.369 2.740 25.142 1.00 61.91 292 LEU A O 1
ATOM 2302 N N . ASP A 1 293 ? -31.493 4.717 26.198 1.00 67.81 293 ASP A N 1
ATOM 2303 C CA . ASP A 1 293 ? -32.928 4.853 25.952 1.00 67.81 293 ASP A CA 1
ATOM 2304 C C . ASP A 1 293 ? -33.206 4.883 24.438 1.00 67.81 293 ASP A C 1
ATOM 2306 O O . ASP A 1 293 ? -32.660 5.697 23.695 1.00 67.81 293 ASP A O 1
ATOM 2310 N N . GLY A 1 294 ? -33.980 3.910 23.954 1.00 76.12 294 GLY A N 1
ATOM 2311 C CA . GLY A 1 294 ? -34.243 3.707 22.525 1.00 76.12 294 GLY A CA 1
ATOM 2312 C C . GLY A 1 294 ? -33.123 3.049 21.700 1.00 76.12 294 GLY A C 1
ATOM 2313 O O . GLY A 1 294 ? -33.288 2.923 20.487 1.00 76.12 294 GLY A O 1
ATOM 2314 N N . VAL A 1 295 ? -32.021 2.594 22.306 1.00 85.75 295 VAL A N 1
ATOM 2315 C CA . VAL A 1 295 ? -30.873 1.981 21.611 1.00 85.75 295 VAL A CA 1
ATOM 2316 C C . VAL A 1 295 ? -30.884 0.455 21.774 1.00 85.75 295 VAL A C 1
ATOM 2318 O O . VAL A 1 295 ? -31.101 -0.074 22.863 1.00 85.75 295 VAL A O 1
ATOM 2321 N N . VAL A 1 296 ? -30.617 -0.286 20.694 1.00 86.06 296 VAL A N 1
ATOM 2322 C CA . VAL A 1 296 ? -30.469 -1.751 20.730 1.00 86.06 296 VAL A CA 1
ATOM 2323 C C . VAL A 1 296 ? -28.992 -2.099 20.828 1.00 86.06 296 VAL A C 1
ATOM 2325 O O . VAL A 1 296 ? -28.170 -1.510 20.133 1.00 86.06 296 VAL A O 1
ATOM 2328 N N . THR A 1 297 ? -28.651 -3.079 21.666 1.00 90.38 297 THR A N 1
ATOM 2329 C CA . THR A 1 297 ? -27.310 -3.675 21.684 1.00 90.38 297 THR A CA 1
ATOM 2330 C C . THR A 1 297 ? -27.324 -5.011 20.950 1.00 90.38 297 THR A C 1
ATOM 2332 O O . THR A 1 297 ? -28.160 -5.879 21.218 1.00 90.38 297 THR A O 1
ATOM 2335 N N . ILE A 1 298 ? -26.392 -5.181 20.018 1.00 91.62 298 ILE A N 1
ATOM 2336 C CA . ILE A 1 298 ? -26.237 -6.394 19.218 1.00 91.62 298 ILE A CA 1
ATOM 2337 C C . ILE A 1 298 ? -24.767 -6.809 19.145 1.00 91.62 298 ILE A C 1
ATOM 2339 O O . ILE A 1 298 ? -23.860 -5.978 19.181 1.00 91.62 298 ILE A O 1
ATOM 2343 N N . CYS A 1 299 ? -24.540 -8.111 19.027 1.00 92.62 299 CYS A N 1
ATOM 2344 C CA . CYS A 1 299 ? -23.269 -8.686 18.617 1.00 92.62 299 CYS A CA 1
ATOM 2345 C C . CYS A 1 299 ? -23.339 -8.957 17.112 1.00 92.62 299 CYS A C 1
ATOM 2347 O O . CYS A 1 299 ? -24.287 -9.595 16.654 1.00 92.62 299 CYS A O 1
ATOM 2349 N N . CYS A 1 300 ? -22.373 -8.454 16.353 1.00 93.12 300 CYS A N 1
ATOM 2350 C CA . CYS A 1 300 ? -22.299 -8.600 14.904 1.00 93.12 300 CYS A CA 1
ATOM 2351 C C . CYS A 1 300 ? -21.057 -9.389 14.525 1.00 93.12 300 CYS A C 1
ATOM 2353 O O . CYS A 1 300 ? -19.950 -9.003 14.895 1.00 93.12 300 CYS A O 1
ATOM 2355 N N . ASP A 1 301 ? -21.235 -10.424 13.719 1.00 94.12 301 ASP A N 1
ATOM 2356 C CA . ASP A 1 301 ? -20.130 -11.173 13.146 1.00 94.12 301 ASP A CA 1
ATOM 2357 C C . ASP A 1 301 ? -19.825 -10.638 11.752 1.00 94.12 301 ASP A C 1
ATOM 2359 O O . ASP A 1 301 ? -20.694 -10.565 10.879 1.00 94.12 301 ASP A O 1
ATOM 2363 N N . ILE A 1 302 ? -18.573 -10.251 11.537 1.00 94.94 302 ILE A N 1
ATOM 2364 C CA . ILE A 1 302 ? -18.081 -9.750 10.263 1.00 94.94 302 ILE A CA 1
ATOM 2365 C C . ILE A 1 302 ? -16.902 -10.582 9.775 1.00 94.94 302 ILE A C 1
ATOM 2367 O O . ILE A 1 302 ? -16.132 -11.162 10.540 1.00 94.94 302 ILE A O 1
ATOM 2371 N N . THR A 1 303 ? -16.737 -10.614 8.460 1.00 94.38 303 THR A N 1
ATOM 2372 C CA . THR A 1 303 ? -15.566 -11.201 7.812 1.00 94.38 303 THR A CA 1
ATOM 2373 C C . THR A 1 303 ? -14.757 -10.108 7.136 1.00 94.38 303 THR A C 1
ATOM 2375 O O . THR A 1 303 ? -15.325 -9.340 6.361 1.00 94.38 303 THR A O 1
ATOM 2378 N N . THR A 1 304 ? -13.452 -10.034 7.395 1.00 93.56 304 THR A N 1
ATOM 2379 C CA . THR A 1 304 ? -12.556 -9.057 6.756 1.00 93.56 304 THR A CA 1
ATOM 2380 C C . THR A 1 304 ? -12.269 -9.401 5.288 1.00 93.56 304 THR A C 1
ATOM 2382 O O . THR A 1 304 ? -12.589 -10.492 4.808 1.00 93.56 304 THR A O 1
ATOM 2385 N N . SER A 1 305 ? -11.625 -8.482 4.560 1.00 91.06 305 SER A N 1
ATOM 2386 C CA . SER A 1 305 ? -11.162 -8.685 3.176 1.00 91.06 305 SER A CA 1
ATOM 2387 C C . SER A 1 305 ? -10.353 -9.974 2.982 1.00 91.06 305 SER A C 1
ATOM 2389 O O . SER A 1 305 ? -10.504 -10.644 1.956 1.00 91.06 305 SER A O 1
ATOM 2391 N N . SER A 1 306 ? -9.519 -10.328 3.963 1.00 90.38 306 SER A N 1
ATOM 2392 C CA . SER A 1 306 ? -8.672 -11.528 3.960 1.00 90.38 306 SER A CA 1
ATOM 2393 C C . SER A 1 306 ? -9.304 -12.730 4.672 1.00 90.38 306 SER A C 1
ATOM 2395 O O . SER A 1 306 ? -8.635 -13.723 4.939 1.00 90.38 306 SER A O 1
ATOM 2397 N N . SER A 1 307 ? -10.619 -12.688 4.902 1.00 90.56 307 SER A N 1
ATOM 2398 C CA . SER A 1 307 ? -11.418 -13.771 5.495 1.00 90.56 307 SER A CA 1
ATOM 2399 C C . SER A 1 307 ? -11.218 -14.014 6.996 1.00 90.56 307 SER A C 1
ATOM 2401 O O . SER A 1 307 ? -11.628 -15.060 7.493 1.00 90.56 307 SER A O 1
ATOM 2403 N N . SER A 1 308 ? -10.658 -13.050 7.735 1.00 92.25 308 SER A N 1
ATOM 2404 C CA . SER A 1 308 ? -10.622 -13.129 9.200 1.00 92.25 308 SER A CA 1
ATOM 2405 C C . SER A 1 308 ? -12.022 -12.920 9.776 1.00 92.25 308 SER A C 1
ATOM 2407 O O . SER A 1 308 ? -12.746 -12.029 9.328 1.00 92.25 308 SER A O 1
ATOM 2409 N N . HIS A 1 309 ? -12.405 -13.727 10.763 1.00 93.44 309 HIS A N 1
ATOM 2410 C CA . HIS A 1 309 ? -13.676 -13.586 11.469 1.00 93.44 309 HIS A CA 1
ATOM 2411 C C . HIS A 1 309 ? -13.521 -12.658 12.673 1.00 93.44 309 HIS A C 1
ATOM 2413 O O . HIS A 1 309 ? -12.624 -12.850 13.495 1.00 93.44 309 HIS A O 1
ATOM 2419 N N . VAL A 1 310 ? -14.423 -11.689 12.805 1.00 94.00 310 VAL A N 1
ATOM 2420 C CA . VAL A 1 310 ? -14.438 -10.725 13.906 1.00 94.00 310 VAL A CA 1
ATOM 2421 C C . VAL A 1 310 ? -15.856 -10.588 14.445 1.00 94.00 310 VAL A C 1
ATOM 2423 O O . VAL A 1 310 ? -16.774 -10.325 13.678 1.00 94.00 310 VAL A O 1
ATOM 2426 N N . SER A 1 311 ? -16.014 -10.704 15.761 1.00 93.56 311 SER A N 1
ATOM 2427 C CA . SER A 1 311 ? -17.271 -10.424 16.460 1.00 93.56 311 SER A CA 1
ATOM 2428 C C . SER A 1 311 ? -17.187 -9.054 17.128 1.00 93.56 311 SER A C 1
ATOM 2430 O O . SER A 1 311 ? -16.269 -8.803 17.909 1.00 93.56 311 SER A O 1
ATOM 2432 N N . LEU A 1 312 ? -18.131 -8.167 16.827 1.00 93.38 312 LEU A N 1
ATOM 2433 C CA . LEU A 1 312 ? -18.199 -6.803 17.346 1.00 93.38 312 LEU A CA 1
ATOM 2434 C C . LEU A 1 312 ? -19.435 -6.629 18.222 1.00 93.38 312 LEU A C 1
ATOM 2436 O O . LEU A 1 312 ? -20.551 -6.892 17.779 1.00 93.38 312 LEU A O 1
ATOM 2440 N N . LEU A 1 313 ? -19.254 -6.110 19.434 1.00 92.75 313 LEU A N 1
ATOM 2441 C CA . LEU A 1 313 ? -20.363 -5.647 20.260 1.00 92.75 313 LEU A CA 1
ATOM 2442 C C . LEU A 1 313 ? -20.633 -4.177 19.944 1.00 92.75 313 LEU A C 1
ATOM 2444 O O . LEU A 1 313 ? -19.741 -3.339 20.073 1.00 92.75 313 LEU A O 1
ATOM 2448 N N . LEU A 1 314 ? -21.854 -3.844 19.541 1.00 92.00 314 LEU A N 1
ATOM 2449 C CA . LEU A 1 314 ? -22.220 -2.466 19.232 1.00 92.00 314 LEU A CA 1
ATOM 2450 C C . LEU A 1 314 ? -23.623 -2.123 19.713 1.00 92.00 314 LEU A C 1
ATOM 2452 O O . LEU A 1 314 ? -24.483 -2.993 19.856 1.00 92.00 314 LEU A O 1
ATOM 2456 N N . SER A 1 315 ? -23.845 -0.837 19.953 1.00 90.69 315 SER A N 1
ATOM 2457 C CA . SER A 1 315 ? -25.165 -0.268 20.201 1.00 90.69 315 SER A CA 1
ATOM 2458 C C . SER A 1 315 ? -25.521 0.726 19.104 1.00 90.69 315 SER A C 1
ATOM 2460 O O . SER A 1 315 ? -24.640 1.375 18.548 1.00 90.69 315 SER A O 1
ATOM 2462 N N . GLY A 1 316 ? -26.798 0.822 18.755 1.00 89.69 316 GLY A N 1
ATOM 2463 C CA . GLY A 1 316 ? -27.282 1.755 17.741 1.00 89.69 316 GLY A CA 1
ATOM 2464 C C . GLY A 1 316 ? -28.804 1.840 17.713 1.00 89.69 316 GLY A C 1
ATOM 2465 O O . GLY A 1 316 ? -29.500 1.132 18.450 1.00 89.69 316 GLY A O 1
ATOM 2466 N N . SER A 1 317 ? -29.337 2.721 16.869 1.00 88.50 317 SER A N 1
ATOM 2467 C CA . SER A 1 317 ? -30.789 2.838 16.711 1.00 88.50 317 SER A CA 1
ATOM 2468 C C . SER A 1 317 ? -31.383 1.529 16.155 1.00 88.50 317 SER A C 1
ATOM 2470 O O . SER A 1 317 ? -30.743 0.869 15.334 1.00 88.50 317 SER A O 1
ATOM 2472 N N . PRO A 1 318 ? -32.624 1.148 16.518 1.00 85.69 318 PRO A N 1
ATOM 2473 C CA . PRO A 1 318 ? -33.308 -0.001 15.927 1.00 85.69 318 PRO A CA 1
ATOM 2474 C C . PRO A 1 318 ? -33.326 0.051 14.394 1.00 85.69 318 PRO A C 1
ATOM 2476 O O . PRO A 1 318 ? -33.142 -0.961 13.729 1.00 85.69 318 PRO A O 1
ATOM 2479 N N . GLN A 1 319 ? -33.519 1.243 13.827 1.00 85.88 319 GLN A N 1
ATOM 2480 C CA . GLN A 1 319 ? -33.590 1.458 12.380 1.00 85.88 319 GLN A CA 1
ATOM 2481 C C . GLN A 1 319 ? -32.272 1.078 11.698 1.00 85.88 319 GLN A C 1
ATOM 2483 O O . GLN A 1 319 ? -32.286 0.362 10.700 1.00 85.88 319 GLN A O 1
ATOM 2488 N N . THR A 1 320 ? -31.144 1.498 12.275 1.00 87.31 320 THR A N 1
ATOM 2489 C CA . THR A 1 320 ? -29.808 1.143 11.791 1.00 87.31 320 THR A CA 1
ATOM 2490 C C . THR A 1 320 ? -29.481 -0.321 12.072 1.00 87.31 320 THR A C 1
ATOM 2492 O O . THR A 1 320 ? -29.014 -1.018 11.181 1.00 87.31 320 THR A O 1
ATOM 2495 N N . CYS A 1 321 ? -29.751 -0.813 13.282 1.00 87.44 321 CYS A N 1
ATOM 2496 C CA . CYS A 1 321 ? -29.405 -2.170 13.709 1.00 87.44 321 CYS A CA 1
ATOM 2497 C C . CYS A 1 321 ? -30.214 -3.279 13.018 1.00 87.44 321 CYS A C 1
ATOM 2499 O O . CYS A 1 321 ? -29.742 -4.413 12.977 1.00 87.44 321 CYS A O 1
ATOM 2501 N N . PHE A 1 322 ? -31.417 -2.991 12.503 1.00 86.38 322 PHE A N 1
ATOM 2502 C CA . PHE A 1 322 ? -32.265 -3.982 11.827 1.00 86.38 322 PHE A CA 1
ATOM 2503 C C . PHE A 1 322 ? -32.157 -3.976 10.293 1.00 86.38 322 PHE A C 1
ATOM 2505 O O . PHE A 1 322 ? -32.621 -4.931 9.662 1.00 86.38 322 PHE A O 1
ATOM 2512 N N . ASP A 1 323 ? -31.479 -3.005 9.684 1.00 89.06 323 ASP A N 1
ATOM 2513 C CA . ASP A 1 323 ? -31.143 -3.004 8.253 1.00 89.06 323 ASP A CA 1
ATOM 2514 C C . ASP A 1 323 ? -29.683 -3.443 8.063 1.00 89.06 323 ASP A C 1
ATOM 2516 O O . ASP A 1 323 ? -28.761 -2.726 8.438 1.00 89.06 323 ASP A O 1
ATOM 2520 N N . ASP A 1 324 ? -29.461 -4.632 7.493 1.00 90.00 324 ASP A N 1
ATOM 2521 C CA . ASP A 1 324 ? -28.113 -5.201 7.329 1.00 90.00 324 ASP A CA 1
ATOM 2522 C C . ASP A 1 324 ? -27.208 -4.354 6.426 1.00 90.00 324 ASP A C 1
ATOM 2524 O O . ASP A 1 324 ? -26.016 -4.207 6.703 1.00 90.00 324 ASP A O 1
ATOM 2528 N N . GLU A 1 325 ? -27.754 -3.778 5.350 1.00 89.75 325 GLU A N 1
ATOM 2529 C CA . GLU A 1 325 ? -26.963 -2.967 4.422 1.00 89.75 325 GLU A CA 1
ATOM 2530 C C . GLU A 1 325 ? -26.575 -1.638 5.076 1.00 89.75 325 GLU A C 1
ATOM 2532 O O . GLU A 1 325 ? -25.450 -1.150 4.911 1.00 89.75 325 GLU A O 1
ATOM 2537 N N . LEU A 1 326 ? -27.502 -1.050 5.832 1.00 90.75 326 LEU A N 1
ATOM 2538 C CA . LEU A 1 326 ? -27.261 0.176 6.576 1.00 90.75 326 LEU A CA 1
ATOM 2539 C C . LEU A 1 326 ? -26.278 -0.061 7.730 1.00 90.75 326 LEU A C 1
ATOM 2541 O O . LEU A 1 326 ? -25.327 0.709 7.879 1.00 90.75 326 LEU A O 1
ATOM 2545 N N . LEU A 1 327 ? -26.459 -1.130 8.506 1.00 92.00 327 LEU A N 1
ATOM 2546 C CA . LEU A 1 327 ? -25.589 -1.519 9.614 1.00 92.00 327 LEU A CA 1
ATOM 2547 C C . LEU A 1 327 ? -24.154 -1.762 9.143 1.00 92.00 327 LEU A C 1
ATOM 2549 O O . LEU A 1 327 ? -23.219 -1.207 9.717 1.00 92.00 327 LEU A O 1
ATOM 2553 N N . GLU A 1 328 ? -23.966 -2.526 8.061 1.00 92.75 328 GLU A N 1
ATOM 2554 C CA . GLU A 1 328 ? -22.637 -2.789 7.501 1.00 92.75 328 GLU A CA 1
ATOM 2555 C C . GLU A 1 328 ? -21.920 -1.485 7.112 1.00 92.75 328 GLU A C 1
ATOM 2557 O O . GLU A 1 328 ? -20.733 -1.315 7.403 1.00 92.75 328 GLU A O 1
ATOM 2562 N N . LYS A 1 329 ? -22.627 -0.528 6.491 1.00 91.56 329 LYS A N 1
ATOM 2563 C CA . LYS A 1 329 ? -22.046 0.779 6.137 1.00 91.56 329 LYS A CA 1
ATOM 2564 C C . LYS A 1 329 ? -21.651 1.586 7.372 1.00 91.56 329 LYS A C 1
ATOM 2566 O O . LYS A 1 329 ? -20.575 2.183 7.368 1.00 91.56 329 LYS A O 1
ATOM 2571 N N . HIS A 1 330 ? -22.475 1.585 8.419 1.00 91.50 330 HIS A N 1
ATOM 2572 C CA . HIS A 1 330 ? -22.159 2.271 9.672 1.00 91.50 330 HIS A CA 1
ATOM 2573 C C . HIS A 1 330 ? -20.963 1.644 10.389 1.00 91.50 330 HIS A C 1
ATOM 2575 O O . HIS A 1 330 ? -20.080 2.380 10.822 1.00 91.50 330 HIS A O 1
ATOM 2581 N N . ILE A 1 331 ? -20.878 0.309 10.439 1.00 92.50 331 ILE A N 1
ATOM 2582 C CA . ILE A 1 331 ? -19.720 -0.409 10.997 1.00 92.50 331 ILE A CA 1
ATOM 2583 C C . ILE A 1 331 ? -18.449 0.008 10.260 1.00 92.50 331 ILE A C 1
ATOM 2585 O O . ILE A 1 331 ? -17.478 0.423 10.887 1.00 92.50 331 ILE A O 1
ATOM 2589 N N . LYS A 1 332 ? -18.458 -0.037 8.924 1.00 92.62 332 LYS A N 1
ATOM 2590 C CA . LYS A 1 332 ? -17.296 0.364 8.119 1.00 92.62 332 LYS A CA 1
ATOM 2591 C C . LYS A 1 332 ? -16.907 1.819 8.363 1.00 92.62 332 LYS A C 1
ATOM 2593 O O . LYS A 1 332 ? -15.723 2.109 8.493 1.00 92.62 332 LYS A O 1
ATOM 2598 N N . LYS A 1 333 ? -17.888 2.721 8.431 1.00 91.00 333 LYS A N 1
ATOM 2599 C CA . LYS A 1 333 ? -17.659 4.144 8.692 1.00 91.00 333 LYS A CA 1
ATOM 2600 C C . LYS A 1 333 ? -17.013 4.371 10.059 1.00 91.00 333 LYS A C 1
ATOM 2602 O O . LYS A 1 333 ? -15.986 5.035 10.125 1.00 91.00 333 LYS A O 1
ATOM 2607 N N . GLU A 1 334 ? -17.555 3.774 11.116 1.00 89.62 334 GLU A N 1
ATOM 2608 C CA . GLU A 1 334 ? -17.019 3.907 12.477 1.00 89.62 334 GLU A CA 1
ATOM 2609 C C . GLU A 1 334 ? -15.602 3.325 12.599 1.00 89.62 334 GLU A C 1
ATOM 2611 O O . GLU A 1 334 ? -14.739 3.915 13.247 1.00 89.62 334 GLU A O 1
ATOM 2616 N N . LEU A 1 335 ? -15.330 2.193 11.942 1.00 90.50 335 LEU A N 1
ATOM 2617 C CA . LEU A 1 335 ? -14.014 1.552 11.984 1.00 90.50 335 LEU A CA 1
ATOM 2618 C C . LEU A 1 335 ? -12.938 2.295 11.178 1.00 90.50 335 LEU A C 1
ATOM 2620 O O . LEU A 1 335 ? -11.773 2.230 11.554 1.00 90.50 335 LEU A O 1
ATOM 2624 N N . ILE A 1 336 ? -13.307 2.968 10.082 1.00 89.50 336 ILE A N 1
ATOM 2625 C CA . ILE A 1 336 ? -12.353 3.568 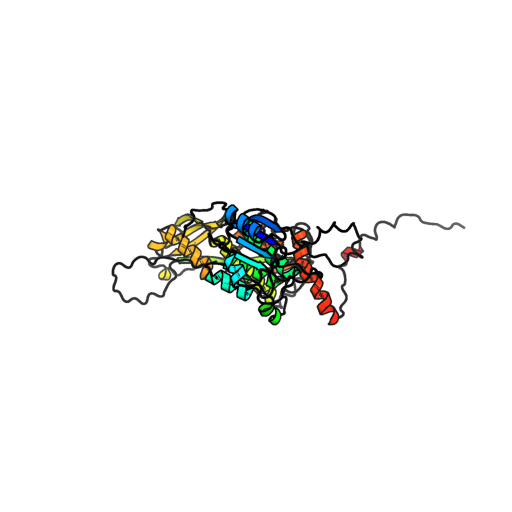9.130 1.00 89.50 336 ILE A CA 1
ATOM 2626 C C . ILE A 1 336 ? -12.208 5.082 9.317 1.00 89.50 336 ILE A C 1
ATOM 2628 O O . ILE A 1 336 ? -11.108 5.611 9.183 1.00 89.50 336 ILE A O 1
ATOM 2632 N N . GLU A 1 337 ? -13.306 5.800 9.565 1.00 84.12 337 GLU A N 1
ATOM 2633 C CA . GLU A 1 337 ? -13.316 7.270 9.590 1.00 84.12 337 GLU A CA 1
ATOM 2634 C C . GLU A 1 337 ? -13.191 7.834 11.016 1.00 84.12 337 GLU A C 1
ATOM 2636 O O . GLU A 1 337 ? -12.591 8.893 11.194 1.00 84.12 337 GLU A O 1
ATOM 2641 N N . SER A 1 338 ? -13.715 7.141 12.037 1.00 70.38 338 SER A N 1
ATOM 2642 C CA . SER A 1 338 ? -13.811 7.696 13.399 1.00 70.38 338 SER A CA 1
ATOM 2643 C C . SER A 1 338 ? -12.588 7.434 14.292 1.00 70.38 338 SER A C 1
ATOM 2645 O O . SER A 1 338 ? -12.436 8.108 15.313 1.00 70.38 338 SER A O 1
ATOM 2647 N N . ARG A 1 339 ? -11.723 6.449 13.986 1.00 68.06 339 ARG A N 1
ATOM 2648 C CA . ARG A 1 339 ? -10.716 5.951 14.948 1.00 68.06 339 ARG A CA 1
ATOM 2649 C C . ARG A 1 339 ? -9.324 5.739 14.352 1.00 68.06 339 ARG A C 1
ATOM 2651 O O . ARG A 1 339 ? -9.152 5.002 13.391 1.00 68.06 339 ARG A O 1
ATOM 2658 N N . ARG A 1 340 ? -8.307 6.281 15.035 1.00 77.19 340 ARG A N 1
ATOM 2659 C CA . ARG A 1 340 ? -6.954 5.699 15.043 1.00 77.19 340 ARG A CA 1
ATOM 2660 C C . ARG A 1 340 ? -6.971 4.518 16.005 1.00 77.19 340 ARG A C 1
ATOM 2662 O O . ARG A 1 340 ? -6.999 4.716 17.222 1.00 77.19 340 ARG A O 1
ATOM 2669 N N . LEU A 1 341 ? -7.067 3.324 15.436 1.00 84.69 341 LEU A N 1
ATOM 2670 C CA . LEU A 1 341 ? -7.256 2.067 16.153 1.00 84.69 341 LEU A CA 1
ATOM 2671 C C . LEU A 1 341 ? -5.973 1.604 16.826 1.00 84.69 341 LEU A C 1
ATOM 2673 O O . LEU A 1 341 ? -6.022 1.053 17.914 1.00 84.69 341 LEU A O 1
ATOM 2677 N N . VAL A 1 342 ? -4.837 1.825 16.174 1.00 88.88 342 VAL A N 1
ATOM 2678 C CA . VAL A 1 342 ? -3.524 1.472 16.711 1.00 88.88 342 VAL A CA 1
ATOM 2679 C C . VAL A 1 342 ? -2.875 2.720 17.276 1.00 88.88 342 VAL A C 1
ATOM 2681 O O . VAL A 1 342 ? -2.948 3.775 16.647 1.00 88.88 342 VAL A O 1
ATOM 2684 N N . ARG A 1 343 ? -2.274 2.592 18.460 1.00 90.31 343 ARG A N 1
ATOM 2685 C CA . ARG A 1 343 ? -1.493 3.632 19.131 1.00 90.31 343 ARG A CA 1
ATOM 2686 C C . ARG A 1 343 ? -0.249 3.031 19.751 1.00 90.31 343 ARG A C 1
ATOM 2688 O O . ARG A 1 343 ? -0.286 1.927 20.287 1.00 90.31 343 ARG A O 1
ATOM 2695 N N . VAL A 1 344 ? 0.834 3.780 19.734 1.00 85.31 344 VAL A N 1
ATOM 2696 C CA . VAL A 1 344 ? 2.087 3.375 20.372 1.00 85.31 344 VAL A CA 1
ATOM 2697 C C . VAL A 1 344 ? 1.960 3.442 21.894 1.00 85.31 344 VAL A C 1
ATOM 2699 O O . VAL A 1 344 ? 1.403 4.400 22.434 1.00 85.31 344 VAL A O 1
ATOM 2702 N N . VAL A 1 345 ? 2.491 2.440 22.601 1.00 83.00 345 VAL A N 1
ATOM 2703 C CA . VAL A 1 345 ? 2.639 2.509 24.060 1.00 83.00 345 VAL A CA 1
ATOM 2704 C C . VAL A 1 345 ? 3.947 3.209 24.386 1.00 83.00 345 VAL A C 1
ATOM 2706 O O . VAL A 1 345 ? 5.025 2.666 24.152 1.00 83.00 345 VAL A O 1
ATOM 2709 N N . SER A 1 346 ? 3.856 4.407 24.958 1.00 67.62 346 SER A N 1
ATOM 2710 C CA . SER A 1 346 ? 5.012 5.076 25.550 1.00 67.62 346 SER A CA 1
ATOM 2711 C C . SER A 1 346 ? 5.455 4.291 26.783 1.00 67.62 346 SER A C 1
ATOM 2713 O O . SER A 1 346 ? 4.836 4.395 27.841 1.00 67.62 346 SER A O 1
ATOM 2715 N N . VAL A 1 347 ? 6.506 3.484 26.652 1.00 60.09 347 VAL A N 1
ATOM 2716 C CA . VAL A 1 347 ? 7.173 2.886 27.812 1.00 60.09 347 VAL A CA 1
ATOM 2717 C C . VAL A 1 347 ? 7.915 4.015 28.529 1.00 60.09 347 VAL A C 1
ATOM 2719 O O . VAL A 1 347 ? 8.742 4.696 27.923 1.00 60.09 347 VAL A O 1
ATOM 2722 N N . SER A 1 348 ? 7.583 4.272 29.794 1.00 45.78 348 SER A N 1
ATOM 2723 C CA . SER A 1 348 ? 8.359 5.184 30.637 1.00 45.78 348 SER A CA 1
ATOM 2724 C C . SER A 1 348 ? 9.771 4.630 30.817 1.00 45.78 348 SER A C 1
ATOM 2726 O O . SER A 1 348 ? 9.909 3.452 31.134 1.00 45.78 348 SER A O 1
ATOM 2728 N N . GLU A 1 349 ? 10.799 5.475 30.686 1.00 48.00 349 GLU A N 1
ATOM 2729 C CA . GLU A 1 349 ? 12.219 5.105 30.859 1.00 48.00 349 GLU A CA 1
ATOM 2730 C C . GLU A 1 349 ? 12.543 4.420 32.208 1.00 48.00 349 GLU A C 1
ATOM 2732 O O . GLU A 1 349 ? 13.608 3.819 32.347 1.00 48.00 349 GLU A O 1
ATOM 2737 N N . ASP A 1 350 ? 11.632 4.481 33.188 1.00 44.59 350 ASP A N 1
ATOM 2738 C CA . ASP A 1 350 ? 11.752 3.811 34.490 1.00 44.59 350 ASP A CA 1
ATOM 2739 C C . ASP A 1 350 ? 11.692 2.275 34.404 1.00 44.59 350 ASP A C 1
ATOM 2741 O O . ASP A 1 350 ? 12.301 1.597 35.236 1.00 44.59 350 ASP A O 1
ATOM 2745 N N . ASP A 1 351 ? 11.042 1.713 33.379 1.00 45.47 351 ASP A N 1
ATOM 2746 C CA . ASP A 1 351 ? 11.236 0.308 33.023 1.00 45.47 351 ASP A CA 1
ATOM 2747 C C . ASP A 1 351 ? 12.493 0.249 32.156 1.00 45.47 351 ASP A C 1
ATOM 2749 O O . ASP A 1 351 ? 12.441 0.383 30.932 1.00 45.47 351 ASP A O 1
ATOM 2753 N N . GLY A 1 352 ? 13.648 0.126 32.822 1.00 38.69 352 GLY A N 1
ATOM 2754 C CA . GLY A 1 352 ? 14.952 0.058 32.165 1.00 38.69 352 GLY A CA 1
ATOM 2755 C C . GLY A 1 352 ? 14.908 -0.877 30.951 1.00 38.69 352 GLY A C 1
ATOM 2756 O O . GLY A 1 352 ? 14.185 -1.877 31.001 1.00 38.69 352 GLY A O 1
ATOM 2757 N N . PRO A 1 353 ? 15.654 -0.568 29.867 1.00 43.84 353 PRO A N 1
ATOM 2758 C CA . PRO A 1 353 ? 15.537 -1.278 28.600 1.00 43.84 353 PRO A CA 1
ATOM 2759 C C . PRO A 1 353 ? 15.585 -2.759 28.906 1.00 43.84 353 PRO A C 1
ATOM 2761 O O . PRO A 1 353 ? 16.578 -3.227 29.473 1.00 43.84 353 PRO A O 1
ATOM 2764 N N . SER A 1 354 ? 14.497 -3.477 28.612 1.00 47.06 354 SER A N 1
ATOM 2765 C CA . SER A 1 354 ? 14.497 -4.920 28.760 1.00 47.06 354 SER A CA 1
ATOM 2766 C C . SER A 1 354 ? 15.723 -5.383 27.995 1.00 47.06 354 SER A C 1
ATOM 2768 O O . SER A 1 354 ? 15.782 -5.244 26.773 1.00 47.06 354 SER A O 1
ATOM 2770 N N . SER A 1 355 ? 16.736 -5.862 28.710 1.00 43.16 355 SER A N 1
ATOM 2771 C CA . SER A 1 355 ? 18.000 -6.341 28.159 1.00 43.16 355 SER A CA 1
ATOM 2772 C C . SER A 1 355 ? 17.802 -7.679 27.443 1.00 43.16 355 SER A C 1
ATOM 2774 O O . SER A 1 355 ? 18.676 -8.543 27.463 1.00 43.16 355 SER A O 1
ATOM 2776 N N . ALA A 1 356 ? 16.620 -7.858 26.845 1.00 50.03 356 ALA A N 1
ATOM 2777 C CA . ALA A 1 356 ? 16.222 -8.994 26.062 1.00 50.03 356 ALA A CA 1
ATOM 2778 C C . ALA A 1 356 ? 17.242 -9.132 24.939 1.00 50.03 356 ALA A C 1
ATOM 2780 O O . ALA A 1 356 ? 17.350 -8.283 24.051 1.00 50.03 356 ALA A O 1
ATOM 2781 N N . GLU A 1 357 ? 18.039 -10.193 25.036 1.00 50.75 357 GLU A N 1
ATOM 2782 C CA . GLU A 1 357 ? 18.884 -10.634 23.943 1.00 50.75 357 GLU A CA 1
ATOM 2783 C C . GLU A 1 357 ? 18.042 -10.676 22.654 1.00 50.75 357 GLU A C 1
ATOM 2785 O O . GLU A 1 357 ? 16.851 -11.006 22.712 1.00 50.75 357 GLU A O 1
ATOM 2790 N N . PRO A 1 358 ? 18.632 -10.339 21.493 1.00 52.94 358 PRO A N 1
ATOM 2791 C CA . PRO A 1 358 ? 17.939 -10.394 20.214 1.00 52.94 358 PRO A CA 1
ATOM 2792 C C . PRO A 1 358 ? 17.190 -11.720 20.068 1.00 52.94 358 PRO A C 1
ATOM 2794 O O . PRO A 1 358 ? 17.810 -12.783 20.139 1.00 52.94 358 PRO A O 1
ATOM 2797 N N . LEU A 1 359 ? 15.875 -11.677 19.836 1.00 60.75 359 LEU A N 1
ATOM 2798 C CA . LEU A 1 359 ? 15.116 -12.869 19.461 1.00 60.75 359 LEU A CA 1
ATOM 2799 C C . LEU A 1 359 ? 15.462 -13.239 18.013 1.00 60.75 359 LEU A C 1
ATOM 2801 O O . LEU A 1 359 ? 14.692 -13.001 17.089 1.00 60.75 359 LEU A O 1
ATOM 2805 N N . THR A 1 360 ? 16.641 -13.819 17.802 1.00 62.47 360 THR A N 1
ATOM 2806 C CA . THR A 1 360 ? 17.043 -14.371 16.509 1.00 62.47 360 THR A CA 1
ATOM 2807 C C . THR A 1 360 ? 16.549 -15.810 16.419 1.00 62.47 360 THR A C 1
ATOM 2809 O O . THR A 1 360 ? 17.156 -16.755 16.917 1.00 62.47 360 THR A O 1
ATOM 2812 N N . SER A 1 361 ? 15.394 -15.995 15.784 1.00 76.25 361 SER A N 1
ATOM 2813 C CA . SER A 1 361 ? 14.893 -17.317 15.401 1.00 76.25 361 SER A CA 1
ATOM 2814 C C . SER A 1 361 ? 14.820 -17.400 13.887 1.00 76.25 361 SER A C 1
ATOM 2816 O O . SER A 1 361 ? 14.344 -16.469 13.255 1.00 76.25 361 SER A O 1
ATOM 2818 N N . MET A 1 362 ? 15.187 -18.535 13.285 1.00 79.31 362 MET A N 1
ATOM 2819 C CA . MET A 1 362 ? 14.979 -18.748 11.842 1.00 79.31 362 MET A CA 1
ATOM 2820 C C . MET A 1 362 ? 13.509 -18.596 11.421 1.00 79.31 362 MET A C 1
ATOM 2822 O O . MET A 1 362 ? 13.238 -18.306 10.262 1.00 79.31 362 MET A O 1
ATOM 2826 N N . SER A 1 363 ? 12.562 -18.784 12.346 1.00 80.88 363 SER A N 1
ATOM 2827 C CA . SER A 1 363 ? 11.135 -18.572 12.089 1.00 80.88 363 SER A CA 1
ATOM 2828 C C . SER A 1 363 ? 10.721 -17.097 12.082 1.00 80.88 363 SER A C 1
ATOM 2830 O O . SER A 1 363 ? 9.641 -16.795 11.598 1.00 80.88 363 SER A O 1
ATOM 2832 N N . VAL A 1 364 ? 11.534 -16.191 12.636 1.00 85.44 364 VAL A N 1
ATOM 2833 C CA . VAL A 1 364 ? 11.237 -14.759 12.791 1.00 85.44 364 VAL A CA 1
ATOM 2834 C C . VAL A 1 364 ? 12.257 -13.967 11.983 1.00 85.44 364 VAL A C 1
ATOM 2836 O O . VAL A 1 364 ? 13.455 -14.065 12.232 1.00 85.44 364 VAL A O 1
ATOM 2839 N N . ALA A 1 365 ? 11.798 -13.193 10.997 1.00 87.00 365 ALA A N 1
ATOM 2840 C CA . ALA A 1 365 ? 12.676 -12.418 10.113 1.00 87.00 365 ALA A CA 1
ATOM 2841 C C . ALA A 1 365 ? 13.819 -13.262 9.506 1.00 87.00 365 ALA A C 1
ATOM 2843 O O . ALA A 1 365 ? 14.942 -12.788 9.380 1.00 87.00 365 ALA A O 1
ATOM 2844 N N . SER A 1 366 ? 13.580 -14.542 9.199 1.00 86.88 366 SER A N 1
ATOM 2845 C CA . SER A 1 366 ? 14.605 -15.477 8.700 1.00 86.88 366 SER A CA 1
ATOM 2846 C C . SER A 1 366 ? 15.920 -15.498 9.513 1.00 86.88 366 SER A C 1
ATOM 2848 O O . SER A 1 366 ? 16.988 -15.737 8.948 1.00 86.88 366 SER A O 1
ATOM 2850 N N . GLY A 1 367 ? 15.864 -15.243 10.827 1.00 85.75 367 GLY A N 1
ATOM 2851 C CA . GLY A 1 367 ? 17.035 -15.191 11.713 1.00 85.75 367 GLY A CA 1
ATOM 2852 C C . GLY A 1 367 ? 17.753 -13.837 11.783 1.00 85.75 367 GLY A C 1
ATOM 2853 O O . GLY A 1 367 ? 18.797 -13.747 12.429 1.00 85.75 367 GLY A O 1
ATOM 2854 N N . ALA A 1 368 ? 17.223 -12.797 11.139 1.00 87.75 368 ALA A N 1
ATOM 2855 C CA . ALA A 1 368 ? 17.752 -11.438 11.208 1.00 87.75 368 ALA A CA 1
ATOM 2856 C C . ALA A 1 368 ? 17.521 -10.763 12.566 1.00 87.75 368 ALA A C 1
ATOM 2858 O O . ALA A 1 368 ? 16.744 -11.232 13.398 1.00 87.75 368 ALA A O 1
ATOM 2859 N N . SER A 1 369 ? 18.185 -9.623 12.774 1.00 87.62 369 SER A N 1
ATOM 2860 C CA . SER A 1 369 ? 17.958 -8.780 13.943 1.00 87.62 369 SER A CA 1
ATOM 2861 C C . SER A 1 369 ? 16.547 -8.195 13.938 1.00 87.62 369 SER A C 1
ATOM 2863 O O . SER A 1 369 ? 16.039 -7.715 12.917 1.00 87.62 369 SER A O 1
ATOM 2865 N N . THR A 1 370 ? 15.928 -8.215 15.114 1.00 89.56 370 THR A N 1
ATOM 2866 C CA . THR A 1 370 ? 14.633 -7.590 15.365 1.00 89.56 370 THR A CA 1
ATOM 2867 C C . THR A 1 370 ? 14.668 -6.774 16.646 1.00 89.56 370 THR A C 1
ATOM 2869 O O . THR A 1 370 ? 15.383 -7.129 17.586 1.00 89.56 370 THR A O 1
ATOM 2872 N N . PHE A 1 371 ? 13.843 -5.737 16.715 1.00 87.88 371 PHE A N 1
ATOM 2873 C CA . PHE A 1 371 ? 13.557 -4.999 17.943 1.00 87.88 371 PHE A CA 1
ATOM 2874 C C . PHE A 1 371 ? 12.066 -5.076 18.278 1.00 87.88 371 PHE A C 1
ATOM 2876 O O . PHE A 1 371 ? 11.229 -5.350 17.416 1.00 87.88 371 PHE A O 1
ATOM 2883 N N . GLU A 1 372 ? 11.747 -4.887 19.552 1.00 89.31 372 GLU A N 1
ATOM 2884 C CA . GLU A 1 372 ? 10.391 -5.011 20.076 1.00 89.31 372 GLU A CA 1
ATOM 2885 C C . GLU A 1 372 ? 9.668 -3.665 20.072 1.00 89.31 372 GLU A C 1
ATOM 2887 O O . GLU A 1 372 ? 10.246 -2.637 20.423 1.00 89.31 372 GLU A O 1
ATOM 2892 N N . VAL A 1 373 ? 8.391 -3.686 19.693 1.00 90.88 373 VAL A N 1
ATOM 2893 C CA . VAL A 1 373 ? 7.487 -2.539 19.783 1.00 90.88 373 VAL A CA 1
ATOM 2894 C C . VAL A 1 373 ? 6.190 -2.976 20.448 1.00 90.88 373 VAL A C 1
ATOM 2896 O O . VAL A 1 373 ? 5.616 -4.006 20.089 1.00 90.88 373 VAL A O 1
ATOM 2899 N N . LEU A 1 374 ? 5.716 -2.174 21.400 1.00 92.38 374 LEU A N 1
ATOM 2900 C CA . LEU A 1 374 ? 4.446 -2.385 22.081 1.00 92.38 374 LEU A CA 1
ATOM 2901 C C . LEU A 1 374 ? 3.400 -1.393 21.562 1.00 92.38 374 LEU A C 1
ATOM 2903 O O . LEU A 1 374 ? 3.606 -0.179 21.593 1.00 92.38 374 LEU A O 1
ATOM 2907 N N . MET A 1 375 ? 2.269 -1.920 21.104 1.00 93.75 375 MET A N 1
ATOM 2908 C CA . MET A 1 375 ? 1.135 -1.145 20.602 1.00 93.75 375 MET A CA 1
ATOM 2909 C C . MET A 1 375 ? -0.107 -1.402 21.453 1.00 93.75 375 MET A C 1
ATOM 2911 O O . MET A 1 375 ? -0.294 -2.502 21.965 1.00 93.75 375 MET A O 1
ATOM 2915 N N . THR A 1 376 ? -0.980 -0.410 21.561 1.00 95.00 376 THR A N 1
ATOM 2916 C CA . THR A 1 376 ? -2.334 -0.536 22.102 1.00 95.00 376 THR A CA 1
ATOM 2917 C C . THR A 1 376 ? -3.335 -0.424 20.967 1.00 95.00 376 THR A C 1
ATOM 2919 O O . THR A 1 376 ? -3.242 0.478 20.134 1.00 95.00 376 THR A O 1
ATOM 2922 N N . LEU A 1 377 ? -4.284 -1.351 20.930 1.00 95.25 377 LEU A N 1
ATOM 2923 C CA . LEU A 1 377 ? -5.352 -1.395 19.937 1.00 95.25 377 LEU A CA 1
ATOM 2924 C C . LEU A 1 377 ? -6.523 -2.254 20.436 1.00 95.25 377 LEU A C 1
ATOM 2926 O O . LEU A 1 377 ? -6.320 -3.062 21.345 1.00 95.25 377 LEU A O 1
ATOM 2930 N N . PRO A 1 378 ? -7.712 -2.162 19.815 1.00 94.00 378 PRO A N 1
ATOM 2931 C CA . PRO A 1 378 ? -8.839 -3.016 20.164 1.00 94.00 378 PRO A CA 1
ATOM 2932 C C . PRO A 1 378 ? -8.495 -4.505 20.070 1.00 94.00 378 PRO A C 1
ATOM 2934 O O . PRO A 1 378 ? -7.775 -4.945 19.163 1.00 94.00 378 PRO A O 1
ATOM 2937 N N . LYS A 1 379 ? -9.040 -5.303 20.985 1.00 94.12 379 LYS A N 1
ATOM 2938 C CA . LYS A 1 379 ? -8.856 -6.756 21.039 1.00 94.12 379 LYS A CA 1
ATOM 2939 C C . LYS A 1 379 ? -9.146 -7.436 19.709 1.00 94.12 379 LYS A C 1
ATOM 2941 O O . LYS A 1 379 ? -8.372 -8.305 19.292 1.00 94.12 379 LYS A O 1
ATOM 2946 N N . TRP A 1 380 ? -10.218 -7.045 19.021 1.00 92.44 380 TRP A N 1
ATOM 2947 C CA . TRP A 1 380 ? -10.525 -7.617 17.710 1.00 92.44 380 TRP A CA 1
ATOM 2948 C C . TRP A 1 380 ? -9.424 -7.319 16.680 1.00 92.44 380 TRP A C 1
ATOM 2950 O O . TRP A 1 380 ? -9.115 -8.165 15.839 1.00 92.44 380 TRP A O 1
ATOM 2960 N N . ALA A 1 381 ? -8.775 -6.154 16.750 1.00 94.75 381 ALA A N 1
ATOM 2961 C CA . ALA A 1 381 ? -7.737 -5.758 15.801 1.00 94.75 381 ALA A CA 1
ATOM 2962 C C . ALA A 1 381 ? -6.472 -6.597 16.005 1.00 94.75 381 ALA A C 1
ATOM 2964 O O . ALA A 1 381 ? -5.879 -7.080 15.039 1.00 94.75 381 ALA A O 1
ATOM 2965 N N . ALA A 1 382 ? -6.113 -6.865 17.264 1.00 95.44 382 ALA A N 1
ATOM 2966 C CA . ALA A 1 382 ? -5.026 -7.779 17.601 1.00 95.44 382 ALA A CA 1
ATOM 2967 C C . ALA A 1 382 ? -5.285 -9.207 17.078 1.00 95.44 382 ALA A C 1
ATOM 2969 O O . ALA A 1 382 ? -4.363 -9.861 16.584 1.00 95.44 382 ALA A O 1
ATOM 2970 N N . GLN A 1 383 ? -6.534 -9.688 17.134 1.00 95.06 383 GLN A N 1
ATOM 2971 C CA . GLN A 1 383 ? -6.915 -10.991 16.573 1.00 95.06 383 GLN A CA 1
ATOM 2972 C C . GLN A 1 383 ? -6.775 -11.026 15.047 1.00 95.06 383 GLN A C 1
ATOM 2974 O O . GLN A 1 383 ? -6.226 -11.991 14.515 1.00 95.06 383 GLN A O 1
ATOM 2979 N N . VAL A 1 384 ? -7.202 -9.966 14.351 1.00 96.06 384 VAL A N 1
ATOM 2980 C CA . VAL A 1 384 ? -7.019 -9.840 12.897 1.00 96.06 384 VAL A CA 1
ATOM 2981 C C . VAL A 1 384 ? -5.539 -9.867 12.536 1.00 96.06 384 VAL A C 1
ATOM 2983 O O . VAL A 1 384 ? -5.143 -10.672 11.701 1.00 96.06 384 VAL A O 1
ATOM 2986 N N . LEU A 1 385 ? -4.697 -9.064 13.190 1.00 97.38 385 LEU A N 1
ATOM 2987 C CA . LEU A 1 385 ? -3.257 -9.043 12.907 1.00 97.38 385 LEU A CA 1
ATOM 2988 C C . LEU A 1 385 ? -2.596 -10.404 13.159 1.00 97.38 385 LEU A C 1
ATOM 2990 O O . LEU A 1 385 ? -1.760 -10.835 12.365 1.00 97.38 385 LEU A O 1
ATOM 2994 N N . LYS A 1 386 ? -3.001 -11.111 14.220 1.00 96.75 386 LYS A N 1
ATOM 2995 C CA . LYS A 1 386 ? -2.512 -12.464 14.507 1.00 96.75 386 LYS A CA 1
ATOM 2996 C C . LYS A 1 386 ? -2.926 -13.470 13.431 1.00 96.75 386 LYS A C 1
ATOM 2998 O O . LYS A 1 386 ? -2.099 -14.281 13.027 1.00 96.75 386 LYS A O 1
ATOM 3003 N N . TYR A 1 387 ? -4.173 -13.412 12.957 1.00 96.88 387 TYR A N 1
ATOM 3004 C CA . TYR A 1 387 ? -4.639 -14.235 11.837 1.00 96.88 387 TYR A CA 1
ATOM 3005 C C . TYR A 1 387 ? -3.816 -13.951 10.573 1.00 96.88 387 TYR A C 1
ATOM 3007 O O . TYR A 1 387 ? -3.263 -14.867 9.974 1.00 96.88 387 TYR A O 1
ATOM 3015 N N . LEU A 1 388 ? -3.636 -12.675 10.221 1.00 97.00 388 LEU A N 1
ATOM 3016 C CA . LEU A 1 388 ? -2.869 -12.269 9.041 1.00 97.00 388 LEU A CA 1
ATOM 3017 C C . LEU A 1 388 ? -1.395 -12.691 9.110 1.00 97.00 388 LEU A C 1
ATOM 3019 O O . LEU A 1 388 ? -0.808 -13.004 8.079 1.00 97.00 388 LEU A O 1
ATOM 3023 N N . ALA A 1 389 ? -0.797 -12.741 10.304 1.00 96.88 389 ALA A N 1
ATOM 3024 C CA . ALA A 1 389 ? 0.561 -13.249 10.491 1.00 96.88 389 ALA A CA 1
ATOM 3025 C C . ALA A 1 389 ? 0.687 -14.747 10.145 1.00 96.88 389 ALA A C 1
ATOM 3027 O O . ALA A 1 389 ? 1.747 -15.193 9.714 1.00 96.88 389 ALA A O 1
ATOM 3028 N N . GLN A 1 390 ? -0.378 -15.534 10.293 1.00 96.12 390 GLN A N 1
ATOM 3029 C CA . GLN A 1 390 ? -0.375 -16.970 9.980 1.00 96.12 390 GLN A CA 1
ATOM 3030 C C . GLN A 1 390 ? -0.618 -17.249 8.486 1.00 96.12 390 GLN A C 1
ATOM 3032 O O . GLN A 1 390 ? -0.268 -18.317 7.982 1.00 96.12 390 GLN A O 1
ATOM 3037 N N . GLU A 1 391 ? -1.166 -16.279 7.754 1.00 94.94 391 GLU A N 1
ATOM 3038 C CA . GLU A 1 391 ? -1.496 -16.413 6.337 1.00 94.94 391 GLU A CA 1
ATOM 3039 C C . GLU A 1 391 ? -0.259 -16.248 5.437 1.00 94.94 391 GLU A C 1
ATOM 3041 O O . GLU A 1 391 ? 0.202 -15.145 5.146 1.00 94.94 391 GLU A O 1
ATOM 3046 N N . THR A 1 392 ? 0.258 -17.364 4.915 1.00 92.81 392 THR A N 1
ATOM 3047 C CA . THR A 1 392 ? 1.450 -17.393 4.033 1.00 92.81 392 THR A CA 1
ATOM 3048 C C . THR A 1 392 ? 1.320 -16.550 2.760 1.00 92.81 392 THR A C 1
ATOM 3050 O O . THR A 1 392 ? 2.318 -16.041 2.251 1.00 92.81 392 THR A O 1
ATOM 3053 N N . SER A 1 393 ? 0.105 -16.371 2.233 1.00 91.56 393 SER A N 1
ATOM 3054 C CA . SER A 1 393 ? -0.141 -15.538 1.049 1.00 91.56 393 SER A CA 1
ATOM 3055 C C . SER A 1 393 ? -0.303 -14.047 1.356 1.00 91.56 393 SER A C 1
ATOM 3057 O O . SER A 1 393 ? -0.352 -13.247 0.421 1.00 91.56 393 SER A O 1
ATOM 3059 N N . TYR A 1 394 ? -0.412 -13.663 2.632 1.00 93.94 394 TYR A N 1
ATOM 3060 C CA . TYR A 1 394 ? -0.645 -12.283 3.039 1.00 93.94 394 TYR A CA 1
ATOM 3061 C C . TYR A 1 394 ? 0.680 -11.586 3.358 1.00 93.94 394 TYR A C 1
ATOM 3063 O O . TYR A 1 394 ? 1.251 -11.740 4.435 1.00 93.94 394 TYR A O 1
ATOM 3071 N N . LYS A 1 395 ? 1.191 -10.800 2.408 1.00 94.38 395 LYS A N 1
ATOM 3072 C CA . LYS A 1 395 ? 2.490 -10.120 2.521 1.00 94.38 395 LYS A CA 1
ATOM 3073 C C . LYS A 1 395 ? 2.413 -8.702 3.091 1.00 94.38 395 LYS A C 1
ATOM 3075 O O . LYS A 1 395 ? 3.456 -8.096 3.270 1.00 94.38 395 LYS A O 1
ATOM 3080 N N . SER A 1 396 ? 1.242 -8.142 3.405 1.00 96.12 396 SER A N 1
ATOM 3081 C CA . SER A 1 396 ? 1.137 -6.714 3.781 1.00 96.12 396 SER A CA 1
ATOM 3082 C C . SER A 1 396 ? 1.758 -6.342 5.134 1.00 96.12 396 SER A C 1
ATOM 3084 O O . SER A 1 396 ? 2.046 -5.169 5.349 1.00 96.12 396 SER A O 1
ATOM 3086 N N . LEU A 1 397 ? 2.012 -7.310 6.021 1.00 97.62 397 LEU A N 1
ATOM 3087 C CA . LEU A 1 397 ? 2.767 -7.087 7.265 1.00 97.62 397 LEU A CA 1
ATOM 3088 C C . LEU A 1 397 ? 4.278 -6.916 7.013 1.00 97.62 397 LEU A C 1
ATOM 3090 O O . LEU A 1 397 ? 4.955 -6.183 7.731 1.00 97.62 397 LEU A O 1
ATOM 3094 N N . VAL A 1 398 ? 4.800 -7.559 5.966 1.00 96.69 398 VAL A N 1
ATOM 3095 C CA . VAL A 1 398 ? 6.236 -7.641 5.670 1.00 96.69 398 VAL A CA 1
ATOM 3096 C C . VAL A 1 398 ? 6.862 -6.291 5.274 1.00 96.69 398 VAL A C 1
ATOM 3098 O O . VAL A 1 398 ? 7.934 -5.975 5.779 1.00 96.69 398 VAL A O 1
ATOM 3101 N N . PRO A 1 399 ? 6.227 -5.429 4.449 1.00 95.62 399 PRO A N 1
ATOM 3102 C CA . PRO A 1 399 ? 6.692 -4.064 4.196 1.00 95.62 399 PRO A CA 1
ATOM 3103 C C . PRO A 1 399 ? 6.945 -3.221 5.441 1.00 95.62 399 PRO A C 1
ATOM 3105 O O . PRO A 1 399 ? 7.860 -2.403 5.443 1.00 95.62 399 PRO A O 1
ATOM 3108 N N . LEU A 1 400 ? 6.134 -3.407 6.483 1.00 96.38 400 LEU A N 1
ATOM 3109 C CA . LEU A 1 400 ? 6.274 -2.704 7.761 1.00 96.38 400 LEU A CA 1
ATOM 3110 C C . LEU A 1 400 ? 7.374 -3.326 8.635 1.00 96.38 400 LEU A C 1
ATOM 3112 O O . LEU A 1 400 ? 7.581 -2.918 9.774 1.00 96.38 400 LEU A O 1
ATOM 3116 N N . GLY A 1 401 ? 8.060 -4.352 8.128 1.00 95.06 401 GLY A N 1
ATOM 3117 C CA . GLY A 1 401 ? 9.079 -5.091 8.852 1.00 95.06 401 GLY A CA 1
ATOM 3118 C C . GLY A 1 401 ? 8.544 -5.998 9.941 1.00 95.06 401 GLY A C 1
ATOM 3119 O O . GLY A 1 401 ? 9.343 -6.535 10.700 1.00 95.06 401 GLY A O 1
ATOM 3120 N N . ILE A 1 402 ? 7.229 -6.188 10.051 1.00 96.62 402 ILE A N 1
ATOM 3121 C CA . ILE A 1 402 ? 6.648 -6.978 11.134 1.00 96.62 402 ILE A CA 1
ATOM 3122 C C . ILE A 1 402 ? 7.005 -8.444 10.909 1.00 96.62 402 ILE A C 1
ATOM 3124 O O . ILE A 1 402 ? 6.511 -9.082 9.985 1.00 96.62 402 ILE A O 1
ATOM 3128 N N . ALA A 1 403 ? 7.863 -8.970 11.772 1.00 95.38 403 ALA A N 1
ATOM 3129 C CA . ALA A 1 403 ? 8.351 -10.339 11.745 1.00 95.38 403 ALA A CA 1
ATOM 3130 C C . ALA A 1 403 ? 7.551 -11.268 12.669 1.00 95.38 403 ALA A C 1
ATOM 3132 O O . ALA A 1 403 ? 7.548 -12.482 12.468 1.00 95.38 403 ALA A O 1
ATOM 3133 N N . SER A 1 404 ? 6.881 -10.715 13.684 1.00 95.38 404 SER A N 1
ATOM 3134 C CA . SER A 1 404 ? 6.046 -11.463 14.628 1.00 95.38 404 SER A CA 1
ATOM 3135 C C . SER A 1 404 ? 4.957 -10.585 15.249 1.00 95.38 404 SER A C 1
ATOM 3137 O O . SER A 1 404 ? 5.174 -9.392 15.465 1.00 95.38 404 SER A O 1
ATOM 3139 N N . VAL A 1 405 ? 3.815 -11.201 15.566 1.00 96.31 405 VAL A N 1
ATOM 3140 C CA . VAL A 1 405 ? 2.653 -10.611 16.249 1.00 96.31 405 VAL A CA 1
ATOM 3141 C C . VAL A 1 405 ? 2.307 -11.462 17.476 1.00 96.31 405 VAL A C 1
ATOM 3143 O O . VAL A 1 405 ? 1.853 -12.593 17.313 1.00 96.31 405 VAL A O 1
ATOM 3146 N N . ASN A 1 406 ? 2.498 -10.950 18.702 1.00 91.81 406 ASN A N 1
ATOM 3147 C CA . ASN A 1 406 ? 2.312 -11.699 19.962 1.00 91.81 406 ASN A CA 1
ATOM 3148 C C . ASN A 1 406 ? 2.896 -13.124 19.876 1.00 91.81 406 ASN A C 1
ATOM 3150 O O . ASN A 1 406 ? 2.174 -14.120 19.983 1.00 91.81 406 ASN A O 1
ATOM 3154 N N . ASP A 1 407 ? 4.193 -13.202 19.568 1.00 88.19 407 ASP A N 1
ATOM 3155 C CA . ASP A 1 407 ? 4.970 -14.444 19.414 1.00 88.19 407 ASP A CA 1
ATOM 3156 C C . ASP A 1 407 ? 4.547 -15.353 18.248 1.00 88.19 407 ASP A C 1
ATOM 3158 O O . ASP A 1 407 ? 5.079 -16.450 18.089 1.00 88.19 407 ASP A O 1
ATOM 3162 N N . THR A 1 408 ? 3.614 -14.907 17.405 1.00 94.69 408 THR A N 1
ATOM 3163 C CA . THR A 1 408 ? 3.230 -15.595 16.169 1.00 94.69 408 THR A CA 1
ATOM 3164 C C . THR A 1 408 ? 4.062 -15.044 15.015 1.00 94.69 408 THR A C 1
ATOM 3166 O O . THR A 1 408 ? 3.835 -13.898 14.618 1.00 94.69 408 THR A O 1
ATOM 3169 N N . PRO A 1 409 ? 5.007 -15.816 14.452 1.00 95.81 409 PRO A N 1
ATOM 3170 C CA . PRO A 1 409 ? 5.825 -15.331 13.352 1.00 95.81 409 PRO A CA 1
ATOM 3171 C C . PRO A 1 409 ? 4.987 -15.050 12.104 1.00 95.81 409 PRO A C 1
ATOM 3173 O O . PRO A 1 409 ? 4.030 -15.771 11.815 1.00 95.81 409 PRO A O 1
ATOM 3176 N N . VAL A 1 410 ? 5.371 -14.020 11.351 1.00 97.12 410 VAL A N 1
ATOM 3177 C CA . VAL A 1 410 ? 4.742 -13.700 10.067 1.00 97.12 410 VAL A CA 1
ATOM 3178 C C . VAL A 1 410 ? 5.195 -14.722 9.027 1.00 97.12 410 VAL A C 1
ATOM 3180 O O . VAL A 1 410 ? 6.339 -14.728 8.581 1.00 97.12 410 VAL A O 1
ATOM 3183 N N . SER A 1 411 ? 4.274 -15.597 8.634 1.00 95.56 411 SER A N 1
ATOM 3184 C CA . SER A 1 411 ? 4.530 -16.790 7.819 1.00 95.56 411 SER A CA 1
ATOM 3185 C C . SER A 1 411 ? 4.917 -16.475 6.372 1.00 95.56 411 SER A C 1
ATOM 3187 O O . SER A 1 411 ? 5.451 -17.332 5.674 1.00 95.56 411 SER A O 1
ATOM 3189 N N . SER A 1 412 ? 4.626 -15.260 5.908 1.00 94.44 412 SER A N 1
ATOM 3190 C CA . SER A 1 412 ? 4.936 -14.769 4.563 1.00 94.44 412 SER A CA 1
ATOM 3191 C C . SER A 1 412 ? 6.281 -14.033 4.468 1.00 94.44 412 SER A C 1
ATOM 3193 O O . SER A 1 412 ? 6.657 -13.609 3.373 1.00 94.44 412 SER A O 1
ATOM 3195 N N . PHE A 1 413 ? 6.989 -13.872 5.593 1.00 94.62 413 PHE A N 1
ATOM 3196 C CA . PHE A 1 413 ? 8.258 -13.153 5.690 1.00 94.62 413 PHE A CA 1
ATOM 3197 C C . PHE A 1 413 ? 9.420 -14.056 5.266 1.00 94.62 413 PHE A C 1
ATOM 3199 O O . PHE A 1 413 ? 9.726 -15.042 5.936 1.00 94.62 413 PHE A O 1
ATOM 3206 N N . ASP A 1 414 ? 10.087 -13.713 4.167 1.00 91.94 414 ASP A N 1
ATOM 3207 C CA . ASP A 1 414 ? 11.191 -14.498 3.613 1.00 91.94 414 ASP A CA 1
ATOM 3208 C C . ASP A 1 414 ? 12.546 -13.776 3.716 1.00 91.94 414 ASP A C 1
ATOM 3210 O O . ASP A 1 414 ? 12.674 -12.695 4.295 1.00 91.94 414 ASP A O 1
ATOM 3214 N N . LYS A 1 415 ? 13.600 -14.421 3.210 1.00 91.06 415 LYS A N 1
ATOM 3215 C CA . LYS A 1 415 ? 14.962 -13.884 3.260 1.00 91.06 415 LYS A CA 1
ATOM 3216 C C . LYS A 1 415 ? 15.170 -12.700 2.308 1.00 91.06 415 LYS A C 1
ATOM 3218 O O . LYS A 1 415 ? 15.948 -11.809 2.631 1.00 91.06 415 LYS A O 1
ATOM 3223 N N . GLU A 1 416 ? 14.491 -12.672 1.163 1.00 91.12 416 GLU A N 1
ATOM 3224 C CA . GLU A 1 416 ? 14.609 -11.557 0.211 1.00 91.12 416 GLU A CA 1
ATOM 3225 C C . GLU A 1 416 ? 14.025 -10.276 0.817 1.00 91.12 416 GLU A C 1
ATOM 3227 O O . GLU A 1 416 ? 14.580 -9.187 0.655 1.00 91.12 416 GLU A O 1
ATOM 3232 N N . ASP A 1 417 ? 12.943 -10.422 1.584 1.00 93.06 417 ASP A N 1
ATOM 3233 C CA . ASP A 1 417 ? 12.347 -9.351 2.370 1.00 93.06 417 ASP A CA 1
ATOM 3234 C C . ASP A 1 417 ? 13.307 -8.818 3.447 1.00 93.06 417 ASP A C 1
ATOM 3236 O O . ASP A 1 417 ? 13.461 -7.603 3.580 1.00 93.06 417 ASP A O 1
ATOM 3240 N N . VAL A 1 418 ? 14.020 -9.696 4.160 1.00 91.69 418 VAL A N 1
ATOM 3241 C CA . VAL A 1 418 ? 15.068 -9.295 5.118 1.00 91.69 418 VAL A CA 1
ATOM 3242 C C . VAL A 1 418 ? 16.171 -8.490 4.438 1.00 91.69 418 VAL A C 1
ATOM 3244 O O . VAL A 1 418 ? 16.499 -7.395 4.896 1.00 91.69 418 VAL A O 1
ATOM 3247 N N . ASP A 1 419 ? 16.741 -9.021 3.353 1.00 90.75 419 ASP A N 1
ATOM 3248 C CA . ASP A 1 419 ? 17.866 -8.397 2.652 1.00 90.75 419 ASP A CA 1
ATOM 3249 C C . ASP A 1 419 ? 17.477 -6.998 2.134 1.00 90.75 419 ASP A C 1
ATOM 3251 O O . ASP A 1 419 ? 18.263 -6.053 2.224 1.00 90.75 419 ASP A O 1
ATOM 3255 N N . ARG A 1 420 ? 16.231 -6.834 1.666 1.00 90.94 420 ARG A N 1
ATOM 3256 C CA . ARG A 1 420 ? 15.667 -5.540 1.252 1.00 90.94 420 ARG A CA 1
ATOM 3257 C C . ARG A 1 420 ? 15.553 -4.548 2.409 1.00 90.94 420 ARG A C 1
ATOM 3259 O O . ARG A 1 420 ? 15.928 -3.389 2.252 1.00 90.94 420 ARG A O 1
ATOM 3266 N N . LEU A 1 421 ? 14.991 -4.970 3.541 1.00 91.38 421 LEU A N 1
ATOM 3267 C CA . LEU A 1 421 ? 14.718 -4.083 4.676 1.00 91.38 421 LEU A CA 1
ATOM 3268 C C . LEU A 1 421 ? 16.012 -3.665 5.386 1.00 91.38 421 LEU A C 1
ATOM 3270 O O . LEU A 1 421 ? 16.191 -2.491 5.713 1.00 91.38 421 LEU A O 1
ATOM 3274 N N . LEU A 1 422 ? 16.941 -4.606 5.576 1.00 89.00 422 LEU A N 1
ATOM 3275 C CA . LEU A 1 422 ? 18.219 -4.342 6.235 1.00 89.00 422 LEU A CA 1
ATOM 3276 C C . LEU A 1 422 ? 19.196 -3.541 5.375 1.00 89.00 422 LEU A C 1
ATOM 3278 O O . LEU A 1 422 ? 20.048 -2.865 5.948 1.00 89.00 422 LEU A O 1
ATOM 3282 N N . PHE A 1 423 ? 19.054 -3.541 4.044 1.00 86.94 423 PHE A N 1
ATOM 3283 C CA . PHE A 1 423 ? 19.866 -2.696 3.159 1.00 86.94 423 PHE A CA 1
ATOM 3284 C C . PHE A 1 423 ? 19.862 -1.224 3.597 1.00 86.94 423 PHE A C 1
ATOM 3286 O O . PHE A 1 423 ? 20.904 -0.572 3.614 1.00 86.94 423 PHE A O 1
ATOM 3293 N N . PHE A 1 424 ? 18.700 -0.704 3.999 1.00 84.06 424 PHE A N 1
ATOM 3294 C CA . PHE A 1 424 ? 18.591 0.677 4.469 1.00 84.06 424 PHE A CA 1
ATOM 3295 C C . PHE A 1 424 ? 19.136 0.883 5.885 1.00 84.06 424 PHE A C 1
ATOM 3297 O O . PHE A 1 424 ? 19.539 1.990 6.217 1.00 84.06 424 PHE A O 1
ATOM 3304 N N . CYS A 1 425 ? 19.181 -0.166 6.710 1.00 78.19 425 CYS A N 1
ATOM 3305 C CA . CYS A 1 425 ? 19.769 -0.092 8.047 1.00 78.19 425 CYS A CA 1
ATOM 3306 C C . CYS A 1 425 ? 21.303 -0.054 7.983 1.00 78.19 425 CYS A C 1
ATOM 3308 O O . CYS A 1 425 ? 21.917 0.749 8.670 1.00 78.19 425 CYS A O 1
ATOM 3310 N N . THR A 1 426 ? 21.928 -0.873 7.129 1.00 67.31 426 THR A N 1
ATOM 3311 C CA . THR A 1 426 ? 23.398 -0.963 7.046 1.00 67.31 426 THR A CA 1
ATOM 3312 C C . THR A 1 426 ? 24.056 0.252 6.399 1.00 67.31 426 THR A C 1
ATOM 3314 O O . THR A 1 426 ? 25.204 0.552 6.700 1.00 67.31 426 THR A O 1
ATOM 3317 N N . ASN A 1 427 ? 23.357 0.944 5.494 1.00 54.28 427 ASN A N 1
ATOM 3318 C CA . ASN A 1 427 ? 23.913 2.123 4.824 1.00 54.28 427 ASN A CA 1
ATOM 3319 C C . ASN A 1 427 ? 23.962 3.360 5.740 1.00 54.28 427 ASN A C 1
ATOM 3321 O O . ASN A 1 427 ? 24.741 4.266 5.474 1.00 54.28 427 ASN A O 1
ATOM 3325 N N . GLN A 1 428 ? 23.164 3.397 6.813 1.00 51.97 428 GLN A N 1
ATOM 3326 C CA . GLN A 1 428 ? 23.111 4.542 7.731 1.00 51.97 428 GLN A CA 1
ATOM 3327 C C . GLN A 1 428 ? 24.239 4.528 8.768 1.00 51.97 428 GLN A C 1
ATOM 3329 O O . GLN A 1 428 ? 24.746 5.591 9.121 1.00 51.97 428 GLN A O 1
ATOM 3334 N N . ASP A 1 429 ? 24.694 3.342 9.189 1.00 47.56 429 ASP A N 1
ATOM 3335 C CA . ASP A 1 429 ? 25.813 3.213 10.131 1.00 47.56 429 ASP A CA 1
ATOM 3336 C C . ASP A 1 429 ? 27.121 3.806 9.560 1.00 47.56 429 ASP A C 1
ATOM 3338 O O . ASP A 1 429 ? 27.952 4.282 10.326 1.00 47.56 429 ASP A O 1
ATOM 3342 N N . GLU A 1 430 ? 27.317 3.849 8.231 1.00 43.22 430 GLU A N 1
ATOM 3343 C CA . GLU A 1 430 ? 28.483 4.518 7.619 1.00 43.22 430 GLU A CA 1
ATOM 3344 C C . GLU A 1 430 ? 28.348 6.054 7.592 1.00 43.22 430 GLU A C 1
ATOM 3346 O O . GLU A 1 430 ? 29.350 6.744 7.798 1.00 43.22 430 GLU A O 1
ATOM 3351 N N . ASP A 1 431 ? 27.137 6.598 7.409 1.00 37.50 431 ASP A N 1
ATOM 3352 C CA . ASP A 1 431 ? 26.896 8.050 7.463 1.00 37.50 431 ASP A CA 1
ATOM 3353 C C . ASP A 1 431 ? 27.053 8.591 8.901 1.00 37.50 431 ASP A C 1
ATOM 3355 O O . ASP A 1 431 ? 27.592 9.683 9.101 1.00 37.50 431 ASP A O 1
ATOM 3359 N N . GLU A 1 432 ? 26.680 7.805 9.920 1.00 35.12 432 GLU A N 1
ATOM 3360 C CA . GLU A 1 432 ? 26.916 8.138 11.335 1.00 35.12 432 GLU A CA 1
ATOM 3361 C C . GLU A 1 432 ? 28.332 7.783 11.829 1.00 35.12 432 GLU A C 1
ATOM 3363 O O . GLU A 1 432 ? 28.849 8.446 12.737 1.00 35.12 432 GLU A O 1
ATOM 3368 N N . ALA A 1 433 ? 29.025 6.811 11.219 1.00 31.95 433 ALA A N 1
ATOM 3369 C CA . ALA A 1 433 ? 30.408 6.463 11.574 1.00 31.95 433 ALA A CA 1
ATOM 3370 C C . ALA A 1 433 ? 31.432 7.546 11.195 1.00 31.95 433 ALA A C 1
ATOM 3372 O O . ALA A 1 433 ? 32.536 7.560 11.747 1.00 31.95 433 ALA A O 1
ATOM 3373 N N . ILE A 1 434 ? 31.080 8.503 10.328 1.00 32.78 434 ILE A N 1
ATOM 3374 C CA . ILE A 1 434 ? 31.880 9.727 10.150 1.00 32.78 434 ILE A CA 1
ATOM 3375 C C . ILE A 1 434 ? 31.785 10.624 11.406 1.00 32.78 434 ILE A C 1
ATOM 3377 O O . ILE A 1 434 ? 32.682 11.428 11.665 1.00 32.78 434 ILE A O 1
ATOM 3381 N N . GLY A 1 435 ? 30.744 10.455 12.229 1.00 31.53 435 GLY A N 1
ATOM 3382 C CA . GLY A 1 435 ? 30.483 11.238 13.434 1.00 31.53 435 GLY A CA 1
ATOM 3383 C C . GLY A 1 435 ? 30.975 10.637 14.753 1.00 31.53 435 GLY A C 1
ATOM 3384 O O . GLY A 1 435 ? 31.449 11.397 15.590 1.00 31.53 435 GLY A O 1
ATOM 3385 N N . ASN A 1 436 ? 30.903 9.319 14.980 1.00 26.34 436 ASN A N 1
ATOM 3386 C CA . ASN A 1 436 ? 31.261 8.743 16.287 1.00 26.34 436 ASN A CA 1
ATOM 3387 C C . ASN A 1 436 ? 31.887 7.345 16.185 1.00 26.34 436 ASN A C 1
ATOM 3389 O O . ASN A 1 436 ? 31.218 6.345 15.946 1.00 26.34 436 ASN A O 1
ATOM 3393 N N . GLY A 1 437 ? 33.190 7.256 16.460 1.00 25.39 437 GLY A N 1
ATOM 3394 C CA . GLY A 1 437 ? 33.886 5.981 16.611 1.00 25.39 437 GLY A CA 1
ATOM 3395 C C . GLY A 1 437 ? 33.496 5.267 17.906 1.00 25.39 437 GLY A C 1
ATOM 3396 O O . GLY A 1 437 ? 34.098 5.521 18.947 1.00 25.39 437 GLY A O 1
ATOM 3397 N N . LEU A 1 438 ? 32.543 4.334 17.847 1.00 27.11 438 LEU A N 1
ATOM 3398 C CA . LEU A 1 438 ? 32.298 3.360 18.914 1.00 27.11 438 LEU A CA 1
ATOM 3399 C C . LEU A 1 438 ? 32.128 1.946 18.338 1.00 27.11 438 LEU A C 1
ATOM 3401 O O . LEU A 1 438 ? 31.099 1.568 17.798 1.00 27.11 438 LEU A O 1
ATOM 3405 N N . TYR A 1 439 ? 33.213 1.186 18.479 1.00 31.06 439 TYR A N 1
ATOM 3406 C CA . TYR A 1 439 ? 33.382 -0.264 18.390 1.00 31.06 439 TYR A CA 1
ATOM 3407 C C . TYR A 1 439 ? 32.104 -1.128 18.314 1.00 31.06 439 TYR A C 1
ATOM 3409 O O . TYR A 1 439 ? 31.416 -1.334 19.315 1.00 31.06 439 TYR A O 1
ATOM 3417 N N . HIS A 1 440 ? 31.909 -1.803 17.175 1.00 32.09 440 HIS A N 1
ATOM 3418 C CA . HIS A 1 440 ? 31.083 -3.009 17.089 1.00 32.09 440 HIS A CA 1
ATOM 3419 C C . HIS A 1 440 ? 31.730 -4.151 17.889 1.00 32.09 440 HIS A C 1
ATOM 3421 O O . HIS A 1 440 ? 32.613 -4.866 17.407 1.00 32.09 440 HIS A O 1
ATOM 3427 N N . HIS A 1 441 ? 31.277 -4.358 19.122 1.00 27.98 441 HIS A N 1
ATOM 3428 C CA . HIS A 1 441 ? 31.458 -5.634 19.803 1.00 27.98 441 HIS A CA 1
ATOM 3429 C C . HIS A 1 441 ? 30.435 -6.637 19.259 1.00 27.98 441 HIS A C 1
ATOM 3431 O O . HIS A 1 441 ? 29.250 -6.561 19.572 1.00 27.98 441 HIS A O 1
ATOM 3437 N N . LEU A 1 442 ? 30.898 -7.603 18.457 1.00 31.08 442 LEU A N 1
ATOM 3438 C CA . LEU A 1 442 ? 30.098 -8.778 18.107 1.00 31.08 442 LEU A CA 1
ATOM 3439 C C . LEU A 1 442 ? 29.679 -9.550 19.380 1.00 31.08 442 LEU A C 1
ATOM 3441 O O . LEU A 1 442 ? 30.507 -9.729 20.284 1.00 31.08 442 LEU A O 1
ATOM 3445 N N . PRO A 1 443 ? 28.438 -10.070 19.452 1.00 28.56 443 PRO A N 1
ATOM 3446 C CA . PRO A 1 443 ? 27.957 -10.835 20.598 1.00 28.56 443 PRO A CA 1
ATOM 3447 C C . PRO A 1 443 ? 28.791 -12.096 20.873 1.00 28.56 443 PRO A C 1
ATOM 3449 O O . PRO A 1 443 ? 29.181 -12.849 19.972 1.00 28.56 443 PRO A O 1
ATOM 3452 N N . ARG A 1 444 ? 29.028 -12.347 22.166 1.00 34.22 444 ARG A N 1
ATOM 3453 C CA . ARG A 1 444 ? 30.027 -13.287 22.709 1.00 34.22 444 ARG A CA 1
ATOM 3454 C C . ARG A 1 444 ? 29.777 -14.776 22.410 1.00 34.22 444 ARG A C 1
ATOM 3456 O O . ARG A 1 444 ? 30.673 -15.585 22.644 1.00 34.22 444 ARG A O 1
ATOM 3463 N N . TRP A 1 445 ? 28.633 -15.159 21.845 1.00 34.28 445 TRP A N 1
ATOM 3464 C CA . TRP A 1 445 ? 28.394 -16.550 21.427 1.00 34.28 445 TRP A CA 1
ATOM 3465 C C . TRP A 1 445 ? 29.045 -16.908 20.081 1.00 34.28 445 TRP A C 1
ATOM 3467 O O . TRP A 1 445 ? 29.254 -18.085 19.802 1.00 34.28 445 TRP A O 1
ATOM 3477 N N . SER A 1 446 ? 29.512 -15.925 19.301 1.00 33.94 446 SER A N 1
ATOM 3478 C CA . SER A 1 446 ? 30.367 -16.192 18.129 1.00 33.94 446 SER A CA 1
ATOM 3479 C C . SER A 1 446 ? 31.804 -16.618 18.494 1.00 33.94 446 SER A C 1
ATOM 3481 O O . SER A 1 446 ? 32.566 -17.032 17.623 1.00 33.94 446 SER A O 1
ATOM 3483 N N . ALA A 1 447 ? 32.183 -16.606 19.782 1.00 38.72 447 ALA A N 1
ATOM 3484 C CA . ALA A 1 447 ? 33.532 -16.964 20.233 1.00 38.72 447 ALA A CA 1
ATOM 3485 C C . ALA A 1 447 ? 33.682 -18.378 20.838 1.00 38.72 447 ALA A C 1
ATOM 3487 O O . ALA A 1 447 ? 34.800 -18.752 21.203 1.00 38.72 447 ALA A O 1
ATOM 3488 N N . SER A 1 448 ? 32.624 -19.193 20.954 1.00 35.22 448 SER A N 1
ATOM 3489 C CA . SER A 1 448 ? 32.717 -20.501 21.640 1.00 35.22 448 SER A CA 1
ATOM 3490 C C . SER A 1 448 ? 32.695 -21.748 20.746 1.00 35.22 448 SER A C 1
ATOM 3492 O O . SER A 1 448 ? 33.038 -22.821 21.234 1.00 35.22 448 SER A O 1
ATOM 3494 N N . LEU A 1 449 ? 32.457 -21.655 19.433 1.00 33.47 449 LEU A N 1
ATOM 3495 C CA . LEU A 1 449 ? 32.502 -22.839 18.549 1.00 33.47 449 LEU A CA 1
ATOM 3496 C C . LEU A 1 449 ? 33.893 -23.194 17.985 1.00 33.47 449 LEU A C 1
ATOM 3498 O O . LEU A 1 449 ? 34.038 -24.201 17.295 1.00 33.47 449 LEU A O 1
ATOM 3502 N N . ALA A 1 450 ? 34.945 -22.448 18.341 1.00 38.84 450 ALA A N 1
ATOM 3503 C CA . ALA A 1 450 ? 36.316 -22.730 17.895 1.00 38.84 450 ALA A CA 1
ATOM 3504 C C . ALA A 1 450 ? 37.229 -23.392 18.951 1.00 38.84 450 ALA A C 1
ATOM 3506 O O . ALA A 1 450 ? 38.389 -23.668 18.644 1.00 38.84 450 ALA A O 1
ATOM 3507 N N . LYS A 1 451 ? 36.765 -23.668 20.183 1.00 36.62 451 LYS A N 1
ATOM 3508 C CA . LYS A 1 451 ? 37.647 -24.192 21.255 1.00 36.62 451 LYS A CA 1
ATOM 3509 C C . LYS A 1 451 ? 37.422 -25.628 21.731 1.00 36.62 451 LYS A C 1
ATOM 3511 O O . LYS A 1 451 ? 38.273 -26.117 22.467 1.00 36.62 451 LYS A O 1
ATOM 3516 N N . ASP A 1 452 ? 36.434 -26.357 21.213 1.00 32.94 452 ASP A N 1
ATOM 3517 C CA . ASP A 1 452 ? 36.163 -27.736 21.667 1.00 32.94 452 ASP A CA 1
ATOM 3518 C C . ASP A 1 452 ? 36.641 -28.868 20.741 1.00 32.94 452 ASP A C 1
ATOM 3520 O O . ASP A 1 452 ? 36.230 -30.019 20.889 1.00 32.94 452 ASP A O 1
ATOM 3524 N N . ARG A 1 453 ? 37.588 -28.610 19.825 1.00 33.91 453 ARG A N 1
ATOM 3525 C CA . ARG A 1 453 ? 38.199 -29.692 19.017 1.00 33.91 453 ARG A CA 1
ATOM 3526 C C . ARG A 1 453 ? 39.699 -29.924 19.147 1.00 33.91 453 ARG A C 1
ATOM 3528 O O . ARG A 1 453 ? 40.205 -30.826 18.489 1.00 33.91 453 ARG A O 1
ATOM 3535 N N . VAL A 1 454 ? 40.413 -29.247 20.048 1.00 35.75 454 VAL A N 1
ATOM 3536 C CA . VAL A 1 454 ? 41.845 -29.545 20.263 1.00 35.75 454 VAL A CA 1
ATOM 3537 C C . VAL A 1 454 ? 42.189 -29.600 21.750 1.00 35.75 454 VAL A C 1
ATOM 3539 O O . VAL A 1 454 ? 42.876 -28.742 22.294 1.00 35.75 454 VAL A O 1
ATOM 3542 N N . LYS A 1 455 ? 41.712 -30.645 22.435 1.00 30.09 455 LYS A N 1
ATOM 3543 C CA . LYS A 1 455 ? 42.286 -31.063 23.724 1.00 30.09 455 LYS A CA 1
ATOM 3544 C C . LYS A 1 455 ? 42.146 -32.569 23.955 1.00 30.09 455 LYS A C 1
ATOM 3546 O O . LYS A 1 455 ? 41.583 -33.036 24.936 1.00 30.09 455 LYS A O 1
ATOM 3551 N N . ARG A 1 456 ? 42.699 -33.352 23.033 1.00 25.72 456 ARG A N 1
ATOM 3552 C CA . ARG A 1 456 ? 43.100 -34.741 23.281 1.00 25.72 456 ARG A CA 1
ATOM 3553 C C . ARG A 1 456 ? 44.432 -34.960 22.587 1.00 25.72 456 ARG A C 1
ATOM 3555 O O . ARG A 1 456 ? 44.454 -35.059 21.368 1.00 25.72 456 ARG A O 1
ATOM 3562 N N . ASN A 1 457 ? 45.522 -34.982 23.353 1.00 29.77 457 ASN A N 1
ATOM 3563 C CA . ASN A 1 457 ? 46.393 -36.158 23.443 1.00 29.77 457 ASN A CA 1
ATOM 3564 C C . ASN A 1 457 ? 47.714 -35.874 24.184 1.00 29.77 457 ASN A C 1
ATOM 3566 O O . ASN A 1 457 ? 48.501 -35.031 23.775 1.00 29.77 457 ASN A O 1
ATOM 3570 N N . PHE A 1 458 ? 47.876 -36.646 25.270 1.00 33.97 458 PHE A N 1
ATOM 3571 C CA . PHE A 1 458 ? 49.082 -37.228 25.887 1.00 33.97 458 PHE A CA 1
ATOM 3572 C C . PHE A 1 458 ? 50.273 -36.297 26.178 1.00 33.97 458 PHE A C 1
ATOM 3574 O O . PHE A 1 458 ? 51.002 -35.884 25.291 1.00 33.97 458 PHE A O 1
ATOM 3581 N N . VAL A 1 459 ? 50.477 -35.879 27.435 1.00 31.38 459 VAL A N 1
ATOM 3582 C CA . VAL A 1 459 ? 51.141 -36.642 28.524 1.00 31.38 459 VAL A CA 1
ATOM 3583 C C . VAL A 1 459 ? 52.473 -37.245 28.074 1.00 31.38 459 VAL A C 1
ATOM 3585 O O . VAL A 1 459 ? 52.553 -38.411 27.700 1.00 31.38 459 VAL A O 1
ATOM 3588 N N . SER A 1 460 ? 53.533 -36.452 28.192 1.00 35.78 460 SER A N 1
ATOM 3589 C CA . SER A 1 460 ? 54.920 -36.906 28.223 1.00 35.78 460 SER A CA 1
ATOM 3590 C C . SER A 1 460 ? 55.418 -36.880 29.674 1.00 35.78 460 SER A C 1
ATOM 3592 O O . SER A 1 460 ? 55.698 -35.829 30.245 1.00 35.78 460 SER A O 1
ATOM 3594 N N . LYS A 1 461 ? 55.502 -38.063 30.296 1.00 31.84 461 LYS A N 1
ATOM 3595 C CA . LYS A 1 461 ? 56.305 -38.282 31.510 1.00 31.84 461 LYS A CA 1
ATOM 3596 C C . LYS A 1 461 ? 57.785 -38.321 31.106 1.00 31.84 461 LYS A C 1
ATOM 3598 O O . LYS A 1 461 ? 58.114 -39.119 30.228 1.00 31.84 461 LYS A O 1
ATOM 3603 N N . PRO A 1 462 ? 58.684 -37.557 31.741 1.00 38.41 462 PRO A N 1
ATOM 3604 C CA . PRO A 1 462 ? 60.112 -37.771 31.590 1.00 38.41 462 PRO A CA 1
ATOM 3605 C C . PRO A 1 462 ? 60.584 -38.835 32.587 1.00 38.41 462 PRO A C 1
ATOM 3607 O O . PRO A 1 462 ? 60.319 -38.746 33.785 1.00 38.41 462 PRO A O 1
ATOM 3610 N N . ALA A 1 463 ? 61.275 -39.849 32.070 1.00 35.53 463 ALA A N 1
ATOM 3611 C CA . ALA A 1 463 ? 62.065 -40.787 32.849 1.00 35.53 463 ALA A CA 1
ATOM 3612 C C . ALA A 1 463 ? 63.548 -40.458 32.650 1.00 35.53 463 ALA A C 1
ATOM 3614 O O . ALA A 1 463 ? 64.070 -40.594 31.541 1.00 35.53 463 ALA A O 1
ATOM 3615 N N . ARG A 1 464 ? 64.207 -40.052 33.732 1.00 41.91 464 ARG A N 1
ATOM 3616 C CA . ARG A 1 464 ? 65.501 -40.589 34.149 1.00 41.91 464 ARG A CA 1
ATOM 3617 C C . ARG A 1 464 ? 65.626 -40.471 35.655 1.00 41.91 464 ARG A C 1
ATOM 3619 O O . ARG A 1 464 ? 65.281 -39.386 36.168 1.00 41.91 464 ARG A O 1
#